Protein AF-0000000074258616 (afdb_homodimer)

Organism: NCBI:txid2743089

Secondary structure (DSSP, 8-state):
--EEEEEE-S-TTHHHHHHHHHHHSSEEEEEETTS--HHHHHHH--SEEEEPP-SS-GGGSTTHHHHHHH--S-EEEETHHHHHHHHHTTPPPEE-SS--SSEEEEEEE-S-GGGTTS-SEEEEEE--SEE--GGG--TTEEEEEEESSTT--EEEEEESSSSEEEESSBTTSTT-TTHHHHHHHHHHHHHHHHHHH-/--EEEEEE-S-TTHHHHHHHHHHHSSEEEEEETTS--HHHHHHH--SEEEEPP-SS-GGGSTTHHHHHHH--S-EEEETHHHHHHHHHTTPPPEE-SS--SSEEEEEEE-S-GGGTTS-SEEEEEE--SEE--GGG--TTEEEEEEESSTT--EEEEEESSSSEEEESSBTTSTT-TTHHHHHHHHHHHHHHHHHHH-

Structure (mmCIF, N/CA/C/O backbone):
data_AF-0000000074258616-model_v1
#
loop_
_entity.id
_entity.type
_entity.pdbx_description
1 polymer 'anthranilate synthase'
#
loop_
_atom_site.group_PDB
_atom_site.id
_atom_site.type_symbol
_atom_site.label_atom_id
_atom_site.label_alt_id
_atom_site.label_comp_id
_atom_site.label_asym_id
_atom_site.label_entity_id
_atom_site.label_seq_id
_atom_site.pdbx_PDB_ins_code
_atom_site.Cartn_x
_atom_site.Cartn_y
_atom_site.Cartn_z
_atom_site.occupancy
_atom_site.B_iso_or_equiv
_atom_site.auth_seq_id
_atom_site.auth_comp_id
_atom_site.auth_asym_id
_atom_site.auth_atom_id
_atom_site.pdbx_PDB_model_num
ATOM 1 N N . MET A 1 1 ? 14.664 -8.734 8.602 1 68.44 1 MET A N 1
ATOM 2 C CA . MET A 1 1 ? 13.609 -7.789 8.25 1 68.44 1 MET A CA 1
ATOM 3 C C . MET A 1 1 ? 13.125 -8.016 6.824 1 68.44 1 MET A C 1
ATOM 5 O O . MET A 1 1 ? 13.93 -8.031 5.887 1 68.44 1 MET A O 1
ATOM 9 N N . SER A 1 2 ? 11.82 -8.43 6.672 1 90.31 2 SER A N 1
ATOM 10 C CA . SER A 1 2 ? 11.336 -8.836 5.352 1 90.31 2 SER A CA 1
ATOM 11 C C . SER A 1 2 ? 10.93 -7.621 4.52 1 90.31 2 SER A C 1
ATOM 13 O O . SER A 1 2 ? 10.109 -6.809 4.961 1 90.31 2 SER A O 1
ATOM 15 N N . ARG A 1 3 ? 11.578 -7.426 3.424 1 95.62 3 ARG A N 1
ATOM 16 C CA . ARG A 1 3 ? 11.234 -6.414 2.428 1 95.62 3 ARG A CA 1
ATOM 17 C C . ARG A 1 3 ? 10.625 -7.059 1.185 1 95.62 3 ARG A C 1
ATOM 19 O O . ARG A 1 3 ? 11.297 -7.816 0.482 1 95.62 3 ARG A O 1
ATOM 26 N N . ILE A 1 4 ? 9.383 -6.691 0.958 1 98.56 4 ILE A N 1
ATOM 27 C CA . ILE A 1 4 ? 8.664 -7.309 -0.155 1 98.56 4 ILE A CA 1
ATOM 28 C C . ILE A 1 4 ? 8.398 -6.262 -1.235 1 98.56 4 ILE A C 1
ATOM 30 O O . ILE A 1 4 ? 7.934 -5.156 -0.938 1 98.56 4 ILE A O 1
ATOM 34 N N . LEU A 1 5 ? 8.75 -6.605 -2.473 1 98.62 5 LEU A N 1
ATOM 35 C CA . LEU A 1 5 ? 8.367 -5.797 -3.627 1 98.62 5 LEU A CA 1
ATOM 36 C C . LEU A 1 5 ? 7.031 -6.262 -4.195 1 98.62 5 LEU A C 1
ATOM 38 O O . LEU A 1 5 ? 6.859 -7.445 -4.492 1 98.62 5 LEU A O 1
ATOM 42 N N . VAL A 1 6 ? 6.094 -5.352 -4.25 1 98.81 6 VAL A N 1
ATOM 43 C CA . VAL A 1 6 ? 4.859 -5.629 -4.973 1 98.81 6 VAL A CA 1
ATOM 44 C C . VAL A 1 6 ? 4.887 -4.938 -6.332 1 98.81 6 VAL A C 1
ATOM 46 O O . VAL A 1 6 ? 4.988 -3.709 -6.406 1 98.81 6 VAL A O 1
ATOM 49 N N . VAL A 1 7 ? 4.863 -5.727 -7.391 1 98.69 7 VAL A N 1
ATOM 50 C CA . VAL A 1 7 ? 4.734 -5.211 -8.75 1 98.69 7 VAL A CA 1
ATOM 51 C C . VAL A 1 7 ? 3.258 -5.039 -9.094 1 98.69 7 VAL A C 1
ATOM 53 O O . VAL A 1 7 ? 2.521 -6.02 -9.219 1 98.69 7 VAL A O 1
ATOM 56 N N . ASP A 1 8 ? 2.867 -3.799 -9.289 1 98.25 8 ASP A N 1
ATOM 57 C CA . ASP A 1 8 ? 1.47 -3.445 -9.523 1 98.25 8 ASP A CA 1
ATOM 58 C C . ASP A 1 8 ? 1.134 -3.49 -11.016 1 98.25 8 ASP A C 1
ATOM 60 O O . ASP A 1 8 ? 1.658 -2.695 -11.797 1 98.25 8 ASP A O 1
ATOM 64 N N . ASN A 1 9 ? 0.203 -4.336 -11.367 1 98.12 9 ASN A N 1
ATOM 65 C CA . ASN A 1 9 ? -0.233 -4.48 -12.758 1 98.12 9 ASN A CA 1
ATOM 66 C C . ASN A 1 9 ? -1.527 -3.715 -13.016 1 98.12 9 ASN A C 1
ATOM 68 O O . ASN A 1 9 ? -2.371 -4.164 -13.797 1 98.12 9 ASN A O 1
ATOM 72 N N . TYR A 1 10 ? -1.737 -2.652 -12.266 1 95.25 10 TYR A N 1
ATOM 73 C CA . TYR A 1 10 ? -2.834 -1.717 -12.492 1 95.25 10 TYR A CA 1
ATOM 74 C C . TYR A 1 10 ? -4.184 -2.402 -12.297 1 95.25 10 TYR A C 1
ATOM 76 O O . TYR A 1 10 ? -5.102 -2.215 -13.102 1 95.25 10 TYR A O 1
ATOM 84 N N . ASP A 1 11 ? -4.18 -3.232 -11.266 1 91.94 11 ASP A N 1
ATOM 85 C CA . ASP A 1 11 ? -5.438 -3.898 -10.93 1 91.94 11 ASP A CA 1
ATOM 86 C C . ASP A 1 11 ? -6.191 -3.137 -9.844 1 91.94 11 ASP A C 1
ATOM 88 O O . ASP A 1 11 ? -5.574 -2.496 -8.984 1 91.94 11 ASP A O 1
ATOM 92 N N . SER A 1 12 ? -7.492 -3.281 -9.828 1 89.19 12 SER A N 1
ATOM 93 C CA . SER A 1 12 ? -8.328 -2.631 -8.82 1 89.19 12 SER A CA 1
ATOM 94 C C . SER A 1 12 ? -8.109 -3.242 -7.441 1 89.19 12 SER A C 1
ATOM 96 O O . SER A 1 12 ? -8.375 -2.6 -6.422 1 89.19 12 SER A O 1
ATOM 98 N N . PHE A 1 13 ? -7.566 -4.461 -7.371 1 89.25 13 PHE A N 1
ATOM 99 C CA . PHE A 1 13 ? -7.406 -5.148 -6.098 1 89.25 13 PHE A CA 1
ATOM 100 C C . PHE A 1 13 ? -5.953 -5.121 -5.645 1 89.25 13 PHE A C 1
ATOM 102 O O . PHE A 1 13 ? -5.617 -5.66 -4.586 1 89.25 13 PHE A O 1
ATOM 109 N N . SER A 1 14 ? -5.102 -4.527 -6.344 1 94.62 14 SER A N 1
ATOM 110 C CA . SER A 1 14 ? -3.672 -4.555 -6.051 1 94.62 14 SER A CA 1
ATOM 111 C C . SER A 1 14 ? -3.383 -4.016 -4.652 1 94.62 14 SER A C 1
ATOM 113 O O . SER A 1 14 ? -2.535 -4.551 -3.938 1 94.62 14 SER A O 1
ATOM 115 N N . TYR A 1 15 ? -4.125 -3.098 -4.219 1 95.38 15 TYR A N 1
ATOM 116 C CA . TYR A 1 15 ? -3.766 -2.461 -2.957 1 95.38 15 TYR A CA 1
ATOM 117 C C . TYR A 1 15 ? -4.348 -3.229 -1.775 1 95.38 15 TYR A C 1
ATOM 119 O O . TYR A 1 15 ? -3.902 -3.057 -0.638 1 95.38 15 TYR A O 1
ATOM 127 N N . ASN A 1 16 ? -5.41 -4.102 -2.004 1 96.25 16 ASN A N 1
ATOM 128 C CA . ASN A 1 16 ? -5.742 -5.082 -0.976 1 96.25 16 ASN A CA 1
ATOM 129 C C . ASN A 1 16 ? -4.566 -6.012 -0.69 1 96.25 16 ASN A C 1
ATOM 131 O O . ASN A 1 16 ? -4.289 -6.332 0.468 1 96.25 16 ASN A O 1
ATOM 135 N N . LEU A 1 17 ? -3.953 -6.344 -1.737 1 97.31 17 LEU A N 1
ATOM 136 C CA . LEU A 1 17 ? -2.779 -7.203 -1.618 1 97.31 17 LEU A CA 1
ATOM 137 C C . LEU A 1 17 ? -1.642 -6.477 -0.909 1 97.31 17 LEU A C 1
ATOM 139 O O . LEU A 1 17 ? -0.983 -7.047 -0.036 1 97.31 17 LEU A O 1
ATOM 143 N N . VAL A 1 18 ? -1.419 -5.211 -1.24 1 97.75 18 VAL A N 1
ATOM 144 C CA . VAL A 1 18 ? -0.398 -4.391 -0.596 1 97.75 18 VAL A CA 1
ATOM 145 C C . VAL A 1 18 ? -0.677 -4.301 0.902 1 97.75 18 VAL A C 1
ATOM 147 O O . VAL A 1 18 ? 0.245 -4.387 1.718 1 97.75 18 VAL A O 1
ATOM 150 N N . GLN A 1 19 ? -1.902 -4.168 1.252 1 96.06 19 GLN A N 1
ATOM 151 C CA . GLN A 1 19 ? -2.285 -4.105 2.658 1 96.06 19 GLN A CA 1
ATOM 152 C C . GLN A 1 19 ? -1.927 -5.398 3.383 1 96.06 19 GLN A C 1
ATOM 154 O O . GLN A 1 19 ? -1.343 -5.371 4.469 1 96.06 19 GLN A O 1
ATOM 159 N N . TYR A 1 20 ? -2.314 -6.574 2.783 1 97.25 20 TYR A N 1
ATOM 160 C CA . TYR A 1 20 ? -1.976 -7.852 3.4 1 97.25 20 TYR A CA 1
ATOM 161 C C . TYR A 1 20 ? -0.474 -7.965 3.635 1 97.25 20 TYR A C 1
ATOM 163 O O . TYR A 1 20 ? -0.033 -8.289 4.742 1 97.25 20 TYR A O 1
ATOM 171 N N . VAL A 1 21 ? 0.298 -7.652 2.607 1 97.75 21 VAL A N 1
ATOM 172 C CA . VAL A 1 21 ? 1.751 -7.766 2.682 1 97.75 21 VAL A CA 1
ATOM 173 C C . VAL A 1 21 ? 2.291 -6.812 3.746 1 97.75 21 VAL A C 1
ATOM 175 O O . VAL A 1 21 ? 3.129 -7.199 4.566 1 97.75 21 VAL A O 1
ATOM 178 N N . GLY A 1 22 ? 1.793 -5.629 3.713 1 95.25 22 GLY A N 1
ATOM 179 C CA . GLY A 1 22 ? 2.271 -4.617 4.641 1 95.25 22 GLY A CA 1
ATOM 180 C C . GLY A 1 22 ? 1.989 -4.953 6.09 1 95.25 22 GLY A C 1
ATOM 181 O O . GLY A 1 22 ? 2.746 -4.562 6.984 1 95.25 22 GLY A O 1
ATOM 182 N N . GLU A 1 23 ? 0.889 -5.602 6.355 1 94.31 23 GLU A N 1
ATOM 183 C CA . GLU A 1 23 ? 0.541 -6.023 7.711 1 94.31 23 GLU A CA 1
ATOM 184 C C . GLU A 1 23 ? 1.438 -7.164 8.18 1 94.31 23 GLU A C 1
ATOM 186 O O . GLU A 1 23 ? 1.598 -7.379 9.383 1 94.31 23 GLU A O 1
ATOM 191 N N . LEU A 1 24 ? 2.025 -7.832 7.23 1 95.88 24 LEU A N 1
ATOM 192 C CA . LEU A 1 24 ? 2.717 -9.07 7.574 1 95.88 24 LEU A CA 1
ATOM 193 C C . LEU A 1 24 ? 4.227 -8.898 7.453 1 95.88 24 LEU A C 1
ATOM 195 O O . LEU A 1 24 ? 4.992 -9.562 8.156 1 95.88 24 LEU A O 1
ATOM 199 N N . ALA A 1 25 ? 4.676 -8.062 6.5 1 96.25 25 ALA A N 1
ATOM 200 C CA . ALA A 1 25 ? 6.098 -7.84 6.25 1 96.25 25 ALA A CA 1
ATOM 201 C C . ALA A 1 25 ? 6.602 -6.609 6.992 1 96.25 25 ALA A C 1
ATOM 203 O O . ALA A 1 25 ? 5.809 -5.793 7.465 1 96.25 25 ALA A O 1
ATOM 204 N N . ASP A 1 26 ? 7.902 -6.457 7.043 1 93.75 26 ASP A N 1
ATOM 205 C CA . ASP A 1 26 ? 8.508 -5.312 7.711 1 93.75 26 ASP A CA 1
ATOM 206 C C . ASP A 1 26 ? 8.492 -4.078 6.809 1 93.75 26 ASP A C 1
ATOM 208 O O . ASP A 1 26 ? 8.477 -2.947 7.293 1 93.75 26 ASP A O 1
ATOM 212 N N . SER A 1 27 ? 8.594 -4.375 5.547 1 95.31 27 SER A N 1
ATOM 213 C CA . SER A 1 27 ? 8.625 -3.309 4.551 1 95.31 27 SER A CA 1
ATOM 214 C C . SER A 1 27 ? 8 -3.758 3.236 1 95.31 27 SER A C 1
ATOM 216 O O . SER A 1 27 ? 8.164 -4.91 2.826 1 95.31 27 SER A O 1
ATOM 218 N N . VAL A 1 28 ? 7.281 -2.783 2.646 1 97.38 28 VAL A N 1
ATOM 219 C CA . VAL A 1 28 ? 6.711 -3.035 1.327 1 97.38 28 VAL A CA 1
ATOM 220 C C . VAL A 1 28 ? 7.156 -1.946 0.355 1 97.38 28 VAL A C 1
ATOM 222 O O . VAL A 1 28 ? 7.125 -0.759 0.687 1 97.38 28 VAL A O 1
ATOM 225 N N . VAL A 1 29 ? 7.609 -2.379 -0.764 1 97.94 29 VAL A N 1
ATOM 226 C CA . VAL A 1 29 ? 7.875 -1.472 -1.875 1 97.94 29 VAL A CA 1
ATOM 227 C C . VAL A 1 29 ? 6.898 -1.755 -3.018 1 97.94 29 VAL A C 1
ATOM 229 O O . VAL A 1 29 ? 6.738 -2.904 -3.434 1 97.94 29 VAL A O 1
ATOM 232 N N . VAL A 1 30 ? 6.23 -0.737 -3.494 1 98.31 30 VAL A N 1
ATOM 233 C CA . VAL A 1 30 ? 5.309 -0.912 -4.609 1 98.31 30 VAL A CA 1
ATOM 234 C C . VAL A 1 30 ? 5.844 -0.189 -5.844 1 98.31 30 VAL A C 1
ATOM 236 O O . VAL A 1 30 ? 6.219 0.984 -5.77 1 98.31 30 VAL A O 1
ATOM 239 N N . ARG A 1 31 ? 5.957 -0.907 -6.965 1 97.5 31 ARG A N 1
ATOM 240 C CA . ARG A 1 31 ? 6.312 -0.35 -8.266 1 97.5 31 ARG A CA 1
ATOM 241 C C . ARG A 1 31 ? 5.328 -0.799 -9.344 1 97.5 31 ARG A C 1
ATOM 243 O O . ARG A 1 31 ? 4.891 -1.951 -9.352 1 97.5 31 ARG A O 1
ATOM 250 N N . ARG A 1 32 ? 5.047 0.107 -10.266 1 96.81 32 ARG A N 1
ATOM 251 C CA . ARG A 1 32 ? 4.246 -0.287 -11.422 1 96.81 32 ARG A CA 1
ATOM 252 C C . ARG A 1 32 ? 5.047 -1.177 -12.367 1 96.81 32 ARG A C 1
ATOM 254 O O . ARG A 1 32 ? 6.27 -1.035 -12.469 1 96.81 32 ARG A O 1
ATOM 261 N N . ASN A 1 33 ? 4.309 -1.993 -13.062 1 98.06 33 ASN A N 1
ATOM 262 C CA . ASN A 1 33 ? 4.961 -3.018 -13.867 1 98.06 33 ASN A CA 1
ATOM 263 C C . ASN A 1 33 ? 5.773 -2.4 -15.008 1 98.06 33 ASN A C 1
ATOM 265 O O . ASN A 1 33 ? 6.66 -3.049 -15.562 1 98.06 33 ASN A O 1
ATOM 269 N N . ASP A 1 34 ? 5.449 -1.154 -15.375 1 97.19 34 ASP A N 1
ATOM 270 C CA . ASP A 1 34 ? 6.141 -0.489 -16.484 1 97.19 34 ASP A CA 1
ATOM 271 C C . ASP A 1 34 ? 7.09 0.587 -15.961 1 97.19 34 ASP A C 1
ATOM 273 O O . ASP A 1 34 ? 7.59 1.408 -16.734 1 97.19 34 ASP A O 1
ATOM 277 N N . ARG A 1 35 ? 7.328 0.619 -14.602 1 95.31 35 ARG A N 1
ATOM 278 C CA . ARG A 1 35 ? 8.211 1.613 -14 1 95.31 35 ARG A CA 1
ATOM 279 C C . ARG A 1 35 ? 9.367 0.945 -13.258 1 95.31 35 ARG A C 1
ATOM 281 O O . ARG A 1 35 ? 10.039 1.581 -12.445 1 95.31 35 ARG A O 1
ATOM 288 N N . VAL A 1 36 ? 9.609 -0.329 -13.469 1 96.94 36 VAL A N 1
ATOM 289 C CA . VAL A 1 36 ? 10.75 -1.09 -12.969 1 96.94 36 VAL A CA 1
ATOM 290 C C . VAL A 1 36 ? 11.102 -2.199 -13.953 1 96.94 36 VAL A C 1
ATOM 292 O O . VAL A 1 36 ? 10.227 -2.777 -14.594 1 96.94 36 VAL A O 1
ATOM 295 N N . ASP A 1 37 ? 12.344 -2.424 -14.156 1 98 37 ASP A N 1
ATOM 296 C CA . ASP A 1 37 ? 12.797 -3.553 -14.969 1 98 37 ASP A CA 1
ATOM 297 C C . ASP A 1 37 ? 13.562 -4.566 -14.117 1 98 37 ASP A C 1
ATOM 299 O O . ASP A 1 37 ? 13.641 -4.422 -12.898 1 98 37 ASP A O 1
ATOM 303 N N . VAL A 1 38 ? 14.07 -5.609 -14.727 1 98.69 38 VAL A N 1
ATOM 304 C CA . VAL A 1 38 ? 14.734 -6.699 -14.023 1 98.69 38 VAL A CA 1
ATOM 305 C C . VAL A 1 38 ? 15.93 -6.16 -13.242 1 98.69 38 VAL A C 1
ATOM 307 O O . VAL A 1 38 ? 16.141 -6.531 -12.086 1 98.69 38 VAL A O 1
ATOM 310 N N . GLU A 1 39 ? 16.672 -5.312 -13.844 1 98.44 39 GLU A N 1
ATOM 311 C CA . GLU A 1 39 ? 17.828 -4.719 -13.172 1 98.44 39 GLU A CA 1
ATOM 312 C C . GLU A 1 39 ? 17.391 -3.895 -11.961 1 98.44 39 GLU A C 1
ATOM 314 O O . GLU A 1 39 ? 18.078 -3.887 -10.93 1 98.44 39 GLU A O 1
ATOM 319 N N . GLY A 1 40 ? 16.328 -3.188 -12.125 1 97.62 40 GLY A N 1
ATOM 320 C CA . GLY A 1 40 ? 15.789 -2.434 -11.008 1 97.62 40 GLY A CA 1
ATOM 321 C C . GLY A 1 40 ? 15.398 -3.312 -9.828 1 97.62 40 GLY A C 1
ATOM 322 O O . GLY A 1 40 ? 15.602 -2.938 -8.672 1 97.62 40 GLY A O 1
ATOM 323 N N . VAL A 1 41 ? 14.836 -4.461 -10.125 1 98.38 41 VAL A N 1
ATOM 324 C CA . VAL A 1 41 ? 14.484 -5.402 -9.062 1 98.38 41 VAL A CA 1
ATOM 325 C C . VAL A 1 41 ? 15.75 -5.914 -8.383 1 98.38 41 VAL A C 1
ATOM 327 O O . VAL A 1 41 ? 15.812 -6.008 -7.156 1 98.38 41 VAL A O 1
ATOM 330 N N . ARG A 1 42 ? 16.75 -6.234 -9.188 1 98.25 42 ARG A N 1
ATOM 331 C CA . ARG A 1 42 ? 18.016 -6.695 -8.633 1 98.25 42 ARG A CA 1
ATOM 332 C C . ARG A 1 42 ? 18.625 -5.637 -7.719 1 98.25 42 ARG A C 1
ATOM 334 O O . ARG A 1 42 ? 19.156 -5.961 -6.652 1 98.25 42 ARG A O 1
ATOM 341 N N . ASP A 1 43 ? 18.547 -4.398 -8.133 1 96.88 43 ASP A N 1
ATOM 342 C CA . ASP A 1 43 ? 19.094 -3.295 -7.348 1 96.88 43 ASP A CA 1
ATOM 343 C C . ASP A 1 43 ? 18.359 -3.152 -6.02 1 96.88 43 ASP A C 1
ATOM 345 O O . ASP A 1 43 ? 18.953 -2.82 -4.996 1 96.88 43 ASP A O 1
ATOM 349 N N . LEU A 1 44 ? 17.094 -3.342 -6.062 1 95.81 44 LEU A N 1
ATOM 350 C CA . LEU A 1 44 ? 16.297 -3.262 -4.848 1 95.81 44 LEU A CA 1
ATOM 351 C C . LEU A 1 44 ? 16.625 -4.41 -3.898 1 95.81 44 LEU A C 1
ATOM 353 O O . LEU A 1 44 ? 16.547 -4.254 -2.678 1 95.81 44 LEU A O 1
ATOM 357 N N . ASP A 1 45 ? 16.953 -5.578 -4.492 1 97 45 ASP A N 1
ATOM 358 C CA . ASP A 1 45 ? 17.344 -6.785 -3.773 1 97 45 ASP A CA 1
ATOM 359 C C . ASP A 1 45 ? 16.328 -7.141 -2.699 1 97 45 ASP A C 1
ATOM 361 O O . ASP A 1 45 ? 16.672 -7.285 -1.525 1 97 45 ASP A O 1
ATOM 365 N N . PRO A 1 46 ? 15.07 -7.312 -3.025 1 97.62 46 PRO A N 1
ATOM 366 C CA . PRO A 1 46 ? 14.039 -7.652 -2.039 1 97.62 46 PRO A CA 1
ATOM 367 C C . PRO A 1 46 ? 14.172 -9.078 -1.513 1 97.62 46 PRO A C 1
ATOM 369 O O . PRO A 1 46 ? 14.859 -9.906 -2.119 1 97.62 46 PRO A O 1
ATOM 372 N N . ASP A 1 47 ? 13.508 -9.344 -0.377 1 97.94 47 ASP A N 1
ATOM 373 C CA . ASP A 1 47 ? 13.461 -10.695 0.158 1 97.94 47 ASP A CA 1
ATOM 374 C C . ASP A 1 47 ? 12.43 -11.547 -0.584 1 97.94 47 ASP A C 1
ATOM 376 O O . ASP A 1 47 ? 12.484 -12.773 -0.54 1 97.94 47 ASP A O 1
ATOM 380 N N . GLY A 1 48 ? 11.492 -10.922 -1.213 1 98.5 48 GLY A N 1
ATOM 381 C CA . GLY A 1 48 ? 10.461 -11.555 -2.016 1 98.5 48 GLY A CA 1
ATOM 382 C C . GLY A 1 48 ? 9.734 -10.594 -2.934 1 98.5 48 GLY A C 1
ATOM 383 O O . GLY A 1 48 ? 9.844 -9.375 -2.771 1 98.5 48 GLY A O 1
ATOM 384 N N . VAL A 1 49 ? 9.023 -11.133 -3.918 1 98.81 49 VAL A N 1
ATOM 385 C CA . VAL A 1 49 ? 8.273 -10.344 -4.887 1 98.81 49 VAL A CA 1
ATOM 386 C C . VAL A 1 49 ? 6.84 -10.859 -4.969 1 98.81 49 VAL A C 1
ATOM 388 O O . VAL A 1 49 ? 6.605 -12.07 -4.941 1 98.81 49 VAL A O 1
ATOM 391 N N . VAL A 1 50 ? 5.922 -9.969 -4.988 1 98.88 50 VAL A N 1
ATOM 392 C CA . VAL A 1 50 ? 4.539 -10.297 -5.324 1 98.88 50 VAL A CA 1
ATOM 393 C C . VAL A 1 50 ? 4.156 -9.617 -6.641 1 98.88 50 VAL A C 1
ATOM 395 O O . VAL A 1 50 ? 4.285 -8.398 -6.777 1 98.88 50 VAL A O 1
ATOM 398 N N . VAL A 1 51 ? 3.797 -10.406 -7.594 1 98.88 51 VAL A N 1
ATOM 399 C CA . VAL A 1 51 ? 3.287 -9.891 -8.859 1 98.88 51 VAL A CA 1
ATOM 400 C C . VAL A 1 51 ? 1.76 -9.875 -8.836 1 98.88 51 VAL A C 1
ATOM 402 O O . VAL A 1 51 ? 1.127 -10.93 -8.766 1 98.88 51 VAL A O 1
ATOM 405 N N . SER A 1 52 ? 1.15 -8.719 -8.914 1 98.81 52 SER A N 1
ATOM 406 C CA . SER A 1 52 ? -0.266 -8.523 -8.625 1 98.81 52 SER A CA 1
ATOM 407 C C . SER A 1 52 ? -1.141 -9.008 -9.773 1 98.81 52 SER A C 1
ATOM 409 O O . SER A 1 52 ? -0.637 -9.312 -10.852 1 98.81 52 SER A O 1
ATOM 411 N N . PRO A 1 53 ? -2.494 -9.062 -9.508 1 98.5 53 PRO A N 1
ATOM 412 C CA . PRO A 1 53 ? -3.426 -9.188 -10.633 1 98.5 53 PRO A CA 1
ATOM 413 C C . PRO A 1 53 ? -3.375 -7.996 -11.578 1 98.5 53 PRO A C 1
ATOM 415 O O . PRO A 1 53 ? -2.668 -7.02 -11.32 1 98.5 53 PRO A O 1
ATOM 418 N N . GLY A 1 54 ? -4.023 -8.141 -12.672 1 97.88 54 GLY A N 1
ATOM 419 C CA . GLY A 1 54 ? -4.109 -7.039 -13.625 1 97.88 54 GLY A CA 1
ATOM 420 C C . GLY A 1 54 ? -4.918 -7.379 -14.859 1 97.88 54 GLY A C 1
ATOM 421 O O . GLY A 1 54 ? -5.262 -8.539 -15.086 1 97.88 54 GLY A O 1
ATOM 422 N N . PRO A 1 55 ? -5.258 -6.328 -15.586 1 96.62 55 PRO A N 1
ATOM 423 C CA . PRO A 1 55 ? -5.973 -6.543 -16.844 1 96.62 55 PRO A CA 1
ATOM 424 C C . PRO A 1 55 ? -5.07 -7.07 -17.953 1 96.62 55 PRO A C 1
ATOM 426 O O . PRO A 1 55 ? -3.844 -7.07 -17.812 1 96.62 55 PRO A O 1
ATOM 429 N N . GLY A 1 56 ? -5.668 -7.562 -18.969 1 96.56 56 GLY A N 1
ATOM 430 C CA . GLY A 1 56 ? -4.918 -7.938 -20.156 1 96.56 56 GLY A CA 1
ATOM 431 C C . GLY A 1 56 ? -4.242 -9.289 -20.031 1 96.56 56 GLY A C 1
ATOM 432 O O . GLY A 1 56 ? -4.801 -10.219 -19.453 1 96.56 56 GLY A O 1
ATOM 433 N N . THR A 1 57 ? -3.115 -9.438 -20.781 1 97.88 57 THR A N 1
ATOM 434 C CA . THR A 1 57 ? -2.373 -10.688 -20.859 1 97.88 57 THR A CA 1
ATOM 435 C C . THR A 1 57 ? -0.967 -10.516 -20.281 1 97.88 57 THR A C 1
ATOM 437 O O . THR A 1 57 ? -0.477 -9.391 -20.156 1 97.88 57 THR A O 1
ATOM 440 N N . PRO A 1 58 ? -0.347 -11.633 -19.953 1 98.38 58 PRO A N 1
ATOM 441 C CA . PRO A 1 58 ? 1.028 -11.539 -19.453 1 98.38 58 PRO A CA 1
ATOM 442 C C . PRO A 1 58 ? 1.938 -10.742 -20.391 1 98.38 58 PRO A C 1
ATOM 444 O O . PRO A 1 58 ? 2.82 -10.016 -19.938 1 98.38 58 PRO A O 1
ATOM 447 N N . ALA A 1 59 ? 1.673 -10.828 -21.688 1 97.06 59 ALA A N 1
ATOM 448 C CA . ALA A 1 59 ? 2.52 -10.156 -22.672 1 97.06 59 ALA A CA 1
ATOM 449 C C . ALA A 1 59 ? 2.443 -8.641 -22.516 1 97.06 59 ALA A C 1
ATOM 451 O O . ALA A 1 59 ? 3.383 -7.93 -22.875 1 97.06 59 ALA A O 1
ATOM 452 N N . GLU A 1 60 ? 1.413 -8.156 -21.922 1 97 60 GLU A N 1
ATOM 453 C CA . GLU A 1 60 ? 1.191 -6.723 -21.781 1 97 60 GLU A CA 1
ATOM 454 C C . GLU A 1 60 ? 1.467 -6.266 -20.344 1 97 60 GLU A C 1
ATOM 456 O O . GLU A 1 60 ? 1.176 -5.125 -19.984 1 97 60 GLU A O 1
ATOM 461 N N . ALA A 1 61 ? 2.051 -7.125 -19.578 1 97.94 61 ALA A N 1
ATOM 462 C CA . ALA A 1 61 ? 2.168 -6.859 -18.141 1 97.94 61 ALA A CA 1
ATOM 463 C C . ALA A 1 61 ? 3.584 -6.426 -17.781 1 97.94 61 ALA A C 1
ATOM 465 O O . ALA A 1 61 ? 4.117 -6.824 -16.734 1 97.94 61 ALA A O 1
ATOM 466 N N . GLY A 1 62 ? 4.277 -5.641 -18.641 1 98.12 62 GLY A N 1
ATOM 467 C CA . GLY A 1 62 ? 5.574 -5.047 -18.344 1 98.12 62 GLY A CA 1
ATOM 468 C C . GLY A 1 62 ? 6.613 -6.066 -17.922 1 98.12 62 GLY A C 1
ATOM 469 O O . GLY A 1 62 ? 6.848 -7.055 -18.625 1 98.12 62 GLY A O 1
ATOM 470 N N . VAL A 1 63 ? 7.156 -5.93 -16.703 1 98.81 63 VAL A N 1
ATOM 471 C CA . VAL A 1 63 ? 8.305 -6.691 -16.219 1 98.81 63 VAL A CA 1
ATOM 472 C C . VAL A 1 63 ? 7.832 -8.039 -15.664 1 98.81 63 VAL A C 1
ATOM 474 O O . VAL A 1 63 ? 8.648 -8.891 -15.32 1 98.81 63 VAL A O 1
ATOM 477 N N . SER A 1 64 ? 6.566 -8.328 -15.602 1 98.88 64 SER A N 1
ATOM 478 C CA . SER A 1 64 ? 6 -9.43 -14.828 1 98.88 64 SER A CA 1
ATOM 479 C C . SER A 1 64 ? 6.539 -10.773 -15.305 1 98.88 64 SER A C 1
ATOM 481 O O . SER A 1 64 ? 7.016 -11.578 -14.5 1 98.88 64 SER A O 1
ATOM 483 N N . VAL A 1 65 ? 6.5 -11.008 -16.625 1 98.94 65 VAL A N 1
ATOM 484 C CA . VAL A 1 65 ? 6.98 -12.281 -17.156 1 98.94 65 VAL A CA 1
ATOM 485 C C . VAL A 1 65 ? 8.484 -12.391 -16.938 1 98.94 65 VAL A C 1
ATOM 487 O O . VAL A 1 65 ? 8.992 -13.453 -16.562 1 98.94 65 VAL A O 1
ATOM 490 N N . SER A 1 66 ? 9.219 -11.25 -17.172 1 98.88 66 SER A N 1
ATOM 491 C CA . SER A 1 66 ? 10.672 -11.242 -17.062 1 98.88 66 SER A CA 1
ATOM 492 C C . SER A 1 66 ? 11.117 -11.555 -15.641 1 98.88 66 SER A C 1
ATOM 494 O O . SER A 1 66 ? 12.172 -12.164 -15.438 1 98.88 66 SER A O 1
ATOM 496 N N . ILE A 1 67 ? 10.344 -11.195 -14.625 1 98.88 67 ILE A N 1
ATOM 497 C CA . ILE A 1 67 ? 10.672 -11.484 -13.234 1 98.88 67 ILE A CA 1
ATOM 498 C C . ILE A 1 67 ? 10.766 -12.992 -13.023 1 98.88 67 ILE A C 1
ATOM 500 O O . ILE A 1 67 ? 11.734 -13.484 -12.453 1 98.88 67 ILE A O 1
ATOM 504 N N . PHE A 1 68 ? 9.812 -13.672 -13.539 1 98.88 68 PHE A N 1
ATOM 505 C CA . PHE A 1 68 ? 9.789 -15.117 -13.375 1 98.88 68 PHE A CA 1
ATOM 506 C C . PHE A 1 68 ? 10.836 -15.781 -14.258 1 98.88 68 PHE A C 1
ATOM 508 O O . PHE A 1 68 ? 11.391 -16.812 -13.891 1 98.88 68 PHE A O 1
ATOM 515 N N . ARG A 1 69 ? 11.141 -15.203 -15.383 1 98.62 69 ARG A N 1
ATOM 516 C CA . ARG A 1 69 ? 12.07 -15.805 -16.344 1 98.62 69 ARG A CA 1
ATOM 517 C C . ARG A 1 69 ? 13.516 -15.633 -15.891 1 98.62 69 ARG A C 1
ATOM 519 O O . ARG A 1 69 ? 14.336 -16.531 -16.078 1 98.62 69 ARG A O 1
ATOM 526 N N . GLU A 1 70 ? 13.773 -14.477 -15.258 1 98.56 70 GLU A N 1
ATOM 527 C CA . GLU A 1 70 ? 15.18 -14.078 -15.156 1 98.56 70 GLU A CA 1
ATOM 528 C C . GLU A 1 70 ? 15.625 -14.016 -13.703 1 98.56 70 GLU A C 1
ATOM 530 O O . GLU A 1 70 ? 16.828 -13.945 -13.422 1 98.56 70 GLU A O 1
ATOM 535 N N . LEU A 1 71 ? 14.727 -13.992 -12.773 1 98.38 71 LEU A N 1
ATOM 536 C CA . LEU A 1 71 ? 15.094 -13.797 -11.375 1 98.38 71 LEU A CA 1
ATOM 537 C C . LEU A 1 71 ? 14.789 -15.047 -10.555 1 98.38 71 LEU A C 1
ATOM 539 O O . LEU A 1 71 ? 13.961 -15.867 -10.953 1 98.38 71 LEU A O 1
ATOM 543 N N . SER A 1 72 ? 15.469 -15.148 -9.391 1 97.19 72 SER A N 1
ATOM 544 C CA . SER A 1 72 ? 15.297 -16.328 -8.555 1 97.19 72 SER A CA 1
ATOM 545 C C . SER A 1 72 ? 14.82 -15.945 -7.152 1 97.19 72 SER A C 1
ATOM 547 O O . SER A 1 72 ? 14.867 -16.766 -6.234 1 97.19 72 SER A O 1
ATOM 549 N N . TYR A 1 73 ? 14.352 -14.695 -6.934 1 97.75 73 TYR A N 1
ATOM 550 C CA . TYR A 1 73 ? 13.742 -14.32 -5.668 1 97.75 73 TYR A CA 1
ATOM 551 C C . TYR A 1 73 ? 12.461 -15.117 -5.422 1 97.75 73 TYR A C 1
ATOM 553 O O . TYR A 1 73 ? 11.727 -15.422 -6.359 1 97.75 73 TYR A O 1
ATOM 561 N N . PRO A 1 74 ? 12.211 -15.445 -4.117 1 98.62 74 PRO A N 1
ATOM 562 C CA . PRO A 1 74 ? 10.852 -15.93 -3.871 1 98.62 74 PRO A CA 1
ATOM 563 C C . PRO A 1 74 ? 9.781 -15.008 -4.457 1 98.62 74 PRO A C 1
ATOM 565 O O . PRO A 1 74 ? 9.805 -13.797 -4.223 1 98.62 74 PRO A O 1
ATOM 568 N N . THR A 1 75 ? 8.859 -15.594 -5.312 1 98.88 75 THR A N 1
ATOM 569 C CA . THR A 1 75 ? 7.887 -14.758 -6.012 1 98.88 75 THR A CA 1
ATOM 570 C C . THR A 1 75 ? 6.504 -15.406 -5.988 1 98.88 75 THR A C 1
ATOM 572 O O . THR A 1 75 ? 6.363 -16.594 -6.285 1 98.88 75 THR A O 1
ATOM 575 N N . LEU A 1 76 ? 5.543 -14.648 -5.516 1 98.88 76 LEU A N 1
ATOM 576 C CA . LEU A 1 76 ? 4.137 -15.031 -5.578 1 98.88 76 LEU A CA 1
ATOM 577 C C . LEU A 1 76 ? 3.42 -14.289 -6.703 1 98.88 76 LEU A C 1
ATOM 579 O O . LEU A 1 76 ? 3.367 -13.062 -6.703 1 98.88 76 LEU A O 1
ATOM 583 N N . GLY A 1 77 ? 2.91 -15.016 -7.684 1 98.94 77 GLY A N 1
ATOM 584 C CA . GLY A 1 77 ? 2.068 -14.445 -8.719 1 98.94 77 GLY A CA 1
ATOM 585 C C . GLY A 1 77 ? 0.586 -14.625 -8.453 1 98.94 77 GLY A C 1
ATOM 586 O O . GLY A 1 77 ? 0.139 -15.734 -8.141 1 98.94 77 GLY A O 1
ATOM 587 N N . VAL A 1 78 ? -0.219 -13.562 -8.594 1 98.88 78 VAL A N 1
ATOM 588 C CA . VAL A 1 78 ? -1.652 -13.617 -8.328 1 98.88 78 VAL A CA 1
ATOM 589 C C . VAL A 1 78 ? -2.43 -13.273 -9.594 1 98.88 78 VAL A C 1
ATOM 591 O O . VAL A 1 78 ? -2.215 -12.219 -10.195 1 98.88 78 VAL A O 1
ATOM 594 N N . CYS A 1 79 ? -3.305 -14.141 -10.047 1 98.38 79 CYS A N 1
ATOM 595 C CA . CYS A 1 79 ? -4.148 -13.992 -11.227 1 98.38 79 CYS A CA 1
ATOM 596 C C . CYS A 1 79 ? -3.307 -13.719 -12.469 1 98.38 79 CYS A C 1
ATOM 598 O O . CYS A 1 79 ? -2.646 -14.617 -12.992 1 98.38 79 CYS A O 1
ATOM 600 N N . LEU A 1 80 ? -3.18 -12.484 -12.875 1 98.69 80 LEU A N 1
ATOM 601 C CA . LEU A 1 80 ? -2.277 -12.18 -13.977 1 98.69 80 LEU A CA 1
ATOM 602 C C . LEU A 1 80 ? -0.844 -12.57 -13.633 1 98.69 80 LEU A C 1
ATOM 604 O O . LEU A 1 80 ? -0.092 -13.023 -14.5 1 98.69 80 LEU A O 1
ATOM 608 N N . GLY A 1 81 ? -0.449 -12.414 -12.391 1 98.81 81 GLY A N 1
ATOM 609 C CA . GLY A 1 81 ? 0.859 -12.859 -11.938 1 98.81 81 GLY A CA 1
ATOM 610 C C . GLY A 1 81 ? 1.065 -14.352 -12.078 1 98.81 81 GLY A C 1
ATOM 611 O O . GLY A 1 81 ? 2.152 -14.805 -12.445 1 98.81 81 GLY A O 1
ATOM 612 N N . HIS A 1 82 ? 0.083 -15.117 -11.727 1 98.88 82 HIS A N 1
ATOM 613 C CA . HIS A 1 82 ? 0.095 -16.562 -11.938 1 98.88 82 HIS A CA 1
ATOM 614 C C . HIS A 1 82 ? 0.249 -16.906 -13.422 1 98.88 82 HIS A C 1
ATOM 616 O O . HIS A 1 82 ? 1.044 -17.766 -13.781 1 98.88 82 HIS A O 1
ATOM 622 N N . GLN A 1 83 ? -0.519 -16.234 -14.25 1 98.81 83 GLN A N 1
ATOM 623 C CA . GLN A 1 83 ? -0.447 -16.438 -15.695 1 98.81 83 GLN A CA 1
ATOM 624 C C . GLN A 1 83 ? 0.929 -16.062 -16.234 1 98.81 83 GLN A C 1
ATOM 626 O O . GLN A 1 83 ? 1.46 -16.75 -17.109 1 98.81 83 GLN A O 1
ATOM 631 N N . ALA A 1 84 ? 1.506 -15 -15.656 1 98.88 84 ALA A N 1
ATOM 632 C CA . ALA A 1 84 ? 2.854 -14.594 -16.047 1 98.88 84 ALA A CA 1
ATOM 633 C C . ALA A 1 84 ? 3.873 -15.672 -15.703 1 98.88 84 ALA A C 1
ATOM 635 O O . ALA A 1 84 ? 4.777 -15.961 -16.5 1 98.88 84 ALA A O 1
ATOM 636 N N . LEU A 1 85 ? 3.746 -16.25 -14.531 1 98.88 85 LEU A N 1
ATOM 637 C CA . LEU A 1 85 ? 4.613 -17.344 -14.133 1 98.88 85 LEU A CA 1
ATOM 638 C C . LEU A 1 85 ? 4.516 -18.5 -15.125 1 98.88 85 LEU A C 1
ATOM 640 O O . LEU A 1 85 ? 5.535 -19.031 -15.578 1 98.88 85 LEU A O 1
ATOM 644 N N . CYS A 1 86 ? 3.324 -18.859 -15.453 1 98.88 86 CYS A N 1
ATOM 645 C CA . CYS A 1 86 ? 3.102 -19.953 -16.391 1 98.88 86 CYS A CA 1
ATOM 646 C C . CYS A 1 86 ? 3.662 -19.625 -17.766 1 98.88 86 CYS A C 1
ATOM 648 O O . CYS A 1 86 ? 4.371 -20.438 -18.359 1 98.88 86 CYS A O 1
ATOM 650 N N . ALA A 1 87 ? 3.383 -18.422 -18.234 1 98.81 87 ALA A N 1
ATOM 651 C CA . ALA A 1 87 ? 3.857 -18 -19.547 1 98.81 87 ALA A CA 1
ATOM 652 C C . ALA A 1 87 ? 5.383 -17.984 -19.594 1 98.81 87 ALA A C 1
ATOM 654 O O . ALA A 1 87 ? 5.977 -18.391 -20.594 1 98.81 87 ALA A O 1
ATOM 655 N N . ALA A 1 88 ? 5.988 -17.547 -18.562 1 98.75 88 ALA A N 1
ATOM 656 C CA . ALA A 1 88 ? 7.445 -17.469 -18.484 1 98.75 88 ALA A CA 1
ATOM 657 C C . ALA A 1 88 ? 8.07 -18.859 -18.656 1 98.75 88 ALA A C 1
ATOM 659 O O . ALA A 1 88 ? 9.242 -18.984 -19.031 1 98.75 88 ALA A O 1
ATOM 660 N N . ASN A 1 89 ? 7.305 -19.859 -18.406 1 98.56 89 ASN A N 1
ATOM 661 C CA . ASN A 1 89 ? 7.816 -21.219 -18.453 1 98.56 89 ASN A CA 1
ATOM 662 C C . ASN A 1 89 ? 7.203 -22 -19.609 1 98.56 89 ASN A C 1
ATOM 664 O O . ASN A 1 89 ? 7.27 -23.234 -19.641 1 98.56 89 ASN A O 1
ATOM 668 N N . GLY A 1 90 ? 6.512 -21.312 -20.484 1 97.81 90 GLY A N 1
ATOM 669 C CA . GLY A 1 90 ? 6.172 -21.922 -21.766 1 97.81 90 GLY A CA 1
ATOM 670 C C . GLY A 1 90 ? 4.715 -22.312 -21.875 1 97.81 90 GLY A C 1
ATOM 671 O O . GLY A 1 90 ? 4.285 -22.859 -22.891 1 97.81 90 GLY A O 1
ATOM 672 N N . ALA A 1 91 ? 3.936 -22.078 -20.828 1 97.94 91 ALA A N 1
ATOM 673 C CA . ALA A 1 91 ? 2.516 -22.422 -20.875 1 97.94 91 ALA A CA 1
ATOM 674 C C . ALA A 1 91 ? 1.724 -21.328 -21.609 1 97.94 91 ALA A C 1
ATOM 676 O O . ALA A 1 91 ? 1.882 -20.141 -21.328 1 97.94 91 ALA A O 1
ATOM 677 N N . PRO A 1 92 ? 0.913 -21.719 -22.578 1 97.44 92 PRO A N 1
ATOM 678 C CA . PRO A 1 92 ? 0.023 -20.703 -23.156 1 97.44 92 PRO A CA 1
ATOM 679 C C . PRO A 1 92 ? -1.086 -20.281 -22.203 1 97.44 92 PRO A C 1
ATOM 681 O O . PRO A 1 92 ? -1.605 -21.094 -21.438 1 97.44 92 PRO A O 1
ATOM 684 N N . VAL A 1 93 ? -1.391 -19.047 -22.156 1 97.88 93 VAL A N 1
ATOM 685 C CA . VAL A 1 93 ? -2.543 -18.5 -21.453 1 97.88 93 VAL A CA 1
ATOM 686 C C . VAL A 1 93 ? -3.701 -18.297 -22.438 1 97.88 93 VAL A C 1
ATOM 688 O O . VAL A 1 93 ? -3.576 -17.578 -23.422 1 97.88 93 VAL A O 1
ATOM 691 N N . VAL A 1 94 ? -4.809 -18.922 -22.141 1 96.5 94 VAL A N 1
ATOM 692 C CA . VAL A 1 94 ? -5.914 -18.969 -23.094 1 96.5 94 VAL A CA 1
ATOM 693 C C . VAL A 1 94 ? -7.195 -18.484 -22.422 1 96.5 94 VAL A C 1
ATOM 695 O O . VAL A 1 94 ? -7.223 -18.25 -21.203 1 96.5 94 VAL A O 1
ATOM 698 N N . ARG A 1 95 ? -8.234 -18.266 -23.234 1 94.88 95 ARG A N 1
ATOM 699 C CA . ARG A 1 95 ? -9.531 -17.891 -22.688 1 94.88 95 ARG A CA 1
ATOM 700 C C . ARG A 1 95 ? -10.109 -19.016 -21.828 1 94.88 95 ARG A C 1
ATOM 702 O O . ARG A 1 95 ? -10.102 -20.172 -22.219 1 94.88 95 ARG A O 1
ATOM 709 N N . ALA A 1 96 ? -10.516 -18.625 -20.656 1 91.75 96 ALA A N 1
ATOM 710 C CA . ALA A 1 96 ? -11.148 -19.594 -19.766 1 91.75 96 ALA A CA 1
ATOM 711 C C . ALA A 1 96 ? -12.477 -20.078 -20.344 1 91.75 96 ALA A C 1
ATOM 713 O O . ALA A 1 96 ? -13.156 -19.344 -21.047 1 91.75 96 ALA A O 1
ATOM 714 N N . PRO A 1 97 ? -12.805 -21.328 -20.078 1 84.75 97 PRO A N 1
ATOM 715 C CA . PRO A 1 97 ? -14.094 -21.828 -20.562 1 84.75 97 PRO A CA 1
ATOM 716 C C . PRO A 1 97 ? -15.266 -20.953 -20.109 1 84.75 97 PRO A C 1
ATOM 718 O O . PRO A 1 97 ? -16.219 -20.75 -20.875 1 84.75 97 PRO A O 1
ATOM 721 N N . ASP A 1 98 ? -15.172 -20.5 -18.859 1 85.12 98 ASP A N 1
ATOM 722 C CA . ASP A 1 98 ? -16.156 -19.578 -18.328 1 85.12 98 ASP A CA 1
ATOM 723 C C . ASP A 1 98 ? -15.477 -18.344 -17.719 1 85.12 98 ASP A C 1
ATOM 725 O O . ASP A 1 98 ? -14.531 -18.469 -16.938 1 85.12 98 ASP A O 1
ATOM 729 N N . VAL A 1 99 ? -16.016 -17.266 -18.188 1 85.75 99 VAL A N 1
ATOM 730 C CA . VAL A 1 99 ? -15.547 -16.031 -17.562 1 85.75 99 VAL A CA 1
ATOM 731 C C . VAL A 1 99 ? -16.125 -15.914 -16.156 1 85.75 99 VAL A C 1
ATOM 733 O O . VAL A 1 99 ? -17.328 -16.109 -15.953 1 85.75 99 VAL A O 1
ATOM 736 N N . VAL A 1 100 ? -15.281 -15.742 -15.211 1 88.88 100 VAL A N 1
ATOM 737 C CA . VAL A 1 100 ? -15.711 -15.625 -13.82 1 88.88 100 VAL A CA 1
ATOM 738 C C . VAL A 1 100 ? -15.367 -14.242 -13.289 1 88.88 100 VAL A C 1
ATOM 740 O O . VAL A 1 100 ? -14.234 -13.766 -13.453 1 88.88 100 VAL A O 1
ATOM 743 N N . HIS A 1 101 ? -16.344 -13.547 -12.711 1 92.31 101 HIS A N 1
ATOM 744 C CA . HIS A 1 101 ? -16.125 -12.25 -12.086 1 92.31 101 HIS A CA 1
ATOM 745 C C . HIS A 1 101 ? -16.844 -12.164 -10.734 1 92.31 101 HIS A C 1
ATOM 747 O O . HIS A 1 101 ? -18.047 -11.938 -10.68 1 92.31 101 HIS A O 1
ATOM 753 N N . GLY A 1 102 ? -15.906 -12.336 -9.719 1 93.06 102 GLY A N 1
ATOM 754 C CA . GLY A 1 102 ? -16.469 -12.188 -8.383 1 93.06 102 GLY A CA 1
ATOM 755 C C . GLY A 1 102 ? -17.297 -13.375 -7.949 1 93.06 102 GLY A C 1
ATOM 756 O O . GLY A 1 102 ? -18.391 -13.211 -7.398 1 93.06 102 GLY A O 1
ATOM 757 N N . LYS A 1 103 ? -16.844 -14.578 -8.148 1 91.44 103 LYS A N 1
ATOM 758 C CA . LYS A 1 103 ? -17.547 -15.805 -7.773 1 91.44 103 LYS A CA 1
ATOM 759 C C . LYS A 1 103 ? -16.688 -16.672 -6.863 1 91.44 103 LYS A C 1
ATOM 761 O O . LYS A 1 103 ? -15.484 -16.828 -7.09 1 91.44 103 LYS A O 1
ATOM 766 N N . PRO A 1 104 ? -17.359 -17.172 -5.887 1 94.75 104 PRO A N 1
ATOM 767 C CA . PRO A 1 104 ? -16.641 -18.141 -5.066 1 94.75 104 PRO A CA 1
ATOM 768 C C . PRO A 1 104 ? -16.547 -19.516 -5.715 1 94.75 104 PRO A C 1
ATOM 770 O O . PRO A 1 104 ? -17.484 -19.953 -6.391 1 94.75 104 PRO A O 1
ATOM 773 N N . SER A 1 105 ? -15.477 -20.172 -5.559 1 95 105 SER A N 1
ATOM 774 C CA . SER A 1 105 ? -15.281 -21.547 -6.02 1 95 105 SER A CA 1
ATOM 775 C C . SER A 1 105 ? -14.562 -22.391 -4.969 1 95 105 SER A C 1
ATOM 777 O O . SER A 1 105 ? -13.727 -21.875 -4.227 1 95 105 SER A O 1
ATOM 779 N N . ARG A 1 106 ? -14.969 -23.625 -4.941 1 95.69 106 ARG A N 1
ATOM 780 C CA . ARG A 1 106 ? -14.25 -24.562 -4.086 1 95.69 106 ARG A CA 1
ATOM 781 C C . ARG A 1 106 ? -12.992 -25.094 -4.777 1 95.69 106 ARG A C 1
ATOM 783 O O . ARG A 1 106 ? -13.031 -25.438 -5.961 1 95.69 106 ARG A O 1
ATOM 790 N N . VAL A 1 107 ? -11.914 -25.078 -4.031 1 96.88 107 VAL A N 1
ATOM 791 C CA . VAL A 1 107 ? -10.617 -25.469 -4.57 1 96.88 107 VAL A CA 1
ATOM 792 C C . VAL A 1 107 ? -9.969 -26.5 -3.66 1 96.88 107 VAL A C 1
ATOM 794 O O . VAL A 1 107 ? -10.031 -26.391 -2.434 1 96.88 107 VAL A O 1
ATOM 797 N N . THR A 1 108 ? -9.391 -27.547 -4.281 1 96.88 108 THR A N 1
ATOM 798 C CA . THR A 1 108 ? -8.508 -28.484 -3.584 1 96.88 108 THR A CA 1
ATOM 799 C C . THR A 1 108 ? -7.047 -28.141 -3.836 1 96.88 108 THR A C 1
ATOM 801 O O . THR A 1 108 ? -6.711 -27.562 -4.879 1 96.88 108 THR A O 1
ATOM 804 N N . HIS A 1 109 ? -6.191 -28.359 -2.895 1 98 109 HIS A N 1
ATOM 805 C CA . HIS A 1 109 ? -4.777 -28.016 -3 1 98 109 HIS A CA 1
ATOM 806 C C . HIS A 1 109 ? -3.898 -29.094 -2.379 1 98 109 HIS A C 1
ATOM 808 O O . HIS A 1 109 ? -4.406 -30.047 -1.788 1 98 109 HIS A O 1
ATOM 814 N N . ASP A 1 110 ? -2.6 -29 -2.441 1 97.75 110 ASP A N 1
ATOM 815 C CA . ASP A 1 110 ? -1.695 -30.062 -2.033 1 97.75 110 ASP A CA 1
ATOM 816 C C . ASP A 1 110 ? -1.24 -29.875 -0.587 1 97.75 110 ASP A C 1
ATOM 818 O O . ASP A 1 110 ? -0.4 -30.641 -0.093 1 97.75 110 ASP A O 1
ATOM 822 N N . GLY A 1 111 ? -1.657 -28.797 0.007 1 98 111 GLY A N 1
ATOM 823 C CA . GLY A 1 111 ? -1.403 -28.562 1.419 1 98 111 GLY A CA 1
ATOM 824 C C . GLY A 1 111 ? 0.018 -28.125 1.704 1 98 111 GLY A C 1
ATOM 825 O O . GLY A 1 111 ? 0.473 -28.172 2.85 1 98 111 GLY A O 1
ATOM 826 N N . ARG A 1 112 ? 0.737 -27.641 0.721 1 97.69 112 ARG A N 1
ATOM 827 C CA . ARG A 1 112 ? 2.131 -27.25 0.892 1 97.69 112 ARG A CA 1
ATOM 828 C C . ARG A 1 112 ? 2.33 -25.781 0.55 1 97.69 112 ARG A C 1
ATOM 830 O O . ARG A 1 112 ? 1.498 -25.172 -0.135 1 97.69 112 ARG A O 1
ATOM 837 N N . GLY A 1 113 ? 3.43 -25.203 1.03 1 96.94 113 GLY A N 1
ATOM 838 C CA . GLY A 1 113 ? 3.756 -23.828 0.708 1 96.94 113 GLY A CA 1
ATOM 839 C C . GLY A 1 113 ? 2.705 -22.844 1.179 1 96.94 113 GLY A C 1
ATOM 840 O O . GLY A 1 113 ? 2.338 -22.828 2.355 1 96.94 113 GLY A O 1
ATOM 841 N N . VAL A 1 114 ? 2.113 -22.141 0.182 1 98.25 114 VAL A N 1
ATOM 842 C CA . VAL A 1 114 ? 1.147 -21.094 0.538 1 98.25 114 VAL A CA 1
ATOM 843 C C . VAL A 1 114 ? -0.133 -21.75 1.062 1 98.25 114 VAL A C 1
ATOM 845 O O . VAL A 1 114 ? -0.975 -21.078 1.662 1 98.25 114 VAL A O 1
ATOM 848 N N . PHE A 1 115 ? -0.26 -23.047 0.909 1 98.38 115 PHE A N 1
ATOM 849 C CA . PHE A 1 115 ? -1.465 -23.75 1.343 1 98.38 115 PHE A CA 1
ATOM 850 C C . PHE A 1 115 ? -1.225 -24.484 2.66 1 98.38 115 PHE A C 1
ATOM 852 O O . PHE A 1 115 ? -2.109 -25.172 3.16 1 98.38 115 PHE A O 1
ATOM 859 N N . ALA A 1 116 ? -0.035 -24.234 3.207 1 96.38 116 ALA A N 1
ATOM 860 C CA . ALA A 1 116 ? 0.28 -24.922 4.461 1 96.38 116 ALA A CA 1
ATOM 861 C C . ALA A 1 116 ? -0.698 -24.516 5.562 1 96.38 116 ALA A C 1
ATOM 863 O O . ALA A 1 116 ? -1.111 -23.359 5.641 1 96.38 116 ALA A O 1
ATOM 864 N N . ASP A 1 117 ? -1.157 -25.453 6.344 1 92.5 117 ASP A N 1
ATOM 865 C CA . ASP A 1 117 ? -1.972 -25.266 7.539 1 92.5 117 ASP A CA 1
ATOM 866 C C . ASP A 1 117 ? -3.379 -24.797 7.18 1 92.5 117 ASP A C 1
ATOM 868 O O . ASP A 1 117 ? -4.051 -24.156 7.984 1 92.5 117 ASP A O 1
ATOM 872 N N . LEU A 1 118 ? -3.715 -24.906 5.926 1 97.5 118 LEU A N 1
ATOM 873 C CA . LEU A 1 118 ? -5.082 -24.609 5.512 1 97.5 118 LEU A CA 1
ATOM 874 C C . LEU A 1 118 ? -5.922 -25.891 5.457 1 97.5 118 LEU A C 1
ATOM 876 O O . LEU A 1 118 ? -5.383 -26.984 5.352 1 97.5 118 LEU A O 1
ATOM 880 N N . PRO A 1 119 ? -7.277 -25.75 5.559 1 96.06 119 PRO A N 1
ATOM 881 C CA . PRO A 1 119 ? -8.125 -26.922 5.305 1 96.06 119 PRO A CA 1
ATOM 882 C C . PRO A 1 119 ? -7.926 -27.5 3.906 1 96.06 119 PRO A C 1
ATOM 884 O O . PRO A 1 119 ? -7.504 -26.797 2.992 1 96.06 119 PRO A O 1
ATOM 887 N N . ASP A 1 120 ? -8.227 -28.766 3.77 1 93.44 120 ASP A N 1
ATOM 888 C CA . ASP A 1 120 ? -8.016 -29.453 2.504 1 93.44 120 ASP A CA 1
ATOM 889 C C . ASP A 1 120 ? -8.836 -28.812 1.384 1 93.44 120 ASP A C 1
ATOM 891 O O . ASP A 1 120 ? -8.438 -28.859 0.217 1 93.44 120 ASP A O 1
ATOM 895 N N . ARG A 1 121 ? -9.992 -28.297 1.826 1 93.62 121 ARG A N 1
ATOM 896 C CA . ARG A 1 121 ? -10.867 -27.594 0.896 1 93.62 121 ARG A CA 1
ATOM 897 C C . ARG A 1 121 ? -11.07 -26.141 1.324 1 93.62 121 ARG A C 1
ATOM 899 O O . ARG A 1 121 ? -11.336 -25.875 2.496 1 93.62 121 ARG A O 1
ATOM 906 N N . ILE A 1 122 ? -10.836 -25.266 0.291 1 97 122 ILE A N 1
ATOM 907 C CA . ILE A 1 122 ? -10.992 -23.859 0.611 1 97 122 ILE A CA 1
ATOM 908 C C . ILE A 1 122 ? -11.883 -23.188 -0.435 1 97 122 ILE A C 1
ATOM 910 O O . ILE A 1 122 ? -12.062 -23.719 -1.536 1 97 122 ILE A O 1
ATOM 914 N N . GLU A 1 123 ? -12.492 -22.094 -0.014 1 97.31 123 GLU A N 1
ATOM 915 C CA . GLU A 1 123 ? -13.234 -21.25 -0.944 1 97.31 123 GLU A CA 1
ATOM 916 C C . GLU A 1 123 ? -12.398 -20.047 -1.381 1 97.31 123 GLU A C 1
ATOM 918 O O . GLU A 1 123 ? -11.742 -19.406 -0.556 1 97.31 123 GLU A O 1
ATOM 923 N N . VAL A 1 124 ? -12.422 -19.844 -2.703 1 97.75 124 VAL A N 1
ATOM 924 C CA . VAL A 1 124 ? -11.594 -18.75 -3.223 1 97.75 124 VAL A CA 1
ATOM 925 C C . VAL A 1 124 ? -12.422 -17.891 -4.176 1 97.75 124 VAL A C 1
ATOM 927 O O . VAL A 1 124 ? -13.391 -18.359 -4.77 1 97.75 124 VAL A O 1
ATOM 930 N N . GLY A 1 125 ? -12.008 -16.578 -4.223 1 97.5 125 GLY A N 1
ATOM 931 C CA . GLY A 1 125 ? -12.633 -15.656 -5.156 1 97.5 125 GLY A CA 1
ATOM 932 C C . GLY A 1 125 ? -11.977 -15.656 -6.523 1 97.5 125 GLY A C 1
ATOM 933 O O . GLY A 1 125 ? -10.773 -15.398 -6.645 1 97.5 125 GLY A O 1
ATOM 934 N N . ARG A 1 126 ? -12.758 -15.953 -7.562 1 96.19 126 ARG A N 1
ATOM 935 C CA . ARG A 1 126 ? -12.281 -15.945 -8.945 1 96.19 126 ARG A CA 1
ATOM 936 C C . ARG A 1 126 ? -12.82 -14.734 -9.703 1 96.19 126 ARG A C 1
ATOM 938 O O . ARG A 1 126 ? -13.977 -14.352 -9.523 1 96.19 126 ARG A O 1
ATOM 945 N N . TYR A 1 127 ? -11.914 -14.156 -10.547 1 95.56 127 TYR A N 1
ATOM 946 C CA . TYR A 1 127 ? -12.25 -12.961 -11.312 1 95.56 127 TYR A CA 1
ATOM 947 C C . TYR A 1 127 ? -11.602 -13.008 -12.695 1 95.56 127 TYR A C 1
ATOM 949 O O . TYR A 1 127 ? -11.414 -11.961 -13.328 1 95.56 127 TYR A O 1
ATOM 957 N N . HIS A 1 128 ? -11.352 -14.109 -13.219 1 94.38 128 HIS A N 1
ATOM 958 C CA . HIS A 1 128 ? -10.484 -14.18 -14.391 1 94.38 128 HIS A CA 1
ATOM 959 C C . HIS A 1 128 ? -11.258 -14.664 -15.617 1 94.38 128 HIS A C 1
ATOM 961 O O . HIS A 1 128 ? -12.164 -15.484 -15.5 1 94.38 128 HIS A O 1
ATOM 967 N N . SER A 1 129 ? -10.789 -14.156 -16.766 1 95.56 129 SER A N 1
ATOM 968 C CA . SER A 1 129 ? -11.32 -14.578 -18.062 1 95.56 129 SER A CA 1
ATOM 969 C C . SER A 1 129 ? -10.312 -15.438 -18.812 1 95.56 129 SER A C 1
ATOM 971 O O . SER A 1 129 ? -10.664 -16.094 -19.797 1 95.56 129 SER A O 1
ATOM 973 N N . LEU A 1 130 ? -9.094 -15.391 -18.406 1 97.06 130 LEU A N 1
ATOM 974 C CA . LEU A 1 130 ? -8.031 -16.219 -18.984 1 97.06 130 LEU A CA 1
ATOM 975 C C . LEU A 1 130 ? -7.559 -17.266 -18 1 97.06 130 LEU A C 1
ATOM 977 O O . LEU A 1 130 ? -7.828 -17.172 -16.797 1 97.06 130 LEU A O 1
ATOM 981 N N . CYS A 1 131 ? -6.961 -18.344 -18.469 1 97.06 131 CYS A N 1
ATOM 982 C CA . CYS A 1 131 ? -6.438 -19.391 -17.609 1 97.06 131 CYS A CA 1
ATOM 983 C C . CYS A 1 131 ? -5.391 -20.219 -18.328 1 97.06 131 CYS A C 1
ATOM 985 O O . CYS A 1 131 ? -5.125 -20 -19.516 1 97.06 131 CYS A O 1
ATOM 987 N N . VAL A 1 132 ? -4.746 -21.031 -17.578 1 97.31 132 VAL A N 1
ATOM 988 C CA . VAL A 1 132 ? -3.869 -22.062 -18.125 1 97.31 132 VAL A CA 1
ATOM 989 C C . VAL A 1 132 ? -4.578 -23.422 -18.078 1 97.31 132 VAL A C 1
ATOM 991 O O . VAL A 1 132 ? -5.137 -23.797 -17.047 1 97.31 132 VAL A O 1
ATOM 994 N N . GLU A 1 133 ? -4.562 -24.109 -19.188 1 95.69 133 GLU A N 1
ATOM 995 C CA . GLU A 1 133 ? -5.172 -25.438 -19.219 1 95.69 133 GLU A CA 1
ATOM 996 C C . GLU A 1 133 ? -4.27 -26.484 -18.562 1 95.69 133 GLU A C 1
ATOM 998 O O . GLU A 1 133 ? -3.045 -26.422 -18.688 1 95.69 133 GLU A O 1
ATOM 1003 N N . ARG A 1 134 ? -4.938 -27.438 -17.953 1 95.31 134 ARG A N 1
ATOM 1004 C CA . ARG A 1 134 ? -4.219 -28.438 -17.172 1 95.31 134 ARG A CA 1
ATOM 1005 C C . ARG A 1 134 ? -3.186 -29.172 -18.031 1 95.31 134 ARG A C 1
ATOM 1007 O O . ARG A 1 134 ? -2.057 -29.391 -17.578 1 95.31 134 ARG A O 1
ATOM 1014 N N . GLU A 1 135 ? -3.533 -29.469 -19.234 1 94.69 135 GLU A N 1
ATOM 1015 C CA . GLU A 1 135 ? -2.674 -30.25 -20.125 1 94.69 135 GLU A CA 1
ATOM 1016 C C . GLU A 1 135 ? -1.486 -29.422 -20.609 1 94.69 135 GLU A C 1
ATOM 1018 O O . GLU A 1 135 ? -0.515 -29.969 -21.141 1 94.69 135 GLU A O 1
ATOM 1023 N N . ASP A 1 136 ? -1.578 -28.156 -20.422 1 96.94 136 ASP A N 1
ATOM 1024 C CA . ASP A 1 136 ? -0.546 -27.266 -20.938 1 96.94 136 ASP A CA 1
ATOM 1025 C C . ASP A 1 136 ? 0.443 -26.875 -19.844 1 96.94 136 ASP A C 1
ATOM 1027 O O . ASP A 1 136 ? 1.407 -26.141 -20.109 1 96.94 136 ASP A O 1
ATOM 1031 N N . VAL A 1 137 ? 0.282 -27.312 -18.609 1 98.06 137 VAL A N 1
ATOM 1032 C CA . VAL A 1 137 ? 1.221 -27.016 -17.531 1 98.06 137 VAL A CA 1
ATOM 1033 C C . VAL A 1 137 ? 2.537 -27.75 -17.781 1 98.06 137 VAL A C 1
ATOM 1035 O O . VAL A 1 137 ? 2.574 -28.984 -17.812 1 98.06 137 VAL A O 1
ATOM 1038 N N . PRO A 1 138 ? 3.561 -26.969 -17.969 1 97.75 138 PRO A N 1
ATOM 1039 C CA . PRO A 1 138 ? 4.836 -27.625 -18.266 1 97.75 138 PRO A CA 1
ATOM 1040 C C . PRO A 1 138 ? 5.375 -28.438 -17.078 1 97.75 138 PRO A C 1
ATOM 1042 O O . PRO A 1 138 ? 5.023 -28.156 -15.93 1 97.75 138 PRO A O 1
ATOM 1045 N N . ASP A 1 139 ? 6.297 -29.359 -17.344 1 97.75 139 ASP A N 1
ATOM 1046 C CA . ASP A 1 139 ? 6.828 -30.281 -16.344 1 97.75 139 ASP A CA 1
ATOM 1047 C C . ASP A 1 139 ? 7.562 -29.547 -15.234 1 97.75 139 ASP A C 1
ATOM 1049 O O . ASP A 1 139 ? 7.613 -30.016 -14.094 1 97.75 139 ASP A O 1
ATOM 1053 N N . VAL A 1 140 ? 8.094 -28.406 -15.547 1 98.5 140 VAL A N 1
ATOM 1054 C CA . VAL A 1 140 ? 8.898 -27.656 -14.578 1 98.5 140 VAL A CA 1
ATOM 1055 C C . VAL A 1 140 ? 7.98 -27.047 -13.523 1 98.5 140 VAL A C 1
ATOM 1057 O O . VAL A 1 140 ? 8.445 -26.656 -12.445 1 98.5 140 VAL A O 1
ATOM 1060 N N . LEU A 1 141 ? 6.684 -27 -13.805 1 98.75 141 LEU A N 1
ATOM 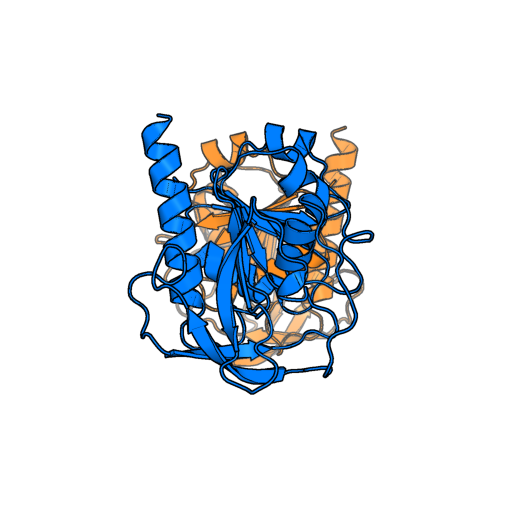1061 C CA . LEU A 1 141 ? 5.691 -26.516 -12.852 1 98.75 141 LEU A CA 1
ATOM 1062 C C . LEU A 1 141 ? 4.836 -27.656 -12.328 1 98.75 141 LEU A C 1
ATOM 1064 O O . LEU A 1 141 ? 4.469 -28.562 -13.086 1 98.75 141 LEU A O 1
ATOM 1068 N N . ALA A 1 142 ? 4.602 -27.641 -11.062 1 98.56 142 ALA A N 1
ATOM 1069 C CA . ALA A 1 142 ? 3.646 -28.562 -10.445 1 98.56 142 ALA A CA 1
ATOM 1070 C C . ALA A 1 142 ? 2.293 -27.891 -10.234 1 98.56 142 ALA A C 1
ATOM 1072 O O . ALA A 1 142 ? 2.219 -26.781 -9.703 1 98.56 142 ALA A O 1
ATOM 1073 N N . GLU A 1 143 ? 1.242 -28.516 -10.742 1 98.38 143 GLU A N 1
ATOM 1074 C CA . GLU A 1 143 ? -0.091 -28.078 -10.352 1 98.38 143 GLU A CA 1
ATOM 1075 C C . GLU A 1 143 ? -0.352 -28.344 -8.875 1 98.38 143 GLU A C 1
ATOM 1077 O O . GLU A 1 143 ? -0.247 -29.484 -8.414 1 98.38 143 GLU A O 1
ATOM 1082 N N . THR A 1 144 ? -0.724 -27.297 -8.109 1 98.5 144 THR A N 1
ATOM 1083 C CA . THR A 1 144 ? -0.835 -27.484 -6.672 1 98.5 144 THR A CA 1
ATOM 1084 C C . THR A 1 144 ? -2.26 -27.219 -6.199 1 98.5 144 THR A C 1
ATOM 1086 O O . THR A 1 144 ? -2.584 -27.438 -5.027 1 98.5 144 THR A O 1
ATOM 1089 N N . ALA A 1 145 ? -3.141 -26.719 -7.043 1 98.06 145 ALA A N 1
ATOM 1090 C CA . ALA A 1 145 ? -4.547 -26.531 -6.707 1 98.06 145 ALA A CA 1
ATOM 1091 C C . ALA A 1 145 ? -5.418 -26.531 -7.961 1 98.06 145 ALA A C 1
ATOM 1093 O O . ALA A 1 145 ? -4.965 -26.141 -9.039 1 98.06 145 ALA A O 1
ATOM 1094 N N . ARG A 1 146 ? -6.672 -26.922 -7.844 1 96.62 146 ARG A N 1
ATOM 1095 C CA . ARG A 1 146 ? -7.641 -26.938 -8.938 1 96.62 146 ARG A CA 1
ATOM 1096 C C . ARG A 1 146 ? -9.062 -26.812 -8.406 1 96.62 146 ARG A C 1
ATOM 1098 O O . ARG A 1 146 ? -9.32 -27.062 -7.23 1 96.62 146 ARG A O 1
ATOM 1105 N N . THR A 1 147 ? -9.891 -26.406 -9.281 1 94.81 147 THR A N 1
ATOM 1106 C CA . THR A 1 147 ? -11.305 -26.359 -8.898 1 94.81 147 THR A CA 1
ATOM 1107 C C . THR A 1 147 ? -11.867 -27.781 -8.773 1 94.81 147 THR A C 1
ATOM 1109 O O . THR A 1 147 ? -11.359 -28.719 -9.398 1 94.81 147 THR A O 1
ATOM 1112 N N . GLU A 1 148 ? -12.875 -27.875 -7.953 1 91.31 148 GLU A N 1
ATOM 1113 C CA . GLU A 1 148 ? -13.508 -29.172 -7.738 1 91.31 148 GLU A CA 1
ATOM 1114 C C . GLU A 1 148 ? -14.602 -29.438 -8.773 1 91.31 148 GLU A C 1
ATOM 1116 O O . GLU A 1 148 ? -15.094 -30.562 -8.898 1 91.31 148 GLU A O 1
ATOM 1121 N N . ASP A 1 149 ? -14.891 -28.531 -9.539 1 83.31 149 ASP A N 1
ATOM 1122 C CA . ASP A 1 149 ? -15.953 -28.75 -10.516 1 83.31 149 ASP A CA 1
ATOM 1123 C C . ASP A 1 149 ? -15.438 -29.531 -11.719 1 83.31 149 ASP A C 1
ATOM 1125 O O . ASP A 1 149 ? -14.281 -29.938 -11.75 1 83.31 149 ASP A O 1
ATOM 1129 N N . GLU A 1 150 ? -16.25 -29.797 -12.641 1 72.69 150 GLU A N 1
ATOM 1130 C CA . GLU A 1 150 ? -15.977 -30.703 -13.758 1 72.69 150 GLU A CA 1
ATOM 1131 C C . GLU A 1 150 ? -14.883 -30.141 -14.664 1 72.69 150 GLU A C 1
ATOM 1133 O O . GLU A 1 150 ? -14.172 -30.891 -15.328 1 72.69 150 GLU A O 1
ATOM 1138 N N . ARG A 1 151 ? -14.609 -28.922 -14.648 1 79 151 ARG A N 1
ATOM 1139 C CA . ARG A 1 151 ? -13.641 -28.328 -15.555 1 79 151 ARG A CA 1
ATOM 1140 C C . ARG A 1 151 ? -12.234 -28.359 -14.961 1 79 151 ARG A C 1
ATOM 1142 O O . ARG A 1 151 ? -11.25 -28.234 -15.68 1 79 151 ARG A O 1
ATOM 1149 N N . GLU A 1 152 ? -12.133 -28.562 -13.695 1 87 152 GLU A N 1
ATOM 1150 C CA . GLU A 1 152 ? -10.867 -28.641 -12.969 1 87 152 GLU A CA 1
ATOM 1151 C C . GLU A 1 152 ? -9.891 -27.578 -13.461 1 87 152 GLU A C 1
ATOM 1153 O O . GLU A 1 152 ? -8.758 -27.891 -13.844 1 87 152 GLU A O 1
ATOM 1158 N N . VAL A 1 153 ? -10.219 -26.422 -13.391 1 92 153 VAL A N 1
ATOM 1159 C CA . VAL A 1 153 ? -9.383 -25.297 -13.805 1 92 153 VAL A CA 1
ATOM 1160 C C . VAL A 1 153 ? -8.172 -25.188 -12.883 1 92 153 VAL A C 1
ATOM 1162 O O . VAL A 1 153 ? -8.297 -25.281 -11.656 1 92 153 VAL A O 1
ATOM 1165 N N . VAL A 1 154 ? -6.902 -25.109 -13.469 1 97.5 154 VAL A N 1
ATOM 1166 C CA . VAL A 1 154 ? -5.68 -24.938 -12.695 1 97.5 154 VAL A CA 1
ATOM 1167 C C . VAL A 1 154 ? -5.773 -23.672 -11.852 1 97.5 154 VAL A C 1
ATOM 1169 O O . VAL A 1 154 ? -5.934 -22.562 -12.391 1 97.5 154 VAL A O 1
ATOM 1172 N N . MET A 1 155 ? -5.621 -23.828 -10.531 1 98 155 MET A N 1
ATOM 1173 C CA . MET A 1 155 ? -5.828 -22.688 -9.648 1 98 155 MET A CA 1
ATOM 1174 C C . MET A 1 155 ? -4.52 -22.281 -8.977 1 98 155 MET A C 1
ATOM 1176 O O . MET A 1 155 ? -4.426 -21.188 -8.406 1 98 155 MET A O 1
ATOM 1180 N N . ALA A 1 156 ? -3.537 -23.125 -9.055 1 98.81 156 ALA A N 1
ATOM 1181 C CA . ALA A 1 156 ? -2.229 -22.766 -8.516 1 98.81 156 ALA A CA 1
ATOM 1182 C C . ALA A 1 156 ? -1.133 -23.656 -9.109 1 98.81 156 ALA A C 1
ATOM 1184 O O . ALA A 1 156 ? -1.39 -24.797 -9.484 1 98.81 156 ALA A O 1
ATOM 1185 N N . VAL A 1 157 ? 0.056 -23.094 -9.188 1 98.88 157 VAL A N 1
ATOM 1186 C CA . VAL A 1 157 ? 1.234 -23.844 -9.594 1 98.88 157 VAL A CA 1
ATOM 1187 C C . VAL A 1 157 ? 2.422 -23.484 -8.711 1 98.88 157 VAL A C 1
ATOM 1189 O O . VAL A 1 157 ? 2.418 -22.438 -8.062 1 98.88 157 VAL A O 1
ATOM 1192 N N . ARG A 1 158 ? 3.373 -24.328 -8.656 1 98.81 158 ARG A N 1
ATOM 1193 C CA . ARG A 1 158 ? 4.656 -24.125 -7.988 1 98.81 158 ARG A CA 1
ATOM 1194 C C . ARG A 1 158 ? 5.812 -24.578 -8.875 1 98.81 158 ARG A C 1
ATOM 1196 O O . ARG A 1 158 ? 5.766 -25.656 -9.453 1 98.81 158 ARG A O 1
ATOM 1203 N N . HIS A 1 159 ? 6.781 -23.688 -9.047 1 98.75 159 HIS A N 1
ATOM 1204 C CA . HIS A 1 159 ? 7.973 -24.094 -9.781 1 98.75 159 HIS A CA 1
ATOM 1205 C C . HIS A 1 159 ? 8.758 -25.141 -9.008 1 98.75 159 HIS A C 1
ATOM 1207 O O . HIS A 1 159 ? 8.898 -25.062 -7.789 1 98.75 159 HIS A O 1
ATOM 1213 N N . ARG A 1 160 ? 9.289 -26.125 -9.68 1 98 160 ARG A N 1
ATOM 1214 C CA . ARG A 1 160 ? 9.922 -27.266 -9.039 1 98 160 ARG A CA 1
ATOM 1215 C C . ARG A 1 160 ? 11.328 -26.922 -8.562 1 98 160 ARG A C 1
ATOM 1217 O O . ARG A 1 160 ? 11.812 -27.484 -7.574 1 98 160 ARG A O 1
ATOM 1224 N N . ASP A 1 161 ? 11.93 -25.906 -9.18 1 97.19 161 ASP A N 1
ATOM 1225 C CA . ASP A 1 161 ? 13.344 -25.656 -8.922 1 97.19 161 ASP A CA 1
ATOM 1226 C C . ASP A 1 161 ? 13.578 -24.234 -8.445 1 97.19 161 ASP A C 1
ATOM 1228 O O . ASP A 1 161 ? 14.688 -23.875 -8.031 1 97.19 161 ASP A O 1
ATOM 1232 N N . ARG A 1 162 ? 12.656 -23.406 -8.633 1 97.69 162 ARG A N 1
ATOM 1233 C CA . ARG A 1 162 ? 12.734 -22.031 -8.188 1 97.69 162 ARG A CA 1
ATOM 1234 C C . ARG A 1 162 ? 11.625 -21.703 -7.184 1 97.69 162 ARG A C 1
ATOM 1236 O O . ARG A 1 162 ? 10.578 -22.359 -7.188 1 97.69 162 ARG A O 1
ATOM 1243 N N . PRO A 1 163 ? 11.922 -20.75 -6.312 1 98.06 163 PRO A N 1
ATOM 1244 C CA . PRO A 1 163 ? 10.922 -20.406 -5.297 1 98.06 163 PRO A CA 1
ATOM 1245 C C . PRO A 1 163 ? 9.805 -19.516 -5.844 1 98.06 163 PRO A C 1
ATOM 1247 O O . PRO A 1 163 ? 9.523 -18.453 -5.285 1 98.06 163 PRO A O 1
ATOM 1250 N N . HIS A 1 164 ? 9.164 -19.984 -6.902 1 98.81 164 HIS A N 1
ATOM 1251 C CA . HIS A 1 164 ? 8.07 -19.281 -7.551 1 98.81 164 HIS A CA 1
ATOM 1252 C C . HIS A 1 164 ? 6.75 -20.031 -7.379 1 98.81 164 HIS A C 1
ATOM 1254 O O . HIS A 1 164 ? 6.688 -21.234 -7.582 1 98.81 164 HIS A O 1
ATOM 1260 N N . VAL A 1 165 ? 5.773 -19.328 -6.926 1 98.88 165 VAL A N 1
ATOM 1261 C CA . VAL A 1 165 ? 4.434 -19.891 -6.758 1 98.88 165 VAL A CA 1
ATOM 1262 C C . VAL A 1 165 ? 3.404 -18.938 -7.379 1 98.88 165 VAL A C 1
ATOM 1264 O O . VAL A 1 165 ? 3.631 -17.734 -7.465 1 98.88 165 VAL A O 1
ATOM 1267 N N . GLY A 1 166 ? 2.328 -19.469 -7.879 1 98.81 166 GLY A N 1
ATOM 1268 C CA . GLY A 1 166 ? 1.253 -18.688 -8.461 1 98.81 166 GLY A CA 1
ATOM 1269 C C . GLY A 1 166 ? -0.127 -19.172 -8.07 1 98.81 166 GLY A C 1
ATOM 1270 O O . GLY A 1 166 ? -0.346 -20.375 -7.945 1 98.81 166 GLY A O 1
ATOM 1271 N N . VAL A 1 167 ? -1.018 -18.266 -7.871 1 98.88 167 VAL A N 1
ATOM 1272 C CA . VAL A 1 167 ? -2.422 -18.609 -7.656 1 98.88 167 VAL A CA 1
ATOM 1273 C C . VAL A 1 167 ? -3.293 -17.844 -8.656 1 98.88 167 VAL A C 1
ATOM 1275 O O . VAL A 1 167 ? -3.109 -16.641 -8.859 1 98.88 167 VAL A O 1
ATOM 1278 N N . GLN A 1 168 ? -4.238 -18.562 -9.281 1 98.38 168 GLN A N 1
ATOM 1279 C CA . GLN A 1 168 ? -5.113 -17.969 -10.289 1 98.38 168 GLN A CA 1
ATOM 1280 C C . GLN A 1 168 ? -6.234 -17.172 -9.648 1 98.38 168 GLN A C 1
ATOM 1282 O O . GLN A 1 168 ? -6.766 -16.234 -10.25 1 98.38 168 GLN A O 1
ATOM 1287 N N . PHE A 1 169 ? -6.625 -17.547 -8.461 1 98.06 169 PHE A N 1
ATOM 1288 C CA . PHE A 1 169 ? -7.664 -16.828 -7.719 1 98.06 169 PHE A CA 1
ATOM 1289 C C . PHE A 1 169 ? -7.074 -15.664 -6.941 1 98.06 169 PHE A C 1
ATOM 1291 O O . PHE A 1 169 ? -5.867 -15.414 -7 1 98.06 169 PHE A O 1
ATOM 1298 N N . HIS A 1 170 ? -7.898 -14.875 -6.324 1 98.56 170 HIS A N 1
ATOM 1299 C CA . HIS A 1 170 ? -7.477 -13.672 -5.609 1 98.56 170 HIS A CA 1
ATOM 1300 C C . HIS A 1 170 ? -7.465 -13.906 -4.102 1 98.56 170 HIS A C 1
ATOM 1302 O O . HIS A 1 170 ? -8.508 -13.828 -3.453 1 98.56 170 HIS A O 1
ATOM 1308 N N . PRO A 1 171 ? -6.27 -14.195 -3.561 1 98.56 171 PRO A N 1
ATOM 1309 C CA . PRO A 1 171 ? -6.238 -14.367 -2.105 1 98.56 171 PRO A CA 1
ATOM 1310 C C . PRO A 1 171 ? -6.699 -13.117 -1.356 1 98.56 171 PRO A C 1
ATOM 1312 O O . PRO A 1 171 ? -7.168 -13.211 -0.219 1 98.56 171 PRO A O 1
ATOM 1315 N N . GLU A 1 172 ? -6.621 -11.945 -1.988 1 97.62 172 GLU A N 1
ATOM 1316 C CA . GLU A 1 172 ? -6.922 -10.672 -1.345 1 97.62 172 GLU A CA 1
ATOM 1317 C C . GLU A 1 172 ? -8.406 -10.336 -1.445 1 97.62 172 GLU A C 1
ATOM 1319 O O . GLU A 1 172 ? -8.852 -9.305 -0.94 1 97.62 172 GLU A O 1
ATOM 1324 N N . SER A 1 173 ? -9.148 -11.195 -2.08 1 96.69 173 SER A N 1
ATOM 1325 C CA . SER A 1 173 ? -10.586 -10.992 -2.18 1 96.69 173 SER A CA 1
ATOM 1326 C C . SER A 1 173 ? -11.289 -11.391 -0.886 1 96.69 173 SER A C 1
ATOM 1328 O O . SER A 1 173 ? -10.891 -12.352 -0.226 1 96.69 173 SER A O 1
ATOM 1330 N N . ILE A 1 174 ? -12.359 -10.656 -0.583 1 95 174 ILE A N 1
ATOM 1331 C CA . ILE A 1 174 ? -13.172 -10.984 0.583 1 95 174 ILE A CA 1
ATOM 1332 C C . ILE A 1 174 ? -13.773 -12.375 0.415 1 95 174 ILE A C 1
ATOM 1334 O O . ILE A 1 174 ? -14.125 -13.031 1.399 1 95 174 ILE A O 1
ATOM 1338 N N . LEU A 1 175 ? -13.922 -12.898 -0.787 1 96.5 175 LEU A N 1
ATOM 1339 C CA . LEU A 1 175 ? -14.484 -14.211 -1.085 1 96.5 175 LEU A CA 1
ATOM 1340 C C . LEU A 1 175 ? -13.492 -15.32 -0.747 1 96.5 175 LEU A C 1
ATOM 1342 O O . LEU A 1 175 ? -13.852 -16.5 -0.736 1 96.5 175 LEU A O 1
ATOM 1346 N N . THR A 1 176 ? -12.219 -14.961 -0.537 1 97.56 176 THR A N 1
ATOM 1347 C CA . THR A 1 176 ? -11.18 -15.914 -0.159 1 97.56 176 THR A CA 1
ATOM 1348 C C . THR A 1 176 ? -10.852 -15.797 1.327 1 97.56 176 THR A C 1
ATOM 1350 O O . THR A 1 176 ? -9.898 -15.109 1.707 1 97.56 176 THR A O 1
ATOM 1353 N N . ALA A 1 177 ? -11.523 -16.531 2.143 1 96.06 177 ALA A N 1
ATOM 1354 C CA . ALA A 1 177 ? -11.453 -16.391 3.594 1 96.06 177 ALA A CA 1
ATOM 1355 C C . ALA A 1 177 ? -10.039 -16.656 4.102 1 96.06 177 ALA A C 1
ATOM 1357 O O . ALA A 1 177 ? -9.57 -16 5.031 1 96.06 177 ALA A O 1
ATOM 1358 N N . ASP A 1 178 ? -9.32 -17.531 3.479 1 97.5 178 ASP A N 1
ATOM 1359 C CA . ASP A 1 178 ? -8 -17.938 3.949 1 97.5 178 ASP A CA 1
ATOM 1360 C C . ASP A 1 178 ? -6.891 -17.203 3.213 1 97.5 178 ASP A C 1
ATOM 1362 O O . ASP A 1 178 ? -5.734 -17.625 3.23 1 97.5 178 ASP A O 1
ATOM 1366 N N . GLY A 1 179 ? -7.27 -16.188 2.539 1 98.19 179 GLY A N 1
ATOM 1367 C CA . GLY A 1 179 ? -6.34 -15.484 1.671 1 98.19 179 GLY A CA 1
ATOM 1368 C C . GLY A 1 179 ? -5.152 -14.898 2.416 1 98.19 179 GLY A C 1
ATOM 1369 O O . GLY A 1 179 ? -4.008 -15.039 1.979 1 98.19 179 GLY A O 1
ATOM 1370 N N . LYS A 1 180 ? -5.379 -14.227 3.561 1 97.69 180 LYS A N 1
ATOM 1371 C CA . LYS A 1 180 ? -4.285 -13.617 4.32 1 97.69 180 LYS A CA 1
ATOM 1372 C C . LYS A 1 180 ? -3.328 -14.68 4.848 1 97.69 180 LYS A C 1
ATOM 1374 O O . LYS A 1 180 ? -2.119 -14.453 4.918 1 97.69 180 LYS A O 1
ATOM 1379 N N . ALA A 1 181 ? -3.887 -15.836 5.25 1 98.25 181 ALA A N 1
ATOM 1380 C CA . ALA A 1 181 ? -3.053 -16.953 5.703 1 98.25 181 ALA A CA 1
ATOM 1381 C C . ALA A 1 181 ? -2.104 -17.406 4.598 1 98.25 181 ALA A C 1
ATOM 1383 O O . ALA A 1 181 ? -0.956 -17.766 4.867 1 98.25 181 ALA A O 1
ATOM 1384 N N . MET A 1 182 ? -2.535 -17.422 3.387 1 98.56 182 MET A N 1
ATOM 1385 C CA . MET A 1 182 ? -1.693 -17.797 2.252 1 98.56 182 MET A CA 1
ATOM 1386 C C . MET A 1 182 ? -0.547 -16.812 2.076 1 98.56 182 MET A C 1
ATOM 1388 O O . MET A 1 182 ? 0.603 -17.203 1.892 1 98.56 182 MET A O 1
ATOM 1392 N N . VAL A 1 183 ? -0.924 -15.516 2.191 1 98.44 183 VAL A N 1
ATOM 1393 C CA . VAL A 1 183 ? 0.085 -14.477 2.039 1 98.44 183 VAL A CA 1
ATOM 1394 C C . VAL A 1 183 ? 1.091 -14.555 3.186 1 98.44 183 VAL A C 1
ATOM 1396 O O . VAL A 1 183 ? 2.295 -14.383 2.977 1 98.44 183 VAL A O 1
ATOM 1399 N N . ARG A 1 184 ? 0.638 -14.844 4.395 1 98.06 184 ARG A N 1
ATOM 1400 C CA . ARG A 1 184 ? 1.516 -15.031 5.543 1 98.06 184 ARG A CA 1
ATOM 1401 C C . ARG A 1 184 ? 2.516 -16.156 5.297 1 98.06 184 ARG A C 1
ATOM 1403 O O . ARG A 1 184 ? 3.703 -16.016 5.598 1 98.06 184 ARG A O 1
ATOM 1410 N N . SER A 1 185 ? 2.033 -17.25 4.797 1 98.06 185 SER A N 1
ATOM 1411 C CA . SER A 1 185 ? 2.906 -18.391 4.492 1 98.06 185 SER A CA 1
ATOM 1412 C C . SER A 1 185 ? 3.977 -18 3.477 1 98.06 185 SER A C 1
ATOM 1414 O O . SER A 1 185 ? 5.137 -18.406 3.604 1 98.06 185 SER A O 1
ATOM 1416 N N . PHE A 1 186 ? 3.604 -17.234 2.504 1 98.19 186 PHE A N 1
ATOM 1417 C CA . PHE A 1 186 ? 4.57 -16.797 1.511 1 98.19 186 PHE A CA 1
ATOM 1418 C C . PHE A 1 186 ? 5.629 -15.898 2.15 1 98.19 186 PHE A C 1
ATOM 1420 O O . PHE A 1 186 ? 6.824 -16.062 1.882 1 98.19 186 PHE A O 1
ATOM 1427 N N . ILE A 1 187 ? 5.152 -14.93 2.996 1 97.69 187 ILE A N 1
ATOM 1428 C CA . ILE A 1 187 ? 6.082 -14.008 3.639 1 97.69 187 ILE A CA 1
ATOM 1429 C C . ILE A 1 187 ? 7.047 -14.781 4.531 1 97.69 187 ILE A C 1
ATOM 1431 O O . ILE A 1 187 ? 8.242 -14.469 4.582 1 97.69 187 ILE A O 1
ATOM 1435 N N . ARG A 1 188 ? 6.59 -15.797 5.191 1 95.81 188 ARG A N 1
ATOM 1436 C CA . ARG A 1 188 ? 7.449 -16.641 6.012 1 95.81 188 ARG A CA 1
ATOM 1437 C C . ARG A 1 188 ? 8.523 -17.328 5.168 1 95.81 188 ARG A C 1
ATOM 1439 O O . ARG A 1 188 ? 9.672 -17.438 5.594 1 95.81 188 ARG A O 1
ATOM 1446 N N . LEU A 1 189 ? 8.094 -17.75 3.992 1 94.06 189 LEU A N 1
ATOM 1447 C CA . LEU A 1 189 ? 9.047 -18.359 3.07 1 94.06 189 LEU A CA 1
ATOM 1448 C C . LEU A 1 189 ? 10.141 -17.359 2.689 1 94.06 189 LEU A C 1
ATOM 1450 O O . LEU A 1 189 ? 11.312 -17.734 2.566 1 94.06 189 LEU A O 1
ATOM 1454 N N . CYS A 1 190 ? 9.758 -16.125 2.457 1 96.19 190 CYS A N 1
ATOM 1455 C CA . CYS A 1 190 ? 10.719 -15.078 2.102 1 96.19 190 CYS A CA 1
ATOM 1456 C C . CYS A 1 190 ? 11.688 -14.812 3.244 1 96.19 190 CYS A C 1
ATOM 1458 O O . CYS A 1 190 ? 12.875 -14.555 3.01 1 96.19 190 CYS A O 1
ATOM 1460 N N . GLU A 1 191 ? 11.203 -14.867 4.473 1 92.5 191 GLU A N 1
ATOM 1461 C CA . GLU A 1 191 ? 12.023 -14.609 5.656 1 92.5 191 GLU A CA 1
ATOM 1462 C C . GLU A 1 191 ? 13.016 -15.742 5.895 1 92.5 191 GLU A C 1
ATOM 1464 O O . GLU A 1 191 ? 14.148 -15.5 6.324 1 92.5 191 GLU A O 1
ATOM 1469 N N . ASP A 1 192 ? 12.617 -16.906 5.695 1 86.38 192 ASP A N 1
ATOM 1470 C CA . ASP A 1 192 ? 13.469 -18.078 5.895 1 86.38 192 ASP A CA 1
ATOM 1471 C C . ASP A 1 192 ? 14.641 -18.062 4.922 1 86.38 192 ASP A C 1
ATOM 1473 O O . ASP A 1 192 ? 15.758 -18.438 5.289 1 86.38 192 ASP A O 1
ATOM 1477 N N . ARG A 1 193 ? 14.469 -17.656 3.818 1 76.19 193 ARG A N 1
ATOM 1478 C CA . ARG A 1 193 ? 15.531 -17.594 2.822 1 76.19 193 ARG A CA 1
ATOM 1479 C C . ARG A 1 193 ? 16.531 -16.5 3.154 1 76.19 193 ARG A C 1
ATOM 1481 O O . ARG A 1 193 ? 17.75 -16.688 2.973 1 76.19 193 ARG A O 1
ATOM 1488 N N . SER A 1 194 ? 15.93 -15.406 3.557 1 69.19 194 SER A N 1
ATOM 1489 C CA . SER A 1 194 ? 16.797 -14.289 3.932 1 69.19 194 SER A CA 1
ATOM 1490 C C . SER A 1 194 ? 17.703 -14.664 5.105 1 69.19 194 SER A C 1
ATOM 1492 O O . SER A 1 194 ? 18.844 -14.195 5.191 1 69.19 194 SER A O 1
ATOM 1494 N N . ALA A 1 195 ? 17.109 -15.477 5.91 1 66.62 195 ALA A N 1
ATOM 1495 C CA . ALA A 1 195 ? 17.875 -15.906 7.074 1 66.62 195 ALA A CA 1
ATOM 1496 C C . ALA A 1 195 ? 19 -16.859 6.672 1 66.62 195 ALA A C 1
ATOM 1498 O O . ALA A 1 195 ? 20.047 -16.906 7.324 1 66.62 195 ALA A O 1
ATOM 1499 N N . ASP A 1 196 ? 18.766 -17.578 5.691 1 56.25 196 ASP A N 1
ATOM 1500 C CA . ASP A 1 196 ? 19.766 -18.531 5.219 1 56.25 196 ASP A CA 1
ATOM 1501 C C . ASP A 1 196 ? 20.891 -17.828 4.48 1 56.25 196 ASP A C 1
ATOM 1503 O O . ASP A 1 196 ? 22.031 -18.312 4.469 1 56.25 196 ASP A O 1
ATOM 1507 N N . ASP A 1 197 ? 20.609 -16.781 3.795 1 54.38 197 ASP A N 1
ATOM 1508 C CA . ASP A 1 197 ? 21.641 -16.047 3.066 1 54.38 197 ASP A CA 1
ATOM 1509 C C . ASP A 1 197 ? 22.5 -15.211 4.016 1 54.38 197 ASP A C 1
ATOM 1511 O O . ASP A 1 197 ? 23.625 -14.859 3.693 1 54.38 197 ASP A O 1
ATOM 1515 N N . ASP A 1 198 ? 21.984 -14.68 5.188 1 48.5 198 ASP A N 1
ATOM 1516 C CA . ASP A 1 198 ? 22.812 -13.969 6.156 1 48.5 198 ASP A CA 1
ATOM 1517 C C . ASP A 1 198 ? 23.688 -14.945 6.945 1 48.5 198 ASP A C 1
ATOM 1519 O O . ASP A 1 198 ? 23.219 -16 7.359 1 48.5 198 ASP A O 1
ATOM 1523 N N . MET B 1 1 ? 11.422 10.492 -11.117 1 68.25 1 MET B N 1
ATOM 1524 C CA . MET B 1 1 ? 10.57 9.43 -10.609 1 68.25 1 MET B CA 1
ATOM 1525 C C . MET B 1 1 ? 10.312 9.602 -9.109 1 68.25 1 MET B C 1
ATOM 1527 O O . MET B 1 1 ? 11.25 9.711 -8.328 1 68.25 1 MET B O 1
ATOM 1531 N N . SER B 1 2 ? 9 9.852 -8.727 1 90.25 2 SER B N 1
ATOM 1532 C CA . SER B 1 2 ? 8.703 10.195 -7.34 1 90.25 2 SER B CA 1
ATOM 1533 C C . SER B 1 2 ? 8.641 8.945 -6.465 1 90.25 2 SER B C 1
ATOM 1535 O O . SER B 1 2 ? 7.895 8.016 -6.762 1 90.25 2 SER B O 1
ATOM 1537 N N . ARG B 1 3 ? 9.5 8.867 -5.508 1 95.62 3 ARG B N 1
ATOM 1538 C CA . ARG B 1 3 ? 9.5 7.832 -4.48 1 95.62 3 ARG B CA 1
ATOM 1539 C C . ARG B 1 3 ? 9.031 8.391 -3.139 1 95.62 3 ARG B C 1
ATOM 1541 O O . ARG B 1 3 ? 9.695 9.25 -2.553 1 95.62 3 ARG B O 1
ATOM 1548 N N . ILE B 1 4 ? 7.906 7.848 -2.691 1 98.56 4 ILE B N 1
ATOM 1549 C CA . ILE B 1 4 ? 7.316 8.359 -1.46 1 98.56 4 ILE B CA 1
ATOM 1550 C C . ILE B 1 4 ? 7.41 7.301 -0.365 1 98.56 4 ILE B C 1
ATOM 1552 O O . ILE B 1 4 ? 7.078 6.137 -0.591 1 98.56 4 ILE B O 1
ATOM 1556 N N . LEU B 1 5 ? 7.918 7.711 0.797 1 98.62 5 LEU B N 1
ATOM 1557 C CA . LEU B 1 5 ? 7.875 6.871 1.988 1 98.62 5 LEU B CA 1
ATOM 1558 C C . LEU B 1 5 ? 6.605 7.129 2.793 1 98.62 5 LEU B C 1
ATOM 1560 O O . LEU B 1 5 ? 6.309 8.273 3.137 1 98.62 5 LEU B O 1
ATOM 1564 N N . VAL B 1 6 ? 5.844 6.094 2.998 1 98.81 6 VAL B N 1
ATOM 1565 C CA . VAL B 1 6 ? 4.73 6.188 3.932 1 98.81 6 VAL B CA 1
ATOM 1566 C C . VAL B 1 6 ? 5.105 5.523 5.258 1 98.81 6 VAL B C 1
ATOM 1568 O O . VAL B 1 6 ? 5.406 4.328 5.297 1 98.81 6 VAL B O 1
ATOM 1571 N N . VAL B 1 7 ? 5.152 6.316 6.312 1 98.75 7 VAL B N 1
ATOM 1572 C CA . VAL B 1 7 ? 5.348 5.809 7.668 1 98.75 7 VAL B CA 1
ATOM 1573 C C . VAL B 1 7 ? 4.004 5.418 8.273 1 98.75 7 VAL B C 1
ATOM 1575 O O . VAL B 1 7 ? 3.162 6.277 8.539 1 98.75 7 VAL B O 1
ATOM 1578 N N . ASP B 1 8 ? 3.846 4.129 8.516 1 98.31 8 ASP B N 1
ATOM 1579 C CA . ASP B 1 8 ? 2.584 3.568 8.992 1 98.31 8 ASP B CA 1
ATOM 1580 C C . ASP B 1 8 ? 2.516 3.582 10.516 1 98.31 8 ASP B C 1
ATOM 1582 O O . ASP B 1 8 ? 3.287 2.889 11.188 1 98.31 8 ASP B O 1
ATOM 1586 N N . ASN B 1 9 ? 1.546 4.285 11.047 1 98.19 9 ASN B N 1
ATOM 1587 C CA . ASN B 1 9 ? 1.345 4.379 12.492 1 98.19 9 ASN B CA 1
ATOM 1588 C C . ASN B 1 9 ? 0.251 3.428 12.969 1 98.19 9 ASN B C 1
ATOM 1590 O O . ASN B 1 9 ? -0.504 3.752 13.883 1 98.19 9 ASN B O 1
ATOM 1594 N N . TYR B 1 10 ? 0.089 2.336 12.258 1 95.5 10 TYR B N 1
ATOM 1595 C CA . TYR B 1 10 ? -0.794 1.246 12.656 1 95.5 10 TYR B CA 1
ATOM 1596 C C . TYR B 1 10 ? -2.244 1.714 12.719 1 95.5 10 TYR B C 1
ATOM 1598 O O . TYR B 1 10 ? -2.961 1.408 13.672 1 95.5 10 TYR B O 1
ATOM 1606 N N . ASP B 1 11 ? -2.566 2.51 11.703 1 92.31 11 ASP B N 1
ATOM 1607 C CA . ASP B 1 11 ? -3.947 2.969 11.609 1 92.31 11 ASP B CA 1
ATOM 1608 C C . ASP B 1 11 ? -4.754 2.086 10.656 1 92.31 11 ASP B C 1
ATOM 1610 O O . ASP B 1 11 ? -4.207 1.546 9.688 1 92.31 11 ASP B O 1
ATOM 1614 N N . SER B 1 12 ? -6.043 2.016 10.875 1 89.75 12 SER B N 1
ATOM 1615 C CA . SER B 1 12 ? -6.926 1.23 10.023 1 89.75 12 SER B CA 1
ATOM 1616 C C . SER B 1 12 ? -7.055 1.856 8.641 1 89.75 12 SER B C 1
ATOM 1618 O O . SER B 1 12 ? -7.391 1.171 7.668 1 89.75 12 SER B O 1
ATOM 1620 N N . PHE B 1 13 ? -6.738 3.15 8.492 1 90 13 PHE B N 1
ATOM 1621 C CA . PHE B 1 13 ? -6.914 3.846 7.219 1 90 13 PHE B CA 1
ATOM 1622 C C . PHE B 1 13 ? -5.574 4.027 6.512 1 90 13 PHE B C 1
ATOM 1624 O O . PHE B 1 13 ? -5.52 4.594 5.418 1 90 13 PHE B O 1
ATOM 1631 N N . SER B 1 14 ? -4.523 3.582 7.059 1 95.06 14 SER B N 1
ATOM 1632 C CA . SER B 1 14 ? -3.193 3.824 6.512 1 95.06 14 SER B CA 1
ATOM 1633 C C . SER B 1 14 ? -3.082 3.316 5.078 1 95.06 14 SER B C 1
ATOM 1635 O O . SER B 1 14 ? -2.467 3.967 4.23 1 95.06 14 SER B O 1
ATOM 1637 N N . TYR B 1 15 ? -3.736 2.291 4.766 1 95.44 15 TYR B N 1
ATOM 1638 C CA . TYR B 1 15 ? -3.512 1.701 3.451 1 95.44 15 TYR B CA 1
ATOM 1639 C C . TYR B 1 15 ? -4.41 2.348 2.404 1 95.44 15 TYR B C 1
ATOM 1641 O O . TYR B 1 15 ? -4.156 2.23 1.203 1 95.44 15 TYR B O 1
ATOM 1649 N N . ASN B 1 16 ? -5.547 3.043 2.828 1 96.38 16 ASN B N 1
ATOM 1650 C CA . ASN B 1 16 ? -6.207 3.945 1.891 1 96.38 16 ASN B CA 1
ATOM 1651 C C . ASN B 1 16 ? -5.262 5.043 1.414 1 96.38 16 ASN B C 1
ATOM 1653 O O . ASN B 1 16 ? -5.246 5.387 0.23 1 96.38 16 ASN B O 1
ATOM 1657 N N . LEU B 1 17 ? -4.527 5.477 2.344 1 97.31 17 LEU B N 1
ATOM 1658 C CA . LEU B 1 17 ? -3.545 6.508 2.031 1 97.31 17 LEU B CA 1
ATOM 1659 C C . LEU B 1 17 ? -2.451 5.957 1.121 1 97.31 17 LEU B C 1
ATOM 1661 O O . LEU B 1 17 ? -2.059 6.613 0.153 1 97.31 17 LEU B O 1
ATOM 1665 N N . VAL B 1 18 ? -1.978 4.754 1.386 1 97.81 18 VAL B N 1
ATOM 1666 C CA . VAL B 1 18 ? -0.973 4.094 0.558 1 97.81 18 VAL B CA 1
ATOM 1667 C C . VAL B 1 18 ? -1.497 3.939 -0.868 1 97.81 18 VAL B C 1
ATOM 1669 O O . VAL B 1 18 ? -0.76 4.152 -1.833 1 97.81 18 VAL B O 1
ATOM 1672 N N . GLN B 1 19 ? -2.727 3.611 -0.996 1 96.06 19 GLN B N 1
ATOM 1673 C CA . GLN B 1 19 ? -3.34 3.471 -2.312 1 96.06 19 GLN B CA 1
ATOM 1674 C C . GLN B 1 19 ? -3.324 4.793 -3.07 1 96.06 19 GLN B C 1
ATOM 1676 O O . GLN B 1 19 ? -2.945 4.84 -4.242 1 96.06 19 GLN B O 1
ATOM 1681 N N . TYR B 1 20 ? -3.768 5.906 -2.391 1 97.25 20 TYR B N 1
ATOM 1682 C CA . TYR B 1 20 ? -3.748 7.211 -3.041 1 97.25 20 TYR B CA 1
ATOM 1683 C C . TYR B 1 20 ? -2.35 7.555 -3.535 1 97.25 20 TYR B C 1
ATOM 1685 O O . TYR B 1 20 ? -2.168 7.926 -4.699 1 97.25 20 TYR B O 1
ATOM 1693 N N . VAL B 1 21 ? -1.372 7.375 -2.668 1 97.75 21 VAL B N 1
ATOM 1694 C CA . VAL B 1 21 ? 0.009 7.715 -2.996 1 97.75 21 VAL B CA 1
ATOM 1695 C C . VAL B 1 21 ? 0.492 6.844 -4.156 1 97.75 21 VAL B C 1
ATOM 1697 O O . VAL B 1 21 ? 1.103 7.344 -5.102 1 97.75 21 VAL B O 1
ATOM 1700 N N . GLY B 1 22 ? 0.201 5.594 -4.051 1 95.25 22 GLY B N 1
ATOM 1701 C CA . GLY B 1 22 ? 0.658 4.656 -5.062 1 95.25 22 GLY B CA 1
ATOM 1702 C C . GLY B 1 22 ? 0.071 4.922 -6.438 1 95.25 22 GLY B C 1
ATOM 1703 O O . GLY B 1 22 ? 0.708 4.645 -7.453 1 95.25 22 GLY B O 1
ATOM 1704 N N . GLU B 1 23 ? -1.143 5.395 -6.488 1 94.31 23 GLU B N 1
ATOM 1705 C CA . GLU B 1 23 ? -1.786 5.738 -7.754 1 94.31 23 GLU B CA 1
ATOM 1706 C C . GLU B 1 23 ? -1.173 6.996 -8.359 1 94.31 23 GLU B C 1
ATOM 1708 O O . GLU B 1 23 ? -1.266 7.215 -9.57 1 94.31 23 GLU B O 1
ATOM 1713 N N . LEU B 1 24 ? -0.543 7.766 -7.527 1 95.75 24 LEU B N 1
ATOM 1714 C CA . LEU B 1 24 ? -0.121 9.086 -7.969 1 95.75 24 LEU B CA 1
ATOM 1715 C C . LEU B 1 24 ? 1.395 9.156 -8.117 1 95.75 24 LEU B C 1
ATOM 1717 O O . LEU B 1 24 ? 1.907 9.914 -8.945 1 95.75 24 LEU B O 1
ATOM 1721 N N . ALA B 1 25 ? 2.127 8.406 -7.277 1 96.19 25 ALA B N 1
ATOM 1722 C CA . ALA B 1 25 ? 3.586 8.414 -7.285 1 96.19 25 ALA B CA 1
ATOM 1723 C C . ALA B 1 25 ? 4.133 7.258 -8.125 1 96.19 25 ALA B C 1
ATOM 1725 O O . ALA B 1 25 ? 3.402 6.32 -8.453 1 96.19 25 ALA B O 1
ATOM 1726 N N . ASP B 1 26 ? 5.418 7.32 -8.414 1 93.56 26 ASP B N 1
ATOM 1727 C CA . ASP B 1 26 ? 6.066 6.27 -9.195 1 93.56 26 ASP B CA 1
ATOM 1728 C C . ASP B 1 26 ? 6.398 5.062 -8.328 1 93.56 26 ASP B C 1
ATOM 1730 O O . ASP B 1 26 ? 6.465 3.934 -8.82 1 93.56 26 ASP B O 1
ATOM 1734 N N . SER B 1 27 ? 6.672 5.383 -7.102 1 95.25 27 SER B N 1
ATOM 1735 C CA . SER B 1 27 ? 7.043 4.344 -6.145 1 95.25 27 SER B CA 1
ATOM 1736 C C . SER B 1 27 ? 6.602 4.711 -4.73 1 95.25 27 SER B C 1
ATOM 1738 O O . SER B 1 27 ? 6.652 5.879 -4.344 1 95.25 27 SER B O 1
ATOM 1740 N N . VAL B 1 28 ? 6.168 3.646 -4.031 1 97.38 28 VAL B N 1
ATOM 1741 C CA . VAL B 1 28 ? 5.812 3.826 -2.629 1 97.38 28 VAL B CA 1
ATOM 1742 C C . VAL B 1 28 ? 6.586 2.828 -1.768 1 97.38 28 VAL B C 1
ATOM 1744 O O . VAL B 1 28 ? 6.68 1.647 -2.109 1 97.38 28 VAL B O 1
ATOM 1747 N N . VAL B 1 29 ? 7.156 3.342 -0.74 1 97.94 29 VAL B N 1
ATOM 1748 C CA . VAL B 1 29 ? 7.75 2.498 0.292 1 97.94 29 VAL B CA 1
ATOM 1749 C C . VAL B 1 29 ? 6.965 2.645 1.594 1 97.94 29 VAL B C 1
ATOM 1751 O O . VAL B 1 29 ? 6.707 3.762 2.049 1 97.94 29 VAL B O 1
ATOM 1754 N N . VAL B 1 30 ? 6.562 1.538 2.172 1 98.31 30 VAL B N 1
ATOM 1755 C CA . VAL B 1 30 ? 5.84 1.584 3.438 1 98.31 30 VAL B CA 1
ATOM 1756 C C . VAL B 1 30 ? 6.691 0.968 4.543 1 98.31 30 VAL B C 1
ATOM 1758 O O . VAL B 1 30 ? 7.223 -0.133 4.387 1 98.31 30 VAL B O 1
ATOM 1761 N N . ARG B 1 31 ? 6.883 1.716 5.641 1 97.62 31 ARG B N 1
ATOM 1762 C CA . ARG B 1 31 ? 7.543 1.236 6.852 1 97.62 31 ARG B CA 1
ATOM 1763 C C . ARG B 1 31 ? 6.711 1.543 8.086 1 97.62 31 ARG B C 1
ATOM 1765 O O . ARG B 1 31 ? 6.109 2.615 8.188 1 97.62 31 ARG B O 1
ATOM 1772 N N . ARG B 1 32 ? 6.746 0.616 9.031 1 97 32 ARG B N 1
ATOM 1773 C CA . ARG B 1 32 ? 6.113 0.899 10.32 1 97 32 ARG B CA 1
ATOM 1774 C C . ARG B 1 32 ? 6.926 1.913 11.117 1 97 32 ARG B C 1
ATOM 1776 O O . ARG B 1 32 ? 8.148 1.962 11 1 97 32 ARG B O 1
ATOM 1783 N N . ASN B 1 33 ? 6.211 2.623 11.945 1 98.12 33 ASN B N 1
ATOM 1784 C CA . ASN B 1 33 ? 6.832 3.748 12.641 1 98.12 33 ASN B CA 1
ATOM 1785 C C . ASN B 1 33 ? 7.918 3.281 13.602 1 98.12 33 ASN B C 1
ATOM 1787 O O . ASN B 1 33 ? 8.781 4.066 14 1 98.12 33 ASN B O 1
ATOM 1791 N N . ASP B 1 34 ? 7.852 2.002 14.016 1 97.31 34 ASP B N 1
ATOM 1792 C CA . ASP B 1 34 ? 8.828 1.468 14.961 1 97.31 34 ASP B CA 1
ATOM 1793 C C . ASP B 1 34 ? 9.82 0.54 14.266 1 97.31 34 ASP B C 1
ATOM 1795 O O . ASP B 1 34 ? 10.57 -0.181 14.93 1 97.31 34 ASP B O 1
ATOM 1799 N N . ARG B 1 35 ? 9.805 0.522 12.883 1 95.44 35 ARG B N 1
ATOM 1800 C CA . ARG B 1 35 ? 10.703 -0.337 12.117 1 95.44 35 ARG B CA 1
ATOM 1801 C C . ARG B 1 35 ? 11.594 0.486 11.195 1 95.44 35 ARG B C 1
ATOM 1803 O O . ARG B 1 35 ? 12.188 -0.052 10.258 1 95.44 35 ARG B O 1
ATOM 1810 N N . VAL B 1 36 ? 11.68 1.786 11.375 1 96.94 36 VAL B N 1
ATOM 1811 C CA . VAL B 1 36 ? 12.586 2.703 10.688 1 96.94 36 VAL B CA 1
ATOM 1812 C C . VAL B 1 36 ? 12.938 3.867 11.609 1 96.94 36 VAL B C 1
ATOM 1814 O O . VAL B 1 36 ? 12.109 4.309 12.414 1 96.94 36 VAL B O 1
ATOM 1817 N N . ASP B 1 37 ? 14.141 4.289 11.594 1 98 37 ASP B N 1
ATOM 1818 C CA . ASP B 1 37 ? 14.547 5.48 12.328 1 98 37 ASP B CA 1
ATOM 1819 C C . ASP B 1 37 ? 14.984 6.59 11.367 1 98 37 ASP B C 1
ATOM 1821 O O . ASP B 1 37 ? 14.859 6.449 10.148 1 98 37 ASP B O 1
ATOM 1825 N N . VAL B 1 38 ? 15.43 7.703 11.883 1 98.69 38 VAL B N 1
ATOM 1826 C CA . VAL B 1 38 ? 15.781 8.875 11.094 1 98.69 38 VAL B CA 1
ATOM 1827 C C . VAL B 1 38 ? 16.891 8.516 10.102 1 98.69 38 VAL B C 1
ATOM 1829 O O . VAL B 1 38 ? 16.828 8.906 8.938 1 98.69 38 VAL B O 1
ATOM 1832 N N . GLU B 1 39 ? 17.844 7.797 10.555 1 98.44 39 GLU B N 1
ATOM 1833 C CA . GLU B 1 39 ? 18.938 7.383 9.68 1 98.44 39 GLU B CA 1
ATOM 1834 C C . GLU B 1 39 ? 18.422 6.488 8.547 1 98.44 39 GLU B C 1
ATOM 1836 O O . GLU B 1 39 ? 18.906 6.578 7.418 1 98.44 39 GLU B O 1
ATOM 1841 N N . GLY B 1 40 ? 17.516 5.617 8.891 1 97.69 40 GLY B N 1
ATOM 1842 C CA . GLY B 1 40 ? 16.922 4.777 7.871 1 97.69 40 GLY B CA 1
ATOM 1843 C C . GLY B 1 40 ? 16.188 5.57 6.797 1 97.69 40 GLY B C 1
ATOM 1844 O O . GLY B 1 40 ? 16.234 5.215 5.617 1 97.69 40 GLY B O 1
ATOM 1845 N N . VAL B 1 41 ? 15.523 6.633 7.211 1 98.38 41 VAL B N 1
ATOM 1846 C CA . VAL B 1 41 ? 14.844 7.496 6.246 1 98.38 41 VAL B CA 1
ATOM 1847 C C . VAL B 1 41 ? 15.875 8.188 5.359 1 98.38 41 VAL B C 1
ATOM 1849 O O . VAL B 1 41 ? 15.695 8.273 4.141 1 98.38 41 VAL B O 1
ATOM 1852 N N . ARG B 1 42 ? 16.938 8.664 5.973 1 98.25 42 ARG B N 1
ATOM 1853 C CA . ARG B 1 42 ? 18 9.305 5.203 1 98.25 42 ARG B CA 1
ATOM 1854 C C . ARG B 1 42 ? 18.594 8.352 4.18 1 98.25 42 ARG B C 1
ATOM 1856 O O . ARG B 1 42 ? 18.875 8.734 3.043 1 98.25 42 ARG B O 1
ATOM 1863 N N . ASP B 1 43 ? 18.797 7.121 4.578 1 96.88 43 ASP B N 1
ATOM 1864 C CA . ASP B 1 43 ? 19.344 6.105 3.691 1 96.88 43 ASP B CA 1
ATOM 1865 C C . ASP B 1 43 ? 18.406 5.832 2.516 1 96.88 43 ASP B C 1
ATOM 1867 O O . ASP B 1 43 ? 18.875 5.586 1.396 1 96.88 43 ASP B O 1
ATOM 1871 N N . LEU B 1 44 ? 17.172 5.832 2.779 1 95.88 44 LEU B N 1
ATOM 1872 C CA . LEU B 1 44 ? 16.188 5.613 1.729 1 95.88 44 LEU B CA 1
ATOM 1873 C C . LEU B 1 44 ? 16.156 6.785 0.755 1 95.88 44 LEU B C 1
ATOM 1875 O O . LEU B 1 44 ? 15.883 6.602 -0.433 1 95.88 44 LEU B O 1
ATOM 1879 N N . ASP B 1 45 ? 16.422 7.984 1.303 1 96.94 45 ASP B N 1
ATOM 1880 C CA . ASP B 1 45 ? 16.484 9.227 0.544 1 96.94 45 ASP B CA 1
ATOM 1881 C C . ASP B 1 45 ? 15.242 9.406 -0.325 1 96.94 45 ASP B C 1
ATOM 1883 O O . ASP B 1 45 ? 15.344 9.586 -1.54 1 96.94 45 ASP B O 1
ATOM 1887 N N . PRO B 1 46 ? 14.047 9.391 0.226 1 97.62 46 PRO B N 1
ATOM 1888 C CA . PRO B 1 46 ? 12.82 9.555 -0.555 1 97.62 46 PRO B CA 1
ATOM 1889 C C . PRO B 1 46 ? 12.641 10.977 -1.075 1 97.62 46 PRO B C 1
ATOM 1891 O O . PRO B 1 46 ? 13.289 11.906 -0.59 1 97.62 46 PRO B O 1
ATOM 1894 N N . ASP B 1 47 ? 11.742 11.117 -2.068 1 97.94 47 ASP B N 1
ATOM 1895 C CA . ASP B 1 47 ? 11.391 12.445 -2.566 1 97.94 47 ASP B CA 1
ATOM 1896 C C . ASP B 1 47 ? 10.398 13.141 -1.638 1 97.94 47 ASP B C 1
ATOM 1898 O O . ASP B 1 47 ? 10.258 14.359 -1.671 1 97.94 47 ASP B O 1
ATOM 1902 N N . GLY B 1 48 ? 9.688 12.391 -0.861 1 98.5 48 GLY B N 1
ATOM 1903 C CA . GLY B 1 48 ? 8.734 12.867 0.123 1 98.5 48 GLY B CA 1
ATOM 1904 C C . GLY B 1 48 ? 8.344 11.812 1.141 1 98.5 48 GLY B C 1
ATOM 1905 O O . GLY B 1 48 ? 8.602 10.625 0.941 1 98.5 48 GLY B O 1
ATOM 1906 N N . VAL B 1 49 ? 7.75 12.258 2.242 1 98.81 49 VAL B N 1
ATOM 1907 C CA . VAL B 1 49 ? 7.312 11.375 3.316 1 98.81 49 VAL B CA 1
ATOM 1908 C C . VAL B 1 49 ? 5.852 11.664 3.66 1 98.81 49 VAL B C 1
ATOM 1910 O O . VAL B 1 49 ? 5.434 12.828 3.695 1 98.81 49 VAL B O 1
ATOM 1913 N N . VAL B 1 50 ? 5.102 10.641 3.83 1 98.88 50 VAL B N 1
ATOM 1914 C CA . VAL B 1 50 ? 3.77 10.75 4.41 1 98.88 50 VAL B CA 1
ATOM 1915 C C . VAL B 1 50 ? 3.732 10.039 5.762 1 98.88 50 VAL B C 1
ATOM 1917 O O . VAL B 1 50 ? 4.066 8.859 5.855 1 98.88 50 VAL B O 1
ATOM 1920 N N . VAL B 1 51 ? 3.432 10.781 6.777 1 98.88 51 VAL B N 1
ATOM 1921 C CA . VAL B 1 51 ? 3.242 10.203 8.109 1 98.88 51 VAL B CA 1
ATOM 1922 C C . VAL B 1 51 ? 1.755 9.961 8.359 1 98.88 51 VAL B C 1
ATOM 1924 O O . VAL B 1 51 ? 0.966 10.906 8.422 1 98.88 51 VAL B O 1
ATOM 1927 N N . SER B 1 52 ? 1.352 8.719 8.523 1 98.81 52 SER B N 1
ATOM 1928 C CA . SER B 1 52 ? -0.046 8.305 8.484 1 98.81 52 SER B CA 1
ATOM 1929 C C . SER B 1 52 ? -0.769 8.664 9.773 1 98.81 52 SER B C 1
ATOM 1931 O O . SER B 1 52 ? -0.137 9.062 10.758 1 98.81 52 SER B O 1
ATOM 1933 N N . PRO B 1 53 ? -2.137 8.516 9.75 1 98.5 53 PRO B N 1
ATOM 1934 C CA . PRO B 1 53 ? -2.867 8.516 11.023 1 98.5 53 PRO B CA 1
ATOM 1935 C C . PRO B 1 53 ? -2.467 7.359 11.938 1 98.5 53 PRO B C 1
ATOM 1937 O O . PRO B 1 53 ? -1.675 6.5 11.539 1 98.5 53 PRO B O 1
ATOM 1940 N N . GLY B 1 54 ? -2.928 7.406 13.133 1 97.94 54 GLY B N 1
ATOM 1941 C CA . GLY B 1 54 ? -2.676 6.32 14.062 1 97.94 54 GLY B CA 1
ATOM 1942 C C . GLY B 1 54 ? -3.291 6.551 15.43 1 97.94 54 GLY B C 1
ATOM 1943 O O . GLY B 1 54 ? -3.758 7.652 15.727 1 97.94 54 GLY B O 1
ATOM 1944 N N . PRO B 1 55 ? -3.33 5.473 16.188 1 96.69 55 PRO B N 1
ATOM 1945 C CA . PRO B 1 55 ? -3.834 5.594 17.562 1 96.69 55 PRO B CA 1
ATOM 1946 C C . PRO B 1 55 ? -2.836 6.27 18.5 1 96.69 55 PRO B C 1
ATOM 1948 O O . PRO B 1 55 ? -1.67 6.449 18.141 1 96.69 55 PRO B O 1
ATOM 1951 N N . GLY B 1 56 ? -3.318 6.684 19.609 1 96.56 56 GLY B N 1
ATOM 1952 C CA . GLY B 1 56 ? -2.43 7.184 20.641 1 96.56 56 GLY B CA 1
ATOM 1953 C C . GLY B 1 56 ? -2.002 8.625 20.422 1 96.56 56 GLY B C 1
ATOM 1954 O O . GLY B 1 56 ? -2.791 9.445 19.953 1 96.56 56 GLY B O 1
ATOM 1955 N N . THR B 1 57 ? -0.797 8.953 20.969 1 97.81 57 THR B N 1
ATOM 1956 C CA . THR B 1 57 ? -0.255 10.305 20.922 1 97.81 57 THR B CA 1
ATOM 1957 C C . THR B 1 57 ? 1.037 10.344 20.109 1 97.81 57 THR B C 1
ATOM 1959 O O . THR B 1 57 ? 1.662 9.305 19.875 1 97.81 57 THR B O 1
ATOM 1962 N N . PRO B 1 58 ? 1.415 11.531 19.688 1 98.44 58 PRO B N 1
ATOM 1963 C CA . PRO B 1 58 ? 2.68 11.641 18.953 1 98.44 58 PRO B CA 1
ATOM 1964 C C . PRO B 1 58 ? 3.852 11.008 19.703 1 98.44 58 PRO B C 1
ATOM 1966 O O . PRO B 1 58 ? 4.742 10.422 19.094 1 98.44 58 PRO B O 1
ATOM 1969 N N . ALA B 1 59 ? 3.812 11.078 21.031 1 97 59 ALA B N 1
ATOM 1970 C CA . ALA B 1 59 ? 4.914 10.562 21.844 1 97 59 ALA B CA 1
ATOM 1971 C C . ALA B 1 59 ? 5.047 9.047 21.688 1 97 59 ALA B C 1
ATOM 1973 O O . ALA B 1 59 ? 6.133 8.492 21.859 1 97 59 ALA B O 1
ATOM 1974 N N . GLU B 1 60 ? 4.02 8.398 21.281 1 97 60 GLU B N 1
ATOM 1975 C CA . GLU B 1 60 ? 4 6.945 21.156 1 97 60 GLU B CA 1
ATOM 1976 C C . GLU B 1 60 ? 4.078 6.516 19.688 1 97 60 GLU B C 1
ATOM 1978 O O . GLU B 1 60 ? 3.902 5.34 19.375 1 97 60 GLU B O 1
ATOM 1983 N N . ALA B 1 61 ? 4.375 7.438 18.828 1 97.94 61 ALA B N 1
ATOM 1984 C CA . ALA B 1 61 ? 4.273 7.172 17.406 1 97.94 61 ALA B CA 1
ATOM 1985 C C . ALA B 1 61 ? 5.652 6.953 16.781 1 97.94 61 ALA B C 1
ATOM 1987 O O . ALA B 1 61 ? 5.918 7.406 15.672 1 97.94 61 ALA B O 1
ATOM 1988 N N . GLY B 1 62 ? 6.609 6.305 17.5 1 98.19 62 GLY B N 1
ATOM 1989 C CA . GLY B 1 62 ? 7.906 5.914 16.969 1 98.19 62 GLY B CA 1
ATOM 1990 C C . GLY B 1 62 ? 8.68 7.07 16.375 1 98.19 62 GLY B C 1
ATOM 1991 O O . GLY B 1 62 ? 8.883 8.094 17.031 1 98.19 62 GLY B O 1
ATOM 1992 N N . VAL B 1 63 ? 9.016 7 15.078 1 98.81 63 VAL B N 1
ATOM 1993 C CA . VAL B 1 63 ? 9.922 7.926 14.406 1 98.81 63 VAL B CA 1
ATOM 1994 C C . VAL B 1 63 ? 9.156 9.172 13.961 1 98.81 63 VAL B C 1
ATOM 1996 O O . VAL B 1 63 ? 9.758 10.141 13.492 1 98.81 63 VAL B O 1
ATOM 1999 N N . SER B 1 64 ? 7.879 9.258 14.133 1 98.88 64 SER B N 1
ATOM 2000 C CA . SER B 1 64 ? 7.02 10.25 13.492 1 98.88 64 SER B CA 1
ATOM 2001 C C . SER B 1 64 ? 7.422 11.664 13.883 1 98.88 64 SER B C 1
ATOM 2003 O O . SER B 1 64 ? 7.617 12.523 13.016 1 98.88 64 SER B O 1
ATOM 2005 N N . VAL B 1 65 ? 7.574 11.914 15.18 1 98.94 65 VAL B N 1
ATOM 2006 C CA . VAL B 1 65 ? 7.941 13.25 15.641 1 98.94 65 VAL B CA 1
ATOM 2007 C C . VAL B 1 65 ? 9.352 13.594 15.164 1 98.94 65 VAL B C 1
ATOM 2009 O O . VAL B 1 65 ? 9.602 14.711 14.719 1 98.94 65 VAL B O 1
ATOM 2012 N N . SER B 1 66 ? 10.281 12.586 15.242 1 98.88 66 SER B N 1
ATOM 2013 C CA . SER B 1 66 ? 11.672 12.797 14.875 1 98.88 66 SER B CA 1
ATOM 2014 C C . SER B 1 66 ? 11.805 13.156 13.398 1 98.88 66 SER B C 1
ATOM 2016 O O . SER B 1 66 ? 12.695 13.922 13.023 1 98.88 66 SER B O 1
ATOM 2018 N N . ILE B 1 67 ? 10.93 12.664 12.539 1 98.88 67 ILE B N 1
ATOM 2019 C CA . ILE B 1 67 ? 10.961 12.977 11.117 1 98.88 67 ILE B CA 1
ATOM 2020 C C . ILE B 1 67 ? 10.781 14.484 10.922 1 98.88 67 ILE B C 1
ATOM 2022 O O . ILE B 1 67 ? 11.547 15.117 10.188 1 98.88 67 ILE B O 1
ATOM 2026 N N . PHE B 1 68 ? 9.836 15.016 11.602 1 98.88 68 PHE B N 1
ATOM 2027 C CA . PHE B 1 68 ? 9.562 16.438 11.461 1 98.88 68 PHE B CA 1
ATOM 2028 C C . PHE B 1 68 ? 10.633 17.266 12.148 1 98.88 68 PHE B C 1
ATOM 2030 O O . PHE B 1 68 ? 10.953 18.375 11.703 1 98.88 68 PHE B O 1
ATOM 2037 N N . ARG B 1 69 ? 11.219 16.766 13.203 1 98.62 69 ARG B N 1
ATOM 2038 C CA . ARG B 1 69 ? 12.195 17.5 13.992 1 98.62 69 ARG B CA 1
ATOM 2039 C C . ARG B 1 69 ? 13.547 17.547 13.289 1 98.62 69 ARG B C 1
ATOM 2041 O O . ARG B 1 69 ? 14.242 18.562 13.344 1 98.62 69 ARG B O 1
ATOM 2048 N N . GLU B 1 70 ? 13.875 16.438 12.602 1 98.56 70 GLU B N 1
ATOM 2049 C CA . GLU B 1 70 ? 15.273 16.266 12.242 1 98.56 70 GLU B CA 1
ATOM 2050 C C . GLU B 1 70 ? 15.461 16.25 10.734 1 98.56 70 GLU B C 1
ATOM 2052 O O . GLU B 1 70 ? 16.594 16.375 10.242 1 98.56 70 GLU B O 1
ATOM 2057 N N . LEU B 1 71 ? 14.43 16.078 9.977 1 98.38 71 LEU B N 1
ATOM 2058 C CA . LEU B 1 71 ? 14.57 15.93 8.539 1 98.38 71 LEU B CA 1
ATOM 2059 C C . LEU B 1 71 ? 13.93 17.109 7.801 1 98.38 71 LEU B C 1
ATOM 2061 O O . LEU B 1 71 ? 13.07 17.797 8.352 1 98.38 71 LEU B O 1
ATOM 2065 N N . SER B 1 72 ? 14.367 17.297 6.543 1 97.25 72 SER B N 1
ATOM 2066 C CA . SER B 1 72 ? 13.867 18.422 5.766 1 97.25 72 SER B CA 1
ATOM 2067 C C . SER B 1 72 ? 13.211 17.953 4.469 1 97.25 72 SER B C 1
ATOM 2069 O O . SER B 1 72 ? 12.961 18.75 3.57 1 97.25 72 SER B O 1
ATOM 2071 N N . TYR B 1 73 ? 12.914 16.641 4.316 1 97.75 73 TYR B N 1
ATOM 2072 C CA . TYR B 1 73 ? 12.148 16.156 3.172 1 97.75 73 TYR B CA 1
ATOM 2073 C C . TYR B 1 73 ? 10.742 16.75 3.164 1 97.75 73 TYR B C 1
ATOM 2075 O O . TYR B 1 73 ? 10.141 16.953 4.223 1 97.75 73 TYR B O 1
ATOM 2083 N N . PRO B 1 74 ? 10.219 17.016 1.933 1 98.62 74 PRO B N 1
ATOM 2084 C CA . PRO B 1 74 ? 8.773 17.281 1.937 1 98.62 74 PRO B CA 1
ATOM 2085 C C . PRO B 1 74 ? 7.984 16.203 2.691 1 98.62 74 PRO B C 1
ATOM 2087 O O . PRO B 1 74 ? 8.156 15.016 2.441 1 98.62 74 PRO B O 1
ATOM 2090 N N . THR B 1 75 ? 7.148 16.656 3.697 1 98.88 75 THR B N 1
ATOM 2091 C CA . THR B 1 75 ? 6.457 15.695 4.547 1 98.88 75 THR B CA 1
ATOM 2092 C C . THR B 1 75 ? 5.012 16.125 4.781 1 98.88 75 THR B C 1
ATOM 2094 O O . THR B 1 75 ? 4.742 17.281 5.117 1 98.88 75 THR B O 1
ATOM 2097 N N . LEU B 1 76 ? 4.105 15.219 4.48 1 98.94 76 LEU B N 1
ATOM 2098 C CA . LEU B 1 76 ? 2.691 15.375 4.801 1 98.94 76 LEU B CA 1
ATOM 2099 C C . LEU B 1 76 ? 2.311 14.555 6.023 1 98.94 76 LEU B C 1
ATOM 2101 O O . LEU B 1 76 ? 2.459 13.328 6.023 1 98.94 76 LEU B O 1
ATOM 2105 N N . GLY B 1 77 ? 1.875 15.203 7.086 1 98.94 77 GLY B N 1
ATOM 2106 C CA . GLY B 1 77 ? 1.328 14.516 8.242 1 98.94 77 GLY B CA 1
ATOM 2107 C C . GLY B 1 77 ? -0.188 14.469 8.25 1 98.94 77 GLY B C 1
ATOM 2108 O O . GLY B 1 77 ? -0.849 15.484 8.039 1 98.94 77 GLY B O 1
ATOM 2109 N N . VAL B 1 78 ? -0.78 13.297 8.516 1 98.88 78 VAL B N 1
ATOM 2110 C CA . VAL B 1 78 ? -2.229 13.125 8.508 1 98.88 78 VAL B CA 1
ATOM 2111 C C . VAL B 1 78 ? -2.705 12.68 9.891 1 98.88 78 VAL B C 1
ATOM 2113 O O . VAL B 1 78 ? -2.229 11.68 10.422 1 98.88 78 VAL B O 1
ATOM 2116 N N . CYS B 1 79 ? -3.615 13.398 10.5 1 98.44 79 CYS B N 1
ATOM 2117 C CA . CYS B 1 79 ? -4.199 13.141 11.812 1 98.44 79 CYS B CA 1
ATOM 2118 C C . CYS B 1 79 ? -3.115 13.016 12.875 1 98.44 79 CYS B C 1
ATOM 2120 O O . CYS B 1 79 ? -2.523 14.016 13.289 1 98.44 79 CYS B O 1
ATOM 2122 N N . LEU B 1 80 ? -2.732 11.836 13.242 1 98.69 80 LEU B N 1
ATOM 2123 C CA . LEU B 1 80 ? -1.611 11.688 14.164 1 98.69 80 LEU B CA 1
ATOM 2124 C C . LEU B 1 80 ? -0.34 12.289 13.57 1 98.69 80 LEU B C 1
ATOM 2126 O O . LEU B 1 80 ? 0.478 12.859 14.297 1 98.69 80 LEU B O 1
ATOM 2130 N N . GLY B 1 81 ? -0.151 12.172 12.281 1 98.88 81 GLY B N 1
ATOM 2131 C CA . GLY B 1 81 ? 0.97 12.805 11.602 1 98.88 81 GLY B CA 1
ATOM 2132 C C . GLY B 1 81 ? 0.965 14.32 11.727 1 98.88 81 GLY B C 1
ATOM 2133 O O . GLY B 1 81 ? 2.018 14.938 11.898 1 98.88 81 GLY B O 1
ATOM 2134 N N . HIS B 1 82 ? -0.168 14.914 11.57 1 98.88 82 HIS B N 1
ATOM 2135 C CA . HIS B 1 82 ? -0.341 16.344 11.797 1 98.88 82 HIS B CA 1
ATOM 2136 C C . HIS B 1 82 ? 0.018 16.719 13.227 1 98.88 82 HIS B C 1
ATOM 2138 O O . HIS B 1 82 ? 0.719 17.719 13.453 1 98.88 82 HIS B O 1
ATOM 2144 N N . GLN B 1 83 ? -0.475 15.953 14.172 1 98.81 83 GLN B N 1
ATOM 2145 C CA . GLN B 1 83 ? -0.182 16.188 15.578 1 98.81 83 GLN B CA 1
ATOM 2146 C C . GLN B 1 83 ? 1.311 16.047 15.867 1 98.81 83 GLN B C 1
ATOM 2148 O O . GLN B 1 83 ? 1.878 16.812 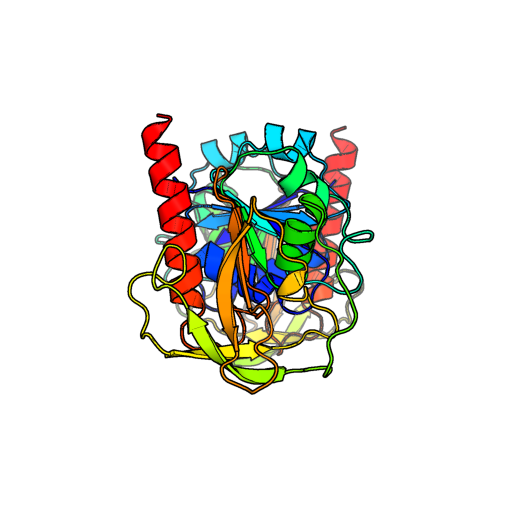16.641 1 98.81 83 GLN B O 1
ATOM 2153 N N . ALA B 1 84 ? 1.928 15.07 15.18 1 98.88 84 ALA B N 1
ATOM 2154 C CA . ALA B 1 84 ? 3.369 14.883 15.32 1 98.88 84 ALA B CA 1
ATOM 2155 C C . ALA B 1 84 ? 4.133 16.109 14.812 1 98.88 84 ALA B C 1
ATOM 2157 O O . ALA B 1 84 ? 5.105 16.547 15.43 1 98.88 84 ALA B O 1
ATOM 2158 N N . LEU B 1 85 ? 3.709 16.625 13.695 1 98.88 85 LEU B N 1
ATOM 2159 C CA . LEU B 1 85 ? 4.309 17.844 13.156 1 98.88 85 LEU B CA 1
ATOM 2160 C C . LEU B 1 85 ? 4.215 18.984 14.172 1 98.88 85 LEU B C 1
ATOM 2162 O O . LEU B 1 85 ? 5.203 19.672 14.438 1 98.88 85 LEU B O 1
ATOM 2166 N N . CYS B 1 86 ? 3.059 19.156 14.711 1 98.88 86 CYS B N 1
ATOM 2167 C CA . CYS B 1 86 ? 2.838 20.234 15.68 1 98.88 86 CYS B CA 1
ATOM 2168 C C . CYS B 1 86 ? 3.68 20.016 16.938 1 98.88 86 CYS B C 1
ATOM 2170 O O . CYS B 1 86 ? 4.352 20.938 17.406 1 98.88 86 CYS B O 1
ATOM 2172 N N . ALA B 1 87 ? 3.686 18.797 17.422 1 98.81 87 ALA B N 1
ATOM 2173 C CA . ALA B 1 87 ? 4.449 18.453 18.625 1 98.81 87 ALA B CA 1
ATOM 2174 C C . ALA B 1 87 ? 5.941 18.672 18.406 1 98.81 87 ALA B C 1
ATOM 2176 O O . ALA B 1 87 ? 6.633 19.188 19.281 1 98.81 87 ALA B O 1
ATOM 2177 N N . ALA B 1 88 ? 6.414 18.312 17.281 1 98.75 88 ALA B N 1
ATOM 2178 C CA . ALA B 1 88 ? 7.828 18.469 16.938 1 98.75 88 ALA B CA 1
ATOM 2179 C C . ALA B 1 88 ? 8.25 19.938 17.031 1 98.75 88 ALA B C 1
ATOM 2181 O O . ALA B 1 88 ? 9.438 20.234 17.172 1 98.75 88 ALA B O 1
ATOM 2182 N N . ASN B 1 89 ? 7.312 20.797 16.922 1 98.56 89 ASN B N 1
ATOM 2183 C CA . ASN B 1 89 ? 7.613 22.234 16.906 1 98.56 89 ASN B CA 1
ATOM 2184 C C . ASN B 1 89 ? 7.098 22.938 18.156 1 98.56 89 ASN B C 1
ATOM 2186 O O . ASN B 1 89 ? 6.977 24.156 18.188 1 98.56 89 ASN B O 1
ATOM 2190 N N . GLY B 1 90 ? 6.684 22.156 19.141 1 97.81 90 GLY B N 1
ATOM 2191 C CA . GLY B 1 90 ? 6.488 22.719 20.453 1 97.81 90 GLY B CA 1
ATOM 2192 C C . GLY B 1 90 ? 5.027 22.891 20.828 1 97.81 90 GLY B C 1
ATOM 2193 O O . GLY B 1 90 ? 4.707 23.375 21.922 1 97.81 90 GLY B O 1
ATOM 2194 N N . ALA B 1 91 ? 4.121 22.516 19.922 1 97.94 91 ALA B N 1
ATOM 2195 C CA . ALA B 1 91 ? 2.699 22.641 20.234 1 97.94 91 ALA B CA 1
ATOM 2196 C C . ALA B 1 91 ? 2.227 21.453 21.094 1 97.94 91 ALA B C 1
ATOM 2198 O O . ALA B 1 91 ? 2.52 20.297 20.766 1 97.94 91 ALA B O 1
ATOM 2199 N N . PRO B 1 92 ? 1.548 21.734 22.188 1 97.44 92 PRO B N 1
ATOM 2200 C CA . PRO B 1 92 ? 0.942 20.609 22.906 1 97.44 92 PRO B CA 1
ATOM 2201 C C . PRO B 1 92 ? -0.238 19.984 22.156 1 97.44 92 PRO B C 1
ATOM 2203 O O . PRO B 1 92 ? -1.002 20.703 21.5 1 97.44 92 PRO B O 1
ATOM 2206 N N . VAL B 1 93 ? -0.356 18.734 22.156 1 97.81 93 VAL B N 1
ATOM 2207 C CA . VAL B 1 93 ? -1.514 18 21.656 1 97.81 93 VAL B CA 1
ATOM 2208 C C . VAL B 1 93 ? -2.438 17.641 22.828 1 97.81 93 VAL B C 1
ATOM 2210 O O . VAL B 1 93 ? -2.029 16.953 23.766 1 97.81 93 VAL B O 1
ATOM 2213 N N . VAL B 1 94 ? -3.662 18.078 22.734 1 96.5 94 VAL B N 1
ATOM 2214 C CA . VAL B 1 94 ? -4.574 17.969 23.875 1 96.5 94 VAL B CA 1
ATOM 2215 C C . VAL B 1 94 ? -5.867 17.281 23.422 1 96.5 94 VAL B C 1
ATOM 2217 O O . VAL B 1 94 ? -6.07 17.031 22.234 1 96.5 94 VAL B O 1
ATOM 2220 N N . ARG B 1 95 ? -6.707 16.938 24.422 1 94.94 95 ARG B N 1
ATOM 2221 C CA . ARG B 1 95 ? -8.008 16.359 24.109 1 94.94 95 ARG B CA 1
ATOM 2222 C C . ARG B 1 95 ? -8.891 17.359 23.359 1 94.94 95 ARG B C 1
ATOM 2224 O O . ARG B 1 95 ? -8.984 18.516 23.766 1 94.94 95 ARG B O 1
ATOM 2231 N N . ALA B 1 96 ? -9.43 16.922 22.281 1 91.75 96 ALA B N 1
ATOM 2232 C CA . ALA B 1 96 ? -10.344 17.766 21.531 1 91.75 96 ALA B CA 1
ATOM 2233 C C . ALA B 1 96 ? -11.617 18.047 22.328 1 91.75 96 ALA B C 1
ATOM 2235 O O . ALA B 1 96 ? -12.047 17.219 23.141 1 91.75 96 ALA B O 1
ATOM 2236 N N . PRO B 1 97 ? -12.164 19.219 22.125 1 84.94 97 PRO B N 1
ATOM 2237 C CA . PRO B 1 97 ? -13.406 19.531 22.844 1 84.94 97 PRO B CA 1
ATOM 2238 C C . PRO B 1 97 ? -14.5 18.5 22.594 1 84.94 97 PRO B C 1
ATOM 2240 O O . PRO B 1 97 ? -15.258 18.156 23.516 1 84.94 97 PRO B O 1
ATOM 2243 N N . ASP B 1 98 ? -14.562 18.047 21.344 1 85.19 98 ASP B N 1
ATOM 2244 C CA . ASP B 1 98 ? -15.477 16.969 20.984 1 85.19 98 ASP B CA 1
ATOM 2245 C C . ASP B 1 98 ? -14.742 15.836 20.266 1 85.19 98 ASP B C 1
ATOM 2247 O O . ASP B 1 98 ? -13.984 16.078 19.328 1 85.19 98 ASP B O 1
ATOM 2251 N N . VAL B 1 99 ? -14.992 14.688 20.797 1 85.94 99 VAL B N 1
ATOM 2252 C CA . VAL B 1 99 ? -14.469 13.523 20.094 1 85.94 99 VAL B CA 1
ATOM 2253 C C . VAL B 1 99 ? -15.266 13.305 18.812 1 85.94 99 VAL B C 1
ATOM 2255 O O . VAL B 1 99 ? -16.5 13.312 18.828 1 85.94 99 VAL B O 1
ATOM 2258 N N . VAL B 1 100 ? -14.578 13.25 17.734 1 89 100 VAL B N 1
ATOM 2259 C CA . VAL B 1 100 ? -15.227 13.047 16.438 1 89 100 VAL B CA 1
ATOM 2260 C C . VAL B 1 100 ? -14.773 11.719 15.828 1 89 100 VAL B C 1
ATOM 2262 O O . VAL B 1 100 ? -13.57 11.438 15.773 1 89 100 VAL B O 1
ATOM 2265 N N . HIS B 1 101 ? -15.719 10.867 15.438 1 92.5 101 HIS B N 1
ATOM 2266 C CA . HIS B 1 101 ? -15.414 9.602 14.766 1 92.5 101 HIS B CA 1
ATOM 2267 C C . HIS B 1 101 ? -16.328 9.391 13.562 1 92.5 101 HIS B C 1
ATOM 2269 O O . HIS B 1 101 ? -17.484 8.977 13.727 1 92.5 101 HIS B O 1
ATOM 2275 N N . GLY B 1 102 ? -15.641 9.68 12.398 1 93.19 102 GLY B N 1
ATOM 2276 C CA . GLY B 1 102 ? -16.391 9.43 11.18 1 93.19 102 GLY B CA 1
ATOM 2277 C C . GLY B 1 102 ? -17.469 10.461 10.914 1 93.19 102 GLY B C 1
ATOM 2278 O O . GLY B 1 102 ? -18.594 10.125 10.555 1 93.19 102 GLY B O 1
ATOM 2279 N N . LYS B 1 103 ? -17.188 11.727 11.047 1 91.69 103 LYS B N 1
ATOM 2280 C CA . LYS B 1 103 ? -18.125 12.82 10.82 1 91.69 103 LYS B CA 1
ATOM 2281 C C . LYS B 1 103 ? -17.578 13.805 9.781 1 91.69 103 LYS B C 1
ATOM 2283 O O . LYS B 1 103 ? -16.391 14.133 9.797 1 91.69 103 LYS B O 1
ATOM 2288 N N . PRO B 1 104 ? -18.484 14.18 8.945 1 94.81 104 PRO B N 1
ATOM 2289 C CA . PRO B 1 104 ? -18.078 15.242 8.023 1 94.81 104 PRO B CA 1
ATOM 2290 C C . PRO B 1 104 ? -18.094 16.625 8.672 1 94.81 104 PRO B C 1
ATOM 2292 O O . PRO B 1 104 ? -18.953 16.906 9.516 1 94.81 104 PRO B O 1
ATOM 2295 N N . SER B 1 105 ? -17.172 17.438 8.336 1 95.06 105 SER B N 1
ATOM 2296 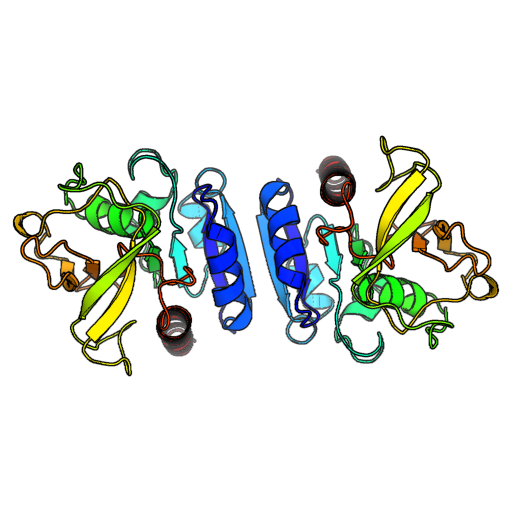C CA . SER B 1 105 ? -17.109 18.828 8.781 1 95.06 105 SER B CA 1
ATOM 2297 C C . SER B 1 105 ? -16.734 19.75 7.633 1 95.06 105 SER B C 1
ATOM 2299 O O . SER B 1 105 ? -15.969 19.375 6.742 1 95.06 105 SER B O 1
ATOM 2301 N N . ARG B 1 106 ? -17.328 20.922 7.695 1 95.69 106 ARG B N 1
ATOM 2302 C CA . ARG B 1 106 ? -16.922 21.953 6.738 1 95.69 106 ARG B CA 1
ATOM 2303 C C . ARG B 1 106 ? -15.656 22.672 7.207 1 95.69 106 ARG B C 1
ATOM 2305 O O . ARG B 1 106 ? -15.531 23.016 8.383 1 95.69 106 ARG B O 1
ATOM 2312 N N . VAL B 1 107 ? -14.742 22.812 6.285 1 96.88 107 VAL B N 1
ATOM 2313 C CA . VAL B 1 107 ? -13.438 23.406 6.59 1 96.88 107 VAL B CA 1
ATOM 2314 C C . VAL B 1 107 ? -13.133 24.516 5.594 1 96.88 107 VAL B C 1
ATOM 2316 O O . VAL B 1 107 ? -13.398 24.391 4.398 1 96.88 107 VAL B O 1
ATOM 2319 N N . THR B 1 108 ? -12.625 25.656 6.121 1 96.88 108 THR B N 1
ATOM 2320 C CA . THR B 1 108 ? -12.031 26.703 5.293 1 96.88 108 THR B CA 1
ATOM 2321 C C . THR B 1 108 ? -10.508 26.578 5.273 1 96.88 108 THR B C 1
ATOM 2323 O O . THR B 1 108 ? -9.906 26.094 6.23 1 96.88 108 THR B O 1
ATOM 2326 N N . HIS B 1 109 ? -9.883 26.922 4.191 1 98 109 HIS B N 1
ATOM 2327 C CA . HIS B 1 109 ? -8.438 26.797 4.039 1 98 109 HIS B CA 1
ATOM 2328 C C . HIS B 1 109 ? -7.863 27.984 3.291 1 98 109 HIS B C 1
ATOM 2330 O O . HIS B 1 109 ? -8.609 28.844 2.814 1 98 109 HIS B O 1
ATOM 2336 N N . ASP B 1 110 ? -6.57 28.109 3.131 1 97.75 110 ASP B N 1
ATOM 2337 C CA . ASP B 1 110 ? -5.93 29.297 2.584 1 97.75 110 ASP B CA 1
ATOM 2338 C C . ASP B 1 110 ? -5.711 29.156 1.079 1 97.75 110 ASP B C 1
ATOM 2340 O O . ASP B 1 110 ? -5.098 30.031 0.455 1 97.75 110 ASP B O 1
ATOM 2344 N N . GLY B 1 111 ? -6.055 28.031 0.553 1 98 111 GLY B N 1
ATOM 2345 C CA . GLY B 1 111 ? -6.023 27.812 -0.885 1 98 111 GLY B CA 1
ATOM 2346 C C . GLY B 1 111 ? -4.625 27.594 -1.426 1 98 111 GLY B C 1
ATOM 2347 O O . GLY B 1 111 ? -4.398 27.688 -2.633 1 98 111 GLY B O 1
ATOM 2348 N N . ARG B 1 112 ? -3.676 27.234 -0.602 1 97.69 112 ARG B N 1
ATOM 2349 C CA . ARG B 1 112 ? -2.291 27.062 -1.025 1 97.69 112 ARG B CA 1
ATOM 2350 C C . ARG B 1 112 ? -1.812 25.641 -0.748 1 97.69 112 ARG B C 1
ATOM 2352 O O . ARG B 1 112 ? -2.406 24.922 0.065 1 97.69 112 ARG B O 1
ATOM 2359 N N . GLY B 1 113 ? -0.736 25.234 -1.424 1 96.94 113 GLY B N 1
ATOM 2360 C CA . GLY B 1 113 ? -0.15 23.938 -1.188 1 96.94 113 GLY B CA 1
ATOM 2361 C C . GLY B 1 113 ? -1.104 22.781 -1.482 1 96.94 113 GLY B C 1
ATOM 2362 O O . GLY B 1 113 ? -1.668 22.703 -2.576 1 96.94 113 GLY B O 1
ATOM 2363 N N . VAL B 1 114 ? -1.397 22.016 -0.402 1 98.25 114 VAL B N 1
ATOM 2364 C CA . VAL B 1 114 ? -2.242 20.844 -0.596 1 98.25 114 VAL B CA 1
ATOM 2365 C C . VAL B 1 114 ? -3.68 21.281 -0.875 1 98.25 114 VAL B C 1
ATOM 2367 O O . VAL B 1 114 ? -4.5 20.469 -1.326 1 98.25 114 VAL B O 1
ATOM 2370 N N . PHE B 1 115 ? -3.982 22.547 -0.686 1 98.38 115 PHE B N 1
ATOM 2371 C CA . PHE B 1 115 ? -5.336 23.047 -0.887 1 98.38 115 PHE B CA 1
ATOM 2372 C C . PHE B 1 115 ? -5.449 23.797 -2.213 1 98.38 115 PHE B C 1
ATOM 2374 O O . PHE B 1 115 ? -6.508 24.328 -2.537 1 98.38 115 PHE B O 1
ATOM 2381 N N . ALA B 1 116 ? -4.355 23.734 -2.973 1 96.44 116 ALA B N 1
ATOM 2382 C CA . ALA B 1 116 ? -4.375 24.438 -4.254 1 96.44 116 ALA B CA 1
ATOM 2383 C C . ALA B 1 116 ? -5.457 23.875 -5.168 1 96.44 116 ALA B C 1
ATOM 2385 O O . ALA B 1 116 ? -5.695 22.656 -5.191 1 96.44 116 ALA B O 1
ATOM 2386 N N . ASP B 1 117 ? -6.191 24.719 -5.844 1 92.69 117 ASP B N 1
ATOM 2387 C CA . ASP B 1 117 ? -7.168 24.406 -6.879 1 92.69 117 ASP B CA 1
ATOM 2388 C C . ASP B 1 117 ? -8.398 23.734 -6.285 1 92.69 117 ASP B C 1
ATOM 2390 O O . ASP B 1 117 ? -9.109 23 -6.977 1 92.69 117 ASP B O 1
ATOM 2394 N N . LEU B 1 118 ? -8.516 23.812 -4.988 1 97.5 118 LEU B N 1
ATOM 2395 C CA . LEU B 1 118 ? -9.727 23.297 -4.344 1 97.5 118 LEU B CA 1
ATOM 2396 C C . LEU B 1 118 ? -10.734 24.422 -4.125 1 97.5 118 LEU B C 1
ATOM 2398 O O . LEU B 1 118 ? -10.367 25.594 -4.098 1 97.5 118 LEU B O 1
ATOM 2402 N N . PRO B 1 119 ? -12.055 24.094 -3.99 1 96.12 119 PRO B N 1
ATOM 2403 C CA . PRO B 1 119 ? -13.016 25.109 -3.572 1 96.12 119 PRO B CA 1
ATOM 2404 C C . PRO B 1 119 ? -12.664 25.734 -2.225 1 96.12 119 PRO B C 1
ATOM 2406 O O . PRO B 1 119 ? -11.977 25.109 -1.408 1 96.12 119 PRO B O 1
ATOM 2409 N N . ASP B 1 120 ? -13.125 26.938 -2.014 1 93.44 120 ASP B N 1
ATOM 2410 C CA . ASP B 1 120 ? -12.805 27.672 -0.797 1 93.44 120 ASP B CA 1
ATOM 2411 C C . ASP B 1 120 ? -13.297 26.938 0.444 1 93.44 120 ASP B C 1
ATOM 2413 O O . ASP B 1 120 ? -12.711 27.062 1.522 1 93.44 120 ASP B O 1
ATOM 2417 N N . ARG B 1 121 ? -14.422 26.234 0.22 1 93.56 121 ARG B N 1
ATOM 2418 C CA . ARG B 1 121 ? -14.992 25.422 1.283 1 93.56 121 ARG B CA 1
ATOM 2419 C C . ARG B 1 121 ? -15.039 23.953 0.875 1 93.56 121 ARG B C 1
ATOM 2421 O O . ARG B 1 121 ? -15.477 23.625 -0.231 1 93.56 121 ARG B O 1
ATOM 2428 N N . ILE B 1 122 ? -14.5 23.125 1.84 1 97 122 ILE B N 1
ATOM 2429 C CA . ILE B 1 122 ? -14.492 21.703 1.532 1 97 122 ILE B CA 1
ATOM 2430 C C . ILE B 1 122 ? -15.07 20.906 2.709 1 97 122 ILE B C 1
ATOM 2432 O O . ILE B 1 122 ? -15.133 21.422 3.83 1 97 122 ILE B O 1
ATOM 2436 N N . GLU B 1 123 ? -15.555 19.734 2.381 1 97.31 123 GLU B N 1
ATOM 2437 C CA . GLU B 1 123 ? -15.977 18.797 3.414 1 97.31 123 GLU B CA 1
ATOM 2438 C C . GLU B 1 123 ? -14.906 17.734 3.678 1 97.31 123 GLU B C 1
ATOM 2440 O O . GLU B 1 123 ? -14.32 17.188 2.738 1 97.31 123 GLU B O 1
ATOM 2445 N N . VAL B 1 124 ? -14.664 17.547 4.984 1 97.75 124 VAL B N 1
ATOM 2446 C CA . VAL B 1 124 ? -13.602 16.594 5.328 1 97.75 124 VAL B CA 1
ATOM 2447 C C . VAL B 1 124 ? -14.094 15.633 6.398 1 97.75 124 VAL B C 1
ATOM 2449 O O . VAL B 1 124 ? -15 15.961 7.172 1 97.75 124 VAL B O 1
ATOM 2452 N N . GLY B 1 125 ? -13.477 14.406 6.352 1 97.56 125 GLY B N 1
ATOM 2453 C CA . GLY B 1 125 ? -13.781 13.406 7.367 1 97.56 125 GLY B CA 1
ATOM 2454 C C . GLY B 1 125 ? -12.898 13.531 8.602 1 97.56 125 GLY B C 1
ATOM 2455 O O . GLY B 1 125 ? -11.672 13.453 8.5 1 97.56 125 GLY B O 1
ATOM 2456 N N . ARG B 1 126 ? -13.523 13.703 9.766 1 96.25 126 ARG B N 1
ATOM 2457 C CA . ARG B 1 126 ? -12.812 13.789 11.039 1 96.25 126 ARG B CA 1
ATOM 2458 C C . ARG B 1 126 ? -13.016 12.523 11.859 1 96.25 126 ARG B C 1
ATOM 2460 O O . ARG B 1 126 ? -14.109 11.953 11.883 1 96.25 126 ARG B O 1
ATOM 2467 N N . TYR B 1 127 ? -11.898 12.109 12.531 1 95.62 127 TYR B N 1
ATOM 2468 C CA . TYR B 1 127 ? -11.906 10.883 13.328 1 95.62 127 TYR B CA 1
ATOM 2469 C C . TYR B 1 127 ? -11.039 11.039 14.578 1 95.62 127 TYR B C 1
ATOM 2471 O O . TYR B 1 127 ? -10.594 10.055 15.156 1 95.62 127 TYR B O 1
ATOM 2479 N N . HIS B 1 128 ? -10.867 12.18 15.055 1 94.38 128 HIS B N 1
ATOM 2480 C CA . HIS B 1 128 ? -9.828 12.398 16.047 1 94.38 128 HIS B CA 1
ATOM 2481 C C . HIS B 1 128 ? -10.43 12.781 17.391 1 94.38 128 HIS B C 1
ATOM 2483 O O . HIS B 1 128 ? -11.461 13.461 17.453 1 94.38 128 HIS B O 1
ATOM 2489 N N . SER B 1 129 ? -9.711 12.383 18.453 1 95.56 129 SER B N 1
ATOM 2490 C CA . SER B 1 129 ? -10.062 12.742 19.812 1 95.56 129 SER B CA 1
ATOM 2491 C C . SER B 1 129 ? -9.086 13.766 20.391 1 95.56 129 SER B C 1
ATOM 2493 O O . SER B 1 129 ? -9.359 14.375 21.422 1 95.56 129 SER B O 1
ATOM 2495 N N . LEU B 1 130 ? -7.957 13.891 19.781 1 97 130 LEU B N 1
ATOM 2496 C CA . LEU B 1 130 ? -6.949 14.867 20.172 1 97 130 LEU B CA 1
ATOM 2497 C C . LEU B 1 130 ? -6.832 15.977 19.125 1 97 130 LEU B C 1
ATOM 2499 O O . LEU B 1 130 ? -7.285 15.812 18 1 97 130 LEU B O 1
ATOM 2503 N N . CYS B 1 131 ? -6.32 17.109 19.5 1 97.06 131 CYS B N 1
ATOM 2504 C CA . CYS B 1 131 ? -6.129 18.234 18.578 1 97.06 131 CYS B CA 1
ATOM 2505 C C . CYS B 1 131 ? -5.105 19.219 19.109 1 97.06 131 CYS B C 1
ATOM 2507 O O . CYS B 1 131 ? -4.598 19.047 20.219 1 97.06 131 CYS B O 1
ATOM 2509 N N . VAL B 1 132 ? -4.746 20.109 18.266 1 97.31 132 VAL B N 1
ATOM 2510 C CA . VAL B 1 132 ? -3.955 21.266 18.656 1 97.31 132 VAL B CA 1
ATOM 2511 C C . VAL B 1 132 ? -4.859 22.5 18.766 1 97.31 132 VAL B C 1
ATOM 2513 O O . VAL B 1 132 ? -5.641 22.781 17.859 1 97.31 132 VAL B O 1
ATOM 2516 N N . GLU B 1 133 ? -4.75 23.203 19.859 1 95.69 133 GLU B N 1
ATOM 2517 C CA . GLU B 1 133 ? -5.539 24.422 20.016 1 95.69 133 GLU B CA 1
ATOM 2518 C C . GLU B 1 133 ? -4.941 25.562 19.219 1 95.69 133 GLU B C 1
ATOM 2520 O O . GLU B 1 133 ? -3.719 25.703 19.125 1 95.69 133 GLU B O 1
ATOM 2525 N N . ARG B 1 134 ? -5.84 26.406 18.766 1 95.44 134 ARG B N 1
ATOM 2526 C CA . ARG B 1 134 ? -5.438 27.5 17.875 1 95.44 134 ARG B CA 1
ATOM 2527 C C . ARG B 1 134 ? -4.395 28.391 18.531 1 95.44 134 ARG B C 1
ATOM 2529 O O . ARG B 1 134 ? -3.412 28.781 17.906 1 95.44 134 ARG B O 1
ATOM 2536 N N . GLU B 1 135 ? -4.562 28.656 19.812 1 94.75 135 GLU B N 1
ATOM 2537 C CA . GLU B 1 135 ? -3.688 29.578 20.531 1 94.75 135 GLU B CA 1
ATOM 2538 C C . GLU B 1 135 ? -2.32 28.953 20.781 1 94.75 135 GLU B C 1
ATOM 2540 O O . GLU B 1 135 ? -1.366 29.641 21.141 1 94.75 135 GLU B O 1
ATOM 2545 N N . ASP B 1 136 ? -2.25 27.672 20.594 1 96.94 136 ASP B N 1
ATOM 2546 C CA . ASP B 1 136 ? -1.019 26.969 20.922 1 96.94 136 ASP B CA 1
ATOM 2547 C C . ASP B 1 136 ? -0.192 26.703 19.656 1 96.94 136 ASP B C 1
ATOM 2549 O O . ASP B 1 136 ? 0.897 26.125 19.734 1 96.94 136 ASP B O 1
ATOM 2553 N N . VAL B 1 137 ? -0.636 27.094 18.484 1 98.12 137 VAL B N 1
ATOM 2554 C CA . VAL B 1 137 ? 0.131 26.938 17.25 1 98.12 137 VAL B CA 1
ATOM 2555 C C . VAL B 1 137 ? 1.344 27.859 17.266 1 98.12 137 VAL B C 1
ATOM 2557 O O . VAL B 1 137 ? 1.196 29.094 17.312 1 98.12 137 VAL B O 1
ATOM 2560 N N . PRO B 1 138 ? 2.488 27.266 17.266 1 97.69 138 PRO B N 1
ATOM 2561 C CA . PRO B 1 138 ? 3.678 28.109 17.344 1 97.69 138 PRO B CA 1
ATOM 2562 C C . PRO B 1 138 ? 3.875 28.969 16.094 1 97.69 138 PRO B C 1
ATOM 2564 O O . PRO B 1 138 ? 3.369 28.641 15.023 1 97.69 138 PRO B O 1
ATOM 2567 N N . ASP B 1 139 ? 4.688 30.016 16.203 1 97.69 139 ASP B N 1
ATOM 2568 C CA . ASP B 1 139 ? 4.891 31.016 15.156 1 97.69 139 ASP B CA 1
ATOM 2569 C C . ASP B 1 139 ? 5.52 30.375 13.914 1 97.69 139 ASP B C 1
ATOM 2571 O O . ASP B 1 139 ? 5.293 30.844 12.789 1 97.69 139 ASP B O 1
ATOM 2575 N N . VAL B 1 140 ? 6.258 29.328 14.109 1 98.5 140 VAL B N 1
ATOM 2576 C CA . VAL B 1 140 ? 6.977 28.719 13 1 98.5 140 VAL B CA 1
ATOM 2577 C C . VAL B 1 140 ? 5.996 27.953 12.109 1 98.5 140 VAL B C 1
ATOM 2579 O O . VAL B 1 140 ? 6.309 27.625 10.961 1 98.5 140 VAL B O 1
ATOM 2582 N N . LEU B 1 141 ? 4.789 27.703 12.617 1 98.75 141 LEU B N 1
ATOM 2583 C CA . LEU B 1 141 ? 3.729 27.062 11.852 1 98.75 141 LEU B CA 1
ATOM 2584 C C . LEU B 1 141 ? 2.631 28.062 11.5 1 98.75 141 LEU B C 1
ATOM 2586 O O . LEU B 1 141 ? 2.271 28.906 12.32 1 98.75 141 LEU B O 1
ATOM 2590 N N . ALA B 1 142 ? 2.17 27.984 10.297 1 98.56 142 ALA B N 1
ATOM 2591 C CA . ALA B 1 142 ? 0.993 28.734 9.875 1 98.56 142 ALA B CA 1
ATOM 2592 C C . ALA B 1 142 ? -0.257 27.859 9.898 1 98.56 142 ALA B C 1
ATOM 2594 O O . ALA B 1 142 ? -0.254 26.75 9.375 1 98.56 142 ALA B O 1
ATOM 2595 N N . GLU B 1 143 ? -1.282 28.328 10.594 1 98.44 143 GLU B N 1
ATOM 2596 C CA . GLU B 1 143 ? -2.58 27.688 10.445 1 98.44 143 GLU B CA 1
ATOM 2597 C C . GLU B 1 143 ? -3.139 27.891 9.039 1 98.44 143 GLU B C 1
ATOM 2599 O O . GLU B 1 143 ? -3.293 29.031 8.586 1 98.44 143 GLU B O 1
ATOM 2604 N N . THR B 1 144 ? -3.479 26.797 8.336 1 98.5 144 THR B N 1
ATOM 2605 C CA . THR B 1 144 ? -3.875 26.953 6.945 1 98.5 144 THR B CA 1
ATOM 2606 C C . THR B 1 144 ? -5.301 26.453 6.727 1 98.5 144 THR B C 1
ATOM 2608 O O . THR B 1 144 ? -5.855 26.594 5.637 1 98.5 144 THR B O 1
ATOM 2611 N N . ALA B 1 145 ? -5.926 25.828 7.707 1 98.06 145 ALA B N 1
ATOM 2612 C CA . ALA B 1 145 ? -7.324 25.422 7.625 1 98.06 145 ALA B CA 1
ATOM 2613 C C . ALA B 1 145 ? -7.945 25.297 9.016 1 98.06 145 ALA B C 1
ATOM 2615 O O . ALA B 1 145 ? -7.254 24.984 9.984 1 98.06 145 ALA B O 1
ATOM 2616 N N . ARG B 1 146 ? -9.242 25.5 9.133 1 96.62 146 ARG B N 1
ATOM 2617 C CA . ARG B 1 146 ? -9.992 25.375 10.383 1 96.62 146 ARG B CA 1
ATOM 2618 C C . ARG B 1 146 ? -11.453 25.031 10.109 1 96.62 146 ARG B C 1
ATO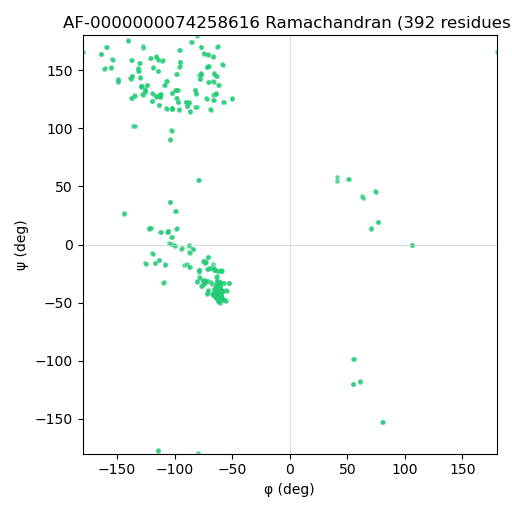M 2620 O O . ARG B 1 146 ? -11.953 25.219 9 1 96.62 146 ARG B O 1
ATOM 2627 N N . THR B 1 147 ? -12.047 24.5 11.117 1 94.81 147 THR B N 1
ATOM 2628 C CA . THR B 1 147 ? -13.477 24.25 10.992 1 94.81 147 THR B CA 1
ATOM 2629 C C . THR B 1 147 ? -14.266 25.547 10.984 1 94.81 147 THR B C 1
ATOM 2631 O O . THR B 1 147 ? -13.812 26.562 11.531 1 94.81 147 THR B O 1
ATOM 2634 N N . GLU B 1 148 ? -15.398 25.484 10.359 1 91.56 148 GLU B N 1
ATOM 2635 C CA . GLU B 1 148 ? -16.25 26.656 10.273 1 91.56 148 GLU B CA 1
ATOM 2636 C C . GLU B 1 148 ? -17.172 26.766 11.492 1 91.56 148 GLU B C 1
ATOM 2638 O O . GLU B 1 148 ? -17.797 27.797 11.719 1 91.56 148 GLU B O 1
ATOM 2643 N N . ASP B 1 149 ? -17.188 25.844 12.289 1 83.44 149 ASP B N 1
ATOM 2644 C CA . ASP B 1 149 ? -18.062 25.906 13.445 1 83.44 149 ASP B CA 1
ATOM 2645 C C . ASP B 1 149 ? -17.469 26.781 14.547 1 83.44 149 ASP B C 1
ATOM 2647 O O . ASP B 1 149 ? -16.391 27.359 14.367 1 83.44 149 ASP B O 1
ATOM 2651 N N . GLU B 1 150 ? -18.141 26.906 15.609 1 74.12 150 GLU B N 1
ATOM 2652 C CA . GLU B 1 150 ? -17.797 27.859 16.672 1 74.12 150 GLU B CA 1
ATOM 2653 C C . GLU B 1 150 ? -16.484 27.469 17.344 1 74.12 150 GLU B C 1
ATOM 2655 O O . GLU B 1 150 ? -15.797 28.328 17.906 1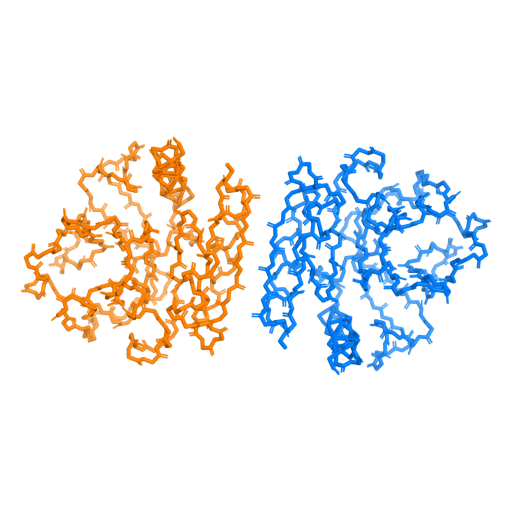 74.12 150 GLU B O 1
ATOM 2660 N N . ARG B 1 151 ? -16.031 26.328 17.188 1 79.44 151 ARG B N 1
ATOM 2661 C CA . ARG B 1 151 ? -14.844 25.859 17.906 1 79.44 151 ARG B CA 1
ATOM 2662 C C . ARG B 1 151 ? -13.586 26.125 17.078 1 79.44 151 ARG B C 1
ATOM 2664 O O . ARG B 1 151 ? -12.477 26.141 17.609 1 79.44 151 ARG B O 1
ATOM 2671 N N . GLU B 1 152 ? -13.766 26.359 15.82 1 87.62 152 GLU B N 1
ATOM 2672 C CA . GLU B 1 152 ? -12.664 26.656 14.906 1 87.62 152 GLU B CA 1
ATOM 2673 C C . GLU B 1 152 ? -11.461 25.766 15.195 1 87.62 152 GLU B C 1
ATOM 2675 O O . GLU B 1 152 ? -10.344 26.25 15.344 1 87.62 152 GLU B O 1
ATOM 2680 N N . VAL B 1 153 ? -11.641 24.562 15.195 1 92.25 153 VAL B N 1
ATOM 2681 C CA . VAL B 1 153 ? -10.586 23.578 15.445 1 92.25 153 VAL B CA 1
ATOM 2682 C C . VAL B 1 153 ? -9.547 23.641 14.328 1 92.25 153 VAL B C 1
ATOM 2684 O O . VAL B 1 153 ? -9.906 23.688 13.148 1 92.25 153 VAL B O 1
ATOM 2687 N N . VAL B 1 154 ? -8.203 23.75 14.68 1 97.56 154 VAL B N 1
ATOM 2688 C CA . VAL B 1 154 ? -7.125 23.75 13.695 1 97.56 154 VAL B CA 1
ATOM 2689 C C . VAL B 1 154 ? -7.172 22.469 12.867 1 97.56 154 VAL B C 1
ATOM 2691 O O . VAL B 1 154 ? -7.07 21.359 13.414 1 97.56 154 VAL B O 1
ATOM 2694 N N . MET B 1 155 ? -7.281 22.641 11.539 1 98 155 MET B N 1
ATOM 2695 C CA . MET B 1 155 ? -7.457 21.453 10.688 1 98 155 MET B CA 1
ATOM 2696 C C . MET B 1 155 ? -6.246 21.25 9.789 1 98 155 MET B C 1
ATOM 2698 O O . MET B 1 155 ? -6.094 20.188 9.18 1 98 155 MET B O 1
ATOM 2702 N N . ALA B 1 156 ? -5.406 22.234 9.703 1 98.81 156 ALA B N 1
ATOM 2703 C CA . ALA B 1 156 ? -4.172 22.078 8.938 1 98.81 156 ALA B CA 1
ATOM 2704 C C . ALA B 1 156 ? -3.141 23.125 9.336 1 98.81 156 ALA B C 1
ATOM 2706 O O . ALA B 1 156 ? -3.498 24.219 9.773 1 98.81 156 ALA B O 1
ATOM 2707 N N . VAL B 1 157 ? -1.883 22.766 9.188 1 98.88 157 VAL B N 1
ATOM 2708 C CA . VAL B 1 157 ? -0.782 23.703 9.398 1 98.88 157 VAL B CA 1
ATOM 2709 C C . VAL B 1 157 ? 0.273 23.516 8.305 1 98.88 157 VAL B C 1
ATOM 2711 O O . VAL B 1 157 ? 0.317 22.469 7.656 1 98.88 157 VAL B O 1
ATOM 2714 N N . ARG B 1 158 ? 1.061 24.484 8.102 1 98.81 158 ARG B N 1
ATOM 2715 C CA . ARG B 1 158 ? 2.219 24.469 7.215 1 98.81 158 ARG B CA 1
ATOM 2716 C C . ARG B 1 158 ? 3.43 25.109 7.887 1 98.81 158 ARG B C 1
ATOM 2718 O O . ARG B 1 158 ? 3.322 26.188 8.477 1 98.81 158 ARG B O 1
ATOM 2725 N N . HIS B 1 159 ? 4.543 24.375 7.863 1 98.75 159 HIS B N 1
ATOM 2726 C CA . HIS B 1 159 ? 5.77 24.969 8.375 1 98.75 159 HIS B CA 1
ATOM 2727 C C . HIS B 1 159 ? 6.23 26.141 7.5 1 98.75 159 HIS B C 1
ATOM 2729 O O . HIS B 1 159 ? 6.164 26.047 6.273 1 98.75 159 HIS B O 1
ATOM 2735 N N . ARG B 1 160 ? 6.711 27.188 8.094 1 98 160 ARG B N 1
ATOM 2736 C CA . ARG B 1 160 ? 7.035 28.406 7.363 1 98 160 ARG B CA 1
ATOM 2737 C C . ARG B 1 160 ? 8.375 28.281 6.641 1 98 160 ARG B C 1
ATOM 2739 O O . ARG B 1 160 ? 8.578 28.891 5.59 1 98 160 ARG B O 1
ATOM 2746 N N . ASP B 1 161 ? 9.234 27.359 7.117 1 97.25 161 ASP B N 1
ATOM 2747 C CA . ASP B 1 161 ? 10.602 27.344 6.609 1 97.25 161 ASP B CA 1
ATOM 2748 C C . ASP B 1 161 ? 10.961 25.953 6.07 1 97.25 161 ASP B C 1
ATOM 2750 O O . ASP B 1 161 ? 12.016 25.781 5.461 1 97.25 161 ASP B O 1
ATOM 2754 N N . ARG B 1 162 ? 10.211 25.016 6.402 1 97.69 162 ARG B N 1
ATOM 2755 C CA . ARG B 1 162 ? 10.414 23.641 5.922 1 97.69 162 ARG B CA 1
ATOM 2756 C C . ARG B 1 162 ? 9.211 23.156 5.125 1 97.69 162 ARG B C 1
ATOM 2758 O O . ARG B 1 162 ? 8.094 23.641 5.328 1 97.69 162 ARG B O 1
ATOM 2765 N N . PRO B 1 163 ? 9.508 22.234 4.207 1 98.06 163 PRO B N 1
ATOM 2766 C CA . PRO B 1 163 ? 8.398 21.734 3.387 1 98.06 163 PRO B CA 1
ATOM 2767 C C . PRO B 1 163 ? 7.551 20.688 4.109 1 98.06 163 PRO B C 1
ATOM 2769 O O . PRO B 1 163 ? 7.348 19.594 3.596 1 98.06 163 PRO B O 1
ATOM 2772 N N . HIS B 1 164 ? 7.047 21.062 5.27 1 98.81 164 HIS B N 1
ATOM 2773 C CA . HIS B 1 164 ? 6.207 20.203 6.098 1 98.81 164 HIS B CA 1
ATOM 2774 C C . HIS B 1 164 ? 4.781 20.734 6.176 1 98.81 164 HIS B C 1
ATOM 2776 O O . HIS B 1 164 ? 4.57 21.938 6.406 1 98.81 164 HIS B O 1
ATOM 2782 N N . VAL B 1 165 ? 3.855 19.891 5.891 1 98.88 165 VAL B N 1
ATOM 2783 C CA . VAL B 1 165 ? 2.438 20.234 5.969 1 98.88 165 VAL B CA 1
ATOM 2784 C C . VAL B 1 165 ? 1.692 19.156 6.75 1 98.88 165 VAL B C 1
ATOM 2786 O O . VAL B 1 165 ? 2.119 18 6.781 1 98.88 165 VAL B O 1
ATOM 2789 N N . GLY B 1 166 ? 0.652 19.5 7.438 1 98.81 166 GLY B N 1
ATOM 2790 C CA . GLY B 1 166 ? -0.168 18.562 8.188 1 98.81 166 GLY B CA 1
ATOM 2791 C C . GLY B 1 166 ? -1.655 18.844 8.062 1 98.81 166 GLY B C 1
ATOM 2792 O O . GLY B 1 166 ? -2.074 20 7.996 1 98.81 166 GLY B O 1
ATOM 2793 N N . VAL B 1 167 ? -2.418 17.812 8.008 1 98.88 167 VAL B N 1
ATOM 2794 C CA . VAL B 1 167 ? -3.873 17.922 8.055 1 98.88 167 VAL B CA 1
ATOM 2795 C C . VAL B 1 167 ? -4.426 17.047 9.18 1 98.88 167 VAL B C 1
ATOM 2797 O O . VAL B 1 167 ? -4.023 15.898 9.328 1 98.88 167 VAL B O 1
ATOM 2800 N N . GLN B 1 168 ? -5.336 17.625 9.977 1 98.44 168 GLN B N 1
ATOM 2801 C CA . GLN B 1 168 ? -5.91 16.922 11.117 1 98.44 168 GLN B CA 1
ATOM 2802 C C . GLN B 1 168 ? -6.992 15.938 10.672 1 98.44 168 GLN B C 1
ATOM 2804 O O . GLN B 1 168 ? -7.246 14.938 11.344 1 98.44 168 GLN B O 1
ATOM 2809 N N . PHE B 1 169 ? -7.652 16.234 9.57 1 98.12 169 PHE B N 1
ATOM 2810 C CA . PHE B 1 169 ? -8.688 15.367 9.023 1 98.12 169 PHE B CA 1
ATOM 2811 C C . PHE B 1 169 ? -8.07 14.289 8.141 1 98.12 169 PHE B C 1
ATOM 2813 O O . PHE B 1 169 ? -6.848 14.242 7.965 1 98.12 169 PHE B O 1
ATOM 2820 N N . HIS B 1 170 ? -8.844 13.367 7.672 1 98.56 170 HIS B N 1
ATOM 2821 C CA . HIS B 1 170 ? -8.375 12.234 6.875 1 98.56 170 HIS B CA 1
ATOM 2822 C C . HIS B 1 170 ? -8.672 12.445 5.395 1 98.56 170 HIS B C 1
ATOM 2824 O O . HIS B 1 170 ? -9.789 12.203 4.941 1 98.56 170 HIS B O 1
ATOM 2830 N N . PRO B 1 171 ? -7.652 12.914 4.652 1 98.56 171 PRO B N 1
ATOM 2831 C CA . PRO B 1 171 ? -7.91 13.07 3.219 1 98.56 171 PRO B CA 1
ATOM 2832 C C . PRO B 1 171 ? -8.297 11.758 2.543 1 98.56 171 PRO B C 1
ATOM 2834 O O . PRO B 1 171 ? -8.977 11.773 1.51 1 98.56 171 PRO B O 1
ATOM 2837 N N . GLU B 1 172 ? -7.93 10.617 3.123 1 97.69 172 GLU B N 1
ATOM 2838 C CA . GLU B 1 172 ? -8.141 9.305 2.523 1 97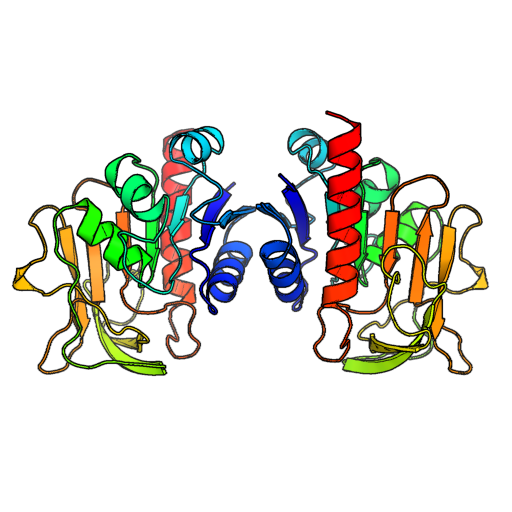.69 172 GLU B CA 1
ATOM 2839 C C . GLU B 1 172 ? -9.516 8.75 2.883 1 97.69 172 GLU B C 1
ATOM 2841 O O . GLU B 1 172 ? -9.883 7.656 2.445 1 97.69 172 GLU B O 1
ATOM 2846 N N . SER B 1 173 ? -10.242 9.492 3.662 1 96.81 173 SER B N 1
ATOM 2847 C CA . SER B 1 173 ? -11.602 9.078 4.016 1 96.81 173 SER B CA 1
ATOM 2848 C C . SER B 1 173 ? -12.578 9.336 2.875 1 96.81 173 SER B C 1
ATOM 2850 O O . SER B 1 173 ? -12.453 10.344 2.168 1 96.81 173 SER B O 1
ATOM 2852 N N . ILE B 1 174 ? -13.555 8.445 2.752 1 95.12 174 ILE B N 1
ATOM 2853 C CA . ILE B 1 174 ? -14.602 8.633 1.757 1 95.12 174 ILE B CA 1
ATOM 2854 C C . ILE B 1 174 ? -15.375 9.914 2.053 1 95.12 174 ILE B C 1
ATOM 2856 O O . ILE B 1 174 ? -16 10.484 1.158 1 95.12 174 ILE B O 1
ATOM 2860 N N . LEU B 1 175 ? -15.383 10.43 3.271 1 96.62 175 LEU B N 1
ATOM 2861 C CA . LEU B 1 175 ? -16.078 11.641 3.684 1 96.62 175 LEU B CA 1
ATOM 2862 C C . LEU B 1 175 ? -15.344 12.883 3.191 1 96.62 175 LEU B C 1
ATOM 2864 O O . LEU B 1 175 ? -15.867 14 3.27 1 96.62 175 LEU B O 1
ATOM 2868 N N . THR B 1 176 ? -14.086 12.719 2.746 1 97.62 176 THR B N 1
ATOM 2869 C CA . THR B 1 176 ? -13.289 13.82 2.207 1 97.62 176 THR B CA 1
ATOM 2870 C C . THR B 1 176 ? -13.219 13.734 0.685 1 97.62 176 THR B C 1
ATOM 2872 O O . THR B 1 176 ? -12.258 13.203 0.13 1 97.62 176 THR B O 1
ATOM 2875 N N . ALA B 1 177 ? -14.141 14.359 0.016 1 96.12 177 ALA B N 1
ATOM 2876 C CA . ALA B 1 177 ? -14.312 14.203 -1.426 1 96.12 177 ALA B CA 1
ATOM 2877 C C . ALA B 1 177 ? -13.07 14.68 -2.178 1 96.12 177 ALA B C 1
ATOM 2879 O O . ALA B 1 177 ? -12.68 14.086 -3.186 1 96.12 177 ALA B O 1
ATOM 2880 N N . ASP B 1 178 ? -12.383 15.656 -1.679 1 97.5 178 ASP B N 1
ATOM 2881 C CA . ASP B 1 178 ? -11.25 16.266 -2.373 1 97.5 178 ASP B CA 1
ATOM 2882 C C . ASP B 1 178 ? -9.93 15.703 -1.855 1 97.5 178 ASP B C 1
ATOM 2884 O O . ASP B 1 178 ? -8.875 16.297 -2.068 1 97.5 178 ASP B O 1
ATOM 2888 N N . GLY B 1 179 ? -10.016 14.656 -1.142 1 98.25 179 GLY B N 1
ATOM 2889 C CA . GLY B 1 179 ? -8.852 14.109 -0.466 1 98.25 179 GLY B CA 1
ATOM 2890 C C . GLY B 1 179 ? -7.738 13.711 -1.42 1 98.25 179 GLY B C 1
ATOM 2891 O O . GLY B 1 179 ? -6.57 14.031 -1.191 1 98.25 179 GLY B O 1
ATOM 2892 N N . LYS B 1 180 ? -8.062 12.992 -2.521 1 97.75 180 LYS B N 1
ATOM 2893 C CA . LYS B 1 180 ? -7.043 12.555 -3.471 1 97.75 180 LYS B CA 1
ATOM 2894 C C . LYS B 1 180 ? -6.367 13.75 -4.145 1 97.75 180 LYS B C 1
ATOM 2896 O O . LYS B 1 180 ? -5.168 13.711 -4.43 1 97.75 180 LYS B O 1
ATOM 2901 N N . ALA B 1 181 ? -7.16 14.797 -4.418 1 98.25 181 ALA B N 1
ATOM 2902 C CA . ALA B 1 181 ? -6.602 16.016 -4.992 1 98.25 181 ALA B CA 1
ATOM 2903 C C . ALA B 1 181 ? -5.5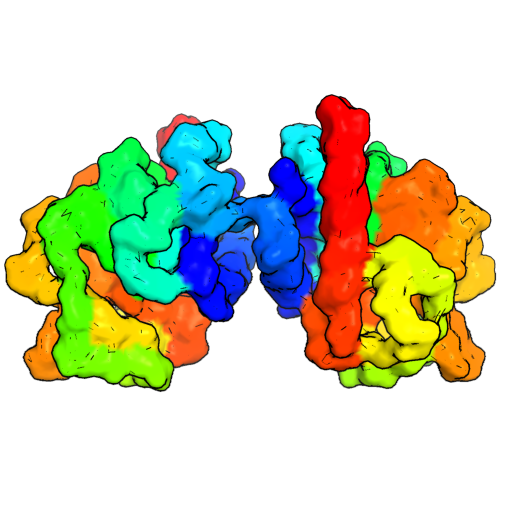55 16.625 -4.07 1 98.25 181 ALA B C 1
ATOM 2905 O O . ALA B 1 181 ? -4.543 17.156 -4.535 1 98.25 181 ALA B O 1
ATOM 2906 N N . MET B 1 182 ? -5.766 16.594 -2.797 1 98.56 182 MET B N 1
ATOM 2907 C CA . MET B 1 182 ? -4.801 17.109 -1.827 1 98.56 182 MET B CA 1
ATOM 2908 C C . MET B 1 182 ? -3.506 16.312 -1.871 1 98.56 182 MET B C 1
ATOM 2910 O O . MET B 1 182 ? -2.416 16.891 -1.892 1 98.56 182 MET B O 1
ATOM 2914 N N . VAL B 1 183 ? -3.697 14.977 -1.934 1 98.5 183 VAL B N 1
ATOM 2915 C CA . VAL B 1 183 ? -2.529 14.102 -1.979 1 98.5 183 VAL B CA 1
ATOM 2916 C C . VAL B 1 183 ? -1.77 14.32 -3.285 1 98.5 183 VAL B C 1
ATOM 2918 O O . VAL B 1 183 ? -0.537 14.344 -3.297 1 98.5 183 VAL B O 1
ATOM 2921 N N . ARG B 1 184 ? -2.463 14.523 -4.387 1 98.12 184 ARG B N 1
ATOM 2922 C CA . ARG B 1 184 ? -1.845 14.82 -5.676 1 98.12 184 ARG B CA 1
ATOM 2923 C C . ARG B 1 184 ? -1 16.094 -5.594 1 98.12 184 ARG B C 1
ATOM 2925 O O . ARG B 1 184 ? 0.121 16.125 -6.105 1 98.12 184 ARG B O 1
ATOM 2932 N N . SER B 1 185 ? -1.548 17.109 -5.004 1 98.06 185 SER B N 1
ATOM 2933 C CA . SER B 1 185 ? -0.819 18.359 -4.848 1 98.06 185 SER B CA 1
ATOM 2934 C C . SER B 1 185 ? 0.462 18.172 -4.043 1 98.06 185 SER B C 1
ATOM 2936 O O . SER B 1 185 ? 1.503 18.734 -4.371 1 98.06 185 SER B O 1
ATOM 2938 N N . PHE B 1 186 ? 0.383 17.375 -3.025 1 98.25 186 PHE B N 1
ATOM 2939 C CA . PHE B 1 186 ? 1.569 17.094 -2.225 1 98.25 186 PHE B CA 1
ATOM 2940 C C . PHE B 1 186 ? 2.621 16.359 -3.057 1 98.25 186 PHE B C 1
ATOM 2942 O O . PHE B 1 186 ? 3.805 16.703 -3.002 1 98.25 186 PHE B O 1
ATOM 2949 N N . ILE B 1 187 ? 2.16 15.32 -3.822 1 97.69 187 ILE B N 1
ATOM 2950 C CA . ILE B 1 187 ? 3.088 14.539 -4.633 1 97.69 187 ILE B CA 1
ATOM 2951 C C . ILE B 1 187 ? 3.75 15.438 -5.672 1 97.69 187 ILE B C 1
ATOM 2953 O O . ILE B 1 187 ? 4.949 15.312 -5.941 1 97.69 187 ILE B O 1
ATOM 2957 N N . ARG B 1 188 ? 3.029 16.359 -6.227 1 95.81 188 ARG B N 1
ATOM 2958 C CA . ARG B 1 188 ? 3.586 17.312 -7.18 1 95.81 188 ARG B CA 1
ATOM 2959 C C . ARG B 1 188 ? 4.68 18.156 -6.531 1 95.81 188 ARG B C 1
ATOM 2961 O O . ARG B 1 188 ? 5.699 18.453 -7.156 1 95.81 188 ARG B O 1
ATOM 2968 N N . LEU B 1 189 ? 4.41 18.531 -5.289 1 94.06 189 LEU B N 1
ATOM 2969 C CA . LEU B 1 189 ? 5.406 19.297 -4.547 1 94.06 189 LEU B CA 1
ATOM 2970 C C . LEU B 1 189 ? 6.691 18.484 -4.383 1 94.06 189 LEU B C 1
ATOM 2972 O O . LEU B 1 189 ? 7.789 19.047 -4.465 1 94.06 189 LEU B O 1
ATOM 2976 N N . CYS B 1 190 ? 6.551 17.203 -4.098 1 96.19 190 CYS B N 1
ATOM 2977 C CA . CYS B 1 190 ? 7.703 16.328 -3.93 1 96.19 190 CYS B CA 1
ATOM 2978 C C . CYS B 1 190 ? 8.484 16.203 -5.23 1 96.19 190 CYS B C 1
ATOM 2980 O O . CYS B 1 190 ? 9.719 16.141 -5.215 1 96.19 190 CYS B O 1
ATOM 2982 N N . GLU B 1 191 ? 7.789 16.156 -6.352 1 92.62 191 GLU B N 1
ATOM 2983 C CA . GLU B 1 191 ? 8.406 16 -7.664 1 92.62 191 GLU B CA 1
ATOM 2984 C C . GLU B 1 191 ? 9.156 17.281 -8.07 1 92.62 191 GLU B C 1
ATOM 2986 O O . GLU B 1 191 ? 10.211 17.203 -8.695 1 92.62 191 GLU B O 1
ATOM 2991 N N . ASP B 1 192 ? 8.625 18.359 -7.793 1 86.38 192 ASP B N 1
ATOM 2992 C CA . ASP B 1 192 ? 9.234 19.641 -8.125 1 86.38 192 ASP B CA 1
ATOM 2993 C C . ASP B 1 192 ? 10.555 19.828 -7.383 1 86.38 192 ASP B C 1
ATOM 2995 O O . ASP B 1 192 ? 11.523 20.359 -7.941 1 86.38 192 ASP B O 1
ATOM 2999 N N . ARG B 1 193 ? 10.656 19.406 -6.266 1 76.12 193 ARG B N 1
ATOM 3000 C CA . ARG B 1 193 ? 11.875 19.531 -5.48 1 76.12 193 ARG B CA 1
ATOM 3001 C C . ARG B 1 193 ? 12.961 18.594 -6.008 1 76.12 193 ARG B C 1
ATOM 3003 O O . ARG B 1 193 ? 14.141 18.969 -6.051 1 76.12 193 ARG B O 1
ATOM 3010 N N . SER B 1 194 ? 12.477 17.422 -6.316 1 68.94 194 SER B N 1
ATOM 3011 C CA . SER B 1 194 ? 13.422 16.438 -6.852 1 68.94 194 SER B CA 1
ATOM 3012 C C . SER B 1 194 ? 14.031 16.922 -8.164 1 68.94 194 SER B C 1
ATOM 3014 O O . SER B 1 194 ? 15.188 16.625 -8.469 1 68.94 194 SER B O 1
ATOM 3016 N N . ALA B 1 195 ? 13.219 17.641 -8.828 1 66.19 195 ALA B N 1
ATOM 3017 C CA . ALA B 1 195 ? 13.688 18.172 -10.109 1 66.19 195 ALA B CA 1
ATOM 3018 C C . ALA B 1 195 ? 14.703 19.281 -9.898 1 66.19 195 ALA B C 1
ATOM 3020 O O . ALA B 1 195 ? 15.602 19.484 -10.719 1 66.19 195 ALA B O 1
ATOM 3021 N N . ASP B 1 196 ? 14.5 19.953 -8.875 1 56.03 196 ASP B N 1
ATOM 3022 C CA . ASP B 1 196 ? 15.406 21.062 -8.578 1 56.03 196 ASP B CA 1
ATOM 3023 C C . ASP B 1 196 ? 16.75 20.547 -8.062 1 56.03 196 ASP B C 1
ATOM 3025 O O . ASP B 1 196 ? 17.781 21.203 -8.25 1 56.03 196 ASP B O 1
ATOM 3029 N N . ASP B 1 197 ? 16.75 19.484 -7.352 1 54.84 197 ASP B N 1
ATOM 3030 C CA . ASP B 1 197 ? 17.984 18.922 -6.824 1 54.84 197 ASP B CA 1
ATOM 3031 C C . ASP B 1 197 ? 18.781 18.219 -7.918 1 54.84 197 ASP B C 1
ATOM 3033 O O . ASP B 1 197 ? 20 18.047 -7.793 1 54.84 197 ASP B O 1
ATOM 3037 N N . ASP B 1 198 ? 18.188 17.594 -9 1 49 198 ASP B N 1
ATOM 3038 C CA . ASP B 1 198 ? 18.922 17 -10.109 1 49 198 ASP B CA 1
ATOM 3039 C C . ASP B 1 198 ? 19.484 18.094 -11.023 1 49 198 ASP B C 1
ATOM 3041 O O . ASP B 1 198 ? 18.797 19.062 -11.336 1 49 198 ASP B O 1
#

pLDDT: mean 95.28, std 7.33, range [48.5, 98.94]

Radius of gyration: 22.62 Å; Cα contacts (8 Å, |Δi|>4): 993; chains: 2; bounding box: 41×62×47 Å

Foldseek 3Di:
DAEEEEADQPDPLSVLVVVLCVVQGPYYHYDYLQGAAPVRCVVVVGLEYEYEDYDDALVPRHRLLVCLQPHQHQYEYEQNSQRSNQVNVPFDKAFDPDAFQFDKFKKAFQCDQLNPPHPRIFIFTAGDGIATQPVRRDPQKDQGMFTPDPRGTRAKIAGPPGNYIYGNTALSDPRGVCSSSSVNSSSVVSVVVVVVVD/DAEEEEADQPDPLSVLVVVLCVVQGPYYHYDYLQGAAPVRCVVVVGLEYEYEDYDDALVPRHRLLVCLQPHQHQYEYEQNSQRSNQVNVPFDKAFDPDAFQFDKFKKAFQCDQLNPPHPRIFIFTAGDGIATQPVRRDPQKDQGMFTPDPRRTRAKIAGPPGNYIYGNTALSDPRGVCSSSSVNSSSVVSVVVVVVVD

Sequence (396 aa):
MSRILVVDNYDSFSYNLVQYVGELADSVVVRRNDRVDVEGVRDLDPDGVVVSPGPGTPAEAGVSVSIFRELSYPTLGVCLGHQALCAANGAPVVRAPDVVHGKPSRVTHDGRGVFADLPDRIEVGRYHSLCVEREDVPDVLAETARTEDEREVVMAVRHRDRPHVGVQFHPESILTADGKAMVRSFIRLCEDRSADDDMSRILVVDNYDSFSYNLVQYVGELADSVVVRRNDRVDVEGVRDLDPDGVVVSPGPGTPAEAGVSVSIFRELSYPTLGVCLGHQALCAANGAPVVRAPDVVHGKPSRVTHDGRGVFADLPDRIEVGRYHSLCVEREDVPDVLAETARTEDEREVVMAVRHRDRPHVGVQFHPESILTADGKAMVRSFIRLCEDRSADDD

InterPro domains:
  IPR006221 Anthranilate synthase/para-aminobenzoate synthase like domain [TIGR00566] (4-188)
  IPR006221 Anthranilate synthase/para-aminobenzoate synthase like domain [cd01743] (4-187)
  IPR017926 Glutamine amidotransferase [PF00117] (5-187)
  IPR029062 Class I glutamine amidotransferase-like [G3DSA:3.40.50.880] (1-191)
  IPR029062 Class I glutamine amidotransferase-like [SSF52317] (1-192)
  IPR050472 Anthranilate Synthase/Amidotransferase [PTHR43418] (3-192)

Solvent-accessible surface area (backbone atoms only — not comparable to full-atom values): 19872 Å² total; per-residue (Å²): 133,40,33,34,34,36,35,36,40,79,31,95,59,37,55,50,41,49,41,53,48,47,76,69,36,55,26,33,35,41,33,37,25,83,71,46,46,69,67,52,49,58,71,66,59,52,39,22,36,36,32,32,32,36,71,86,48,47,89,72,36,57,33,53,26,53,45,56,59,72,49,73,59,35,30,44,15,25,29,39,19,18,48,8,45,40,41,46,63,70,20,67,76,41,76,34,97,58,73,35,74,77,38,74,41,54,32,40,52,73,51,53,69,50,37,45,93,49,69,68,66,42,50,33,17,30,61,42,49,58,39,48,52,67,90,46,60,39,86,63,42,41,80,40,25,25,36,70,55,96,77,41,49,51,32,23,37,33,41,76,86,44,56,36,36,24,28,44,36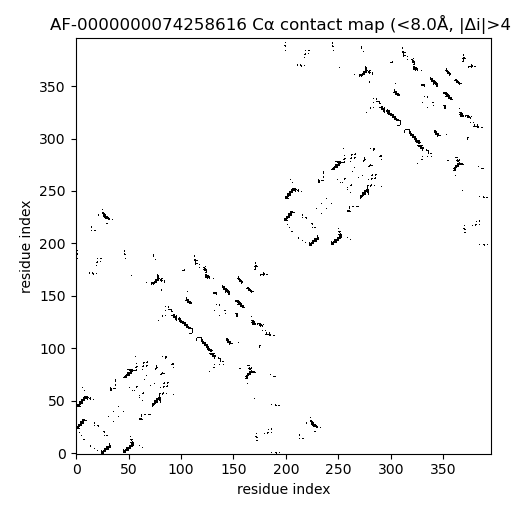,37,45,64,33,87,53,9,78,59,16,61,60,26,52,48,40,45,51,50,53,23,44,54,51,51,55,66,75,99,130,40,34,34,35,36,35,37,42,80,30,95,58,37,55,50,43,50,43,51,47,47,77,70,37,55,25,33,34,40,33,37,25,82,71,46,48,68,66,53,49,58,71,65,57,51,39,22,35,36,34,32,33,36,72,86,50,46,89,73,36,56,34,52,25,54,46,56,60,74,50,73,57,34,29,44,14,26,29,39,18,18,49,10,47,41,41,48,63,71,21,66,75,40,76,34,97,59,73,35,74,77,38,73,42,54,31,40,52,73,52,53,70,46,38,47,96,49,68,68,66,42,51,32,17,30,61,43,49,58,38,47,54,68,90,48,59,39,88,62,43,41,81,41,24,24,36,72,55,95,76,42,48,51,33,24,36,32,41,74,87,44,56,38,36,23,28,44,37,38,46,65,34,86,53,10,79,59,17,62,59,25,52,47,39,46,51,50,53,22,44,54,50,52,55,67,74,98

Nearest PDB structures (foldseek):
  1qdl-assembly1_B-2  TM=9.502E-01  e=1.771E-24  Saccharolobus solfataricus
  8hx8-assembly1_A  TM=9.307E-01  e=1.062E-24  Streptomyces venezuelae
  8hx8-assembly1_B  TM=9.323E-01  e=3.146E-24  Streptomyces venezuelae
  8hx7-assembly1_A  TM=9.394E-01  e=2.260E-21  Streptomyces venezuelae
  6qur-assembly1_A  TM=8.978E-01  e=6.716E-22  synthetic construct